Protein AF-A0A933LC79-F1 (afdb_monomer)

pLDDT: mean 79.48, std 18.87, range [27.27, 98.44]

Mean predicted aligned error: 19.06 Å

Solvent-accessible surface area (backbone atoms only — not comparable to full-atom values): 25642 Å² total; per-residue (Å²): 136,84,83,81,78,86,69,95,72,83,72,75,60,50,84,36,48,96,70,46,19,50,70,56,54,52,49,41,27,30,54,32,48,29,52,29,61,72,68,37,60,27,82,56,34,48,57,85,63,31,26,20,35,32,28,68,92,77,74,38,62,55,17,27,34,28,38,29,23,59,86,70,57,68,33,44,35,42,40,22,76,24,50,68,45,46,52,49,33,52,58,48,51,55,58,38,69,75,66,70,71,76,78,76,52,45,81,32,56,40,40,35,42,36,36,36,40,64,86,78,51,54,73,57,37,56,49,50,37,65,74,72,63,54,57,59,70,46,71,57,38,42,76,43,77,49,41,31,36,33,71,62,47,77,49,88,64,42,42,67,55,55,46,50,53,31,46,49,39,44,32,52,43,53,40,46,77,76,46,52,66,65,48,78,45,93,57,93,70,66,46,74,44,76,42,77,40,72,51,78,92,46,76,48,56,31,36,37,27,40,49,24,69,77,59,68,50,66,70,91,59,80,75,48,92,44,90,62,38,55,49,52,52,52,48,54,51,52,51,53,51,50,53,53,52,42,43,74,74,67,53,48,83,71,55,54,59,48,44,50,54,52,48,52,54,53,51,47,44,34,54,78,73,53,87,42,56,88,68,64,77,45,39,64,59,53,47,44,39,46,69,46,48,39,23,20,64,57,80,70,56,71,69,51,54,69,43,41,57,58,46,50,39,51,52,42,49,49,32,27,76,71,70,59,31,60,58,73,49,32,55,48,28,45,54,40,45,63,76,36,42,73,60,25,52,54,38,58,72,32,72,94,50,31,34,74,69,34,41,50,52,53,52,35,49,75,71,73,26,50,89,85,38,62,73,45,43,53,50,48,49,54,52,48,54,54,48,51,54,58,73,67,46,77,80,78,74,77,82,79,78,88,82,82,93,80,83,88,81,84,78,82,83,76,85,84,66,78,60,74,81,59,94,91,58,82,78,79,55,57,78,38,74,28,89,55,72,76,81,40,36,20,54,82,65,60,52,74,131

Secondary structure (DSSP, 8-state):
-------S------TTGGGTS-HHHHHHHHHHHHHHHHH-GGGT--TTS-EEEEEGGGTEEEEEEEEE-TTSSSEEEEEESSHHHHHHHHHHHHHHHHHTS--S--SS-EEEEEEE-TTTS-HHHHHHHHHHT---SSTT-EEEEEEE-TTSPEEPP-HHHHHHHHHHHHHHHHHHHH-THHHHS---S-EEEEEEEEETTEEEEEEEEES-GGGGGGTT--S--STTHHHHHHHHHHHHHHHHHHHHTT--TTHHHHHHHHHHHHHHHHHHTS-S-TT---HHHHHHIIIIIHHHH----HHHHHHHHHHHHHHHHHHHHTTSS-HHHHHHHHHHHHHHHHHHHHHHT-GGG--HHHHHHHHHHHTT--TT-HHHHHHHHHHHHHHHHHHSSPPPPPPPPPP-------PPPPP-PPP-PPTTPPPPPTTSBPTTSSSSBGGGTT---

Foldseek 3Di:
DDDDPPDPDCPPDAPCLVVLADPLLVQLLLVLLLLLVVLQCLCQADQVWWKFKDFVVLPQGRWIKGADCVLPPFGWIKTFSHPVLVLQQVVQVVVCVLVVDDDQFSSGKIKIKTFAAPVPHTPNHVVSCVVSVRDANDRRRHIDIWTAGRRRDTDRDGNSSSNVSSQVSNQVSVCCVVPSVCRNDPDPDKDKDKDWRDRPPDITIMMMITPRVVCVVPPPDDPDPPLLRVLVVVLVVLLVVLLVVVVVVPDDPPVSVLLSLLSVLLLCCCCSPNPSPNLDDALVSLLCCLQAVLLAPNADDLVSQLCNLVSVLSSLVVCCVVVSHPVVRSVSNNVSSVVCSVVSSVSSPDLVRYHPVNNLVVVCVVVVHDPSPVVSSVVVVVVVVVVVCVVPDPDDDDDDPDDDDDDDDDDDDDDFDQDDDDPPDDDDDQQDAPPSPPRDRVVVGRPDD

Structure (mmCIF, N/CA/C/O backbone):
data_AF-A0A933LC79-F1
#
_entry.id   AF-A0A933LC79-F1
#
loop_
_atom_site.group_PDB
_atom_site.id
_atom_site.type_symbol
_atom_site.label_atom_id
_atom_site.label_alt_id
_atom_site.label_comp_id
_atom_site.label_asym_id
_atom_site.label_entity_id
_atom_site.label_seq_id
_atom_site.pdbx_PDB_ins_code
_atom_site.Cartn_x
_atom_site.Cartn_y
_atom_site.Cartn_z
_atom_site.occupancy
_atom_site.B_iso_or_equiv
_atom_site.auth_seq_id
_atom_site.auth_comp_id
_atom_site.auth_asym_id
_atom_site.auth_atom_id
_atom_site.pdbx_PDB_model_num
ATOM 1 N N . MET A 1 1 ? 3.720 -11.885 -1.718 1.00 27.67 1 MET A N 1
ATOM 2 C CA . MET A 1 1 ? 4.702 -12.906 -2.159 1.00 27.67 1 MET A CA 1
ATOM 3 C C . MET A 1 1 ? 4.063 -13.818 -3.199 1.00 27.67 1 MET A C 1
ATOM 5 O O . MET A 1 1 ? 3.300 -14.701 -2.831 1.00 27.67 1 MET A O 1
ATOM 9 N N . ALA A 1 2 ? 4.324 -13.575 -4.485 1.00 27.27 2 ALA A N 1
ATOM 10 C CA . ALA A 1 2 ? 3.908 -14.467 -5.564 1.00 27.27 2 ALA A CA 1
ATOM 11 C C . ALA A 1 2 ? 4.879 -15.658 -5.637 1.00 27.27 2 ALA A C 1
ATOM 13 O O . ALA A 1 2 ? 6.076 -15.494 -5.897 1.00 27.27 2 ALA A O 1
ATOM 14 N N . GLU A 1 3 ? 4.371 -16.854 -5.347 1.00 29.61 3 GLU A N 1
ATOM 15 C CA . GLU A 1 3 ? 5.097 -18.105 -5.541 1.00 29.61 3 GLU A CA 1
ATOM 16 C C . GLU A 1 3 ? 5.442 -18.265 -7.026 1.00 29.61 3 GLU A C 1
ATOM 18 O O . GLU A 1 3 ? 4.573 -18.308 -7.895 1.00 29.61 3 GLU A O 1
ATOM 23 N N . HIS A 1 4 ? 6.742 -18.327 -7.311 1.00 36.06 4 HIS A N 1
ATOM 24 C CA . HIS A 1 4 ? 7.275 -18.546 -8.646 1.00 36.06 4 HIS A CA 1
ATOM 25 C C . HIS A 1 4 ? 6.959 -19.976 -9.095 1.00 36.06 4 HIS A C 1
ATOM 27 O O . HIS A 1 4 ? 7.606 -20.940 -8.676 1.00 36.06 4 HIS A O 1
ATOM 33 N N . VAL A 1 5 ? 5.978 -20.119 -9.984 1.00 32.47 5 VAL A N 1
ATOM 34 C CA . VAL A 1 5 ? 5.807 -21.336 -10.778 1.00 32.47 5 VAL A CA 1
ATOM 35 C C . VAL A 1 5 ? 6.894 -21.332 -11.852 1.00 32.47 5 VAL A C 1
ATOM 37 O O . VAL A 1 5 ? 6.746 -20.729 -12.910 1.00 32.47 5 VAL A O 1
ATOM 40 N N . HIS A 1 6 ? 8.012 -22.000 -11.570 1.00 33.78 6 HIS A N 1
ATOM 41 C CA . HIS A 1 6 ? 9.016 -22.332 -12.578 1.00 33.78 6 HIS A CA 1
ATOM 42 C C . HIS A 1 6 ? 8.426 -23.340 -13.576 1.00 33.78 6 HIS A C 1
ATOM 44 O O . HIS A 1 6 ? 8.459 -24.551 -13.351 1.00 33.78 6 HIS A O 1
ATOM 50 N N . GLY A 1 7 ? 7.861 -22.829 -14.670 1.00 27.41 7 GLY A N 1
ATOM 51 C CA . GLY A 1 7 ? 7.545 -23.599 -15.868 1.00 27.41 7 GLY A CA 1
ATOM 52 C C . GLY A 1 7 ? 8.764 -23.676 -16.787 1.00 27.41 7 GLY A C 1
ATOM 53 O O . GLY A 1 7 ? 9.329 -22.656 -17.165 1.00 27.41 7 GLY A O 1
ATOM 54 N N . GLU A 1 8 ? 9.184 -24.893 -17.125 1.00 31.97 8 GLU A N 1
ATOM 55 C CA . GLU A 1 8 ? 10.261 -25.185 -18.074 1.00 31.97 8 GLU A CA 1
ATOM 56 C C . GLU A 1 8 ? 9.969 -24.579 -19.460 1.00 31.97 8 GLU A C 1
ATOM 58 O O . GLU A 1 8 ? 9.070 -25.029 -20.170 1.00 31.97 8 GLU A O 1
ATOM 63 N N . GLY A 1 9 ? 10.762 -23.574 -19.847 1.00 32.12 9 GLY A N 1
ATOM 64 C CA . GLY A 1 9 ? 10.710 -22.920 -21.157 1.00 32.12 9 GLY A CA 1
ATOM 65 C C . GLY A 1 9 ? 11.152 -21.459 -21.092 1.00 32.12 9 GLY A C 1
ATOM 66 O O . GLY A 1 9 ? 10.396 -20.586 -21.489 1.00 32.12 9 GLY A O 1
ATOM 67 N N . ASP A 1 10 ? 12.342 -21.202 -20.542 1.00 39.41 10 ASP A N 1
ATOM 68 C CA . ASP A 1 10 ? 12.893 -19.861 -20.300 1.00 39.41 10 ASP A CA 1
ATOM 69 C C . ASP A 1 10 ? 13.259 -19.180 -21.641 1.00 39.41 10 ASP A C 1
ATOM 71 O O . ASP A 1 10 ? 14.416 -19.164 -22.074 1.00 39.41 10 ASP A O 1
ATOM 75 N N . GLU A 1 11 ? 12.256 -18.669 -22.365 1.00 50.28 11 GLU A N 1
ATOM 76 C CA . GLU A 1 11 ? 12.473 -17.559 -23.292 1.00 50.28 11 GLU A CA 1
ATOM 77 C C . GLU A 1 11 ? 13.023 -16.413 -22.446 1.00 50.28 11 GLU A C 1
ATOM 79 O O . GLU A 1 11 ? 12.293 -15.790 -21.685 1.00 50.28 11 GLU A O 1
ATOM 84 N N . ALA A 1 12 ? 14.339 -16.209 -22.504 1.00 66.75 12 ALA A N 1
ATOM 85 C CA . ALA A 1 12 ? 15.014 -15.287 -21.608 1.00 66.75 12 ALA A CA 1
ATOM 86 C C . ALA A 1 12 ? 14.394 -13.883 -21.705 1.00 66.75 12 ALA A C 1
ATOM 88 O O . ALA A 1 12 ? 14.505 -13.227 -22.743 1.00 66.75 12 ALA A O 1
ATOM 89 N N . GLU A 1 13 ? 13.746 -13.449 -20.622 1.00 85.38 13 GLU A N 1
ATOM 90 C CA . GLU A 1 13 ? 13.070 -12.154 -20.515 1.00 85.38 13 GLU A CA 1
ATOM 91 C C . GLU A 1 13 ? 13.980 -11.005 -20.989 1.00 85.38 13 GLU A C 1
ATOM 93 O O . GLU A 1 13 ? 15.203 -11.025 -20.800 1.00 85.38 13 GLU A O 1
ATOM 98 N N . SER A 1 14 ? 13.392 -10.000 -21.636 1.00 92.19 14 SER A N 1
ATOM 99 C CA . SER A 1 14 ? 14.104 -8.916 -22.320 1.00 92.19 14 SER A CA 1
ATOM 100 C C . SER A 1 14 ? 13.279 -7.636 -22.267 1.00 92.19 14 SER A C 1
ATOM 102 O O . SER A 1 14 ? 12.073 -7.682 -22.500 1.00 92.19 14 SER A O 1
ATOM 104 N N . TYR A 1 15 ? 13.922 -6.484 -22.052 1.00 94.00 15 TYR A N 1
ATOM 105 C CA . TYR A 1 15 ? 13.247 -5.182 -22.136 1.00 94.00 15 TYR A CA 1
ATOM 106 C C . TYR A 1 15 ? 12.769 -4.855 -23.552 1.00 94.00 15 TYR A C 1
ATOM 108 O O . TYR A 1 15 ? 11.861 -4.048 -23.733 1.00 94.00 15 TYR A O 1
ATOM 116 N N . LEU A 1 16 ? 13.400 -5.459 -24.559 1.00 94.69 16 LEU A N 1
ATOM 117 C CA . LEU A 1 16 ? 13.077 -5.247 -25.965 1.00 94.69 16 LEU A CA 1
ATOM 118 C C . LEU A 1 16 ? 11.980 -6.199 -26.456 1.00 94.69 16 LEU A C 1
ATOM 120 O O . LEU A 1 16 ? 11.494 -6.025 -27.573 1.00 94.69 16 LEU A O 1
ATOM 124 N N . GLU A 1 17 ? 11.584 -7.196 -25.652 1.00 90.75 17 GLU A N 1
ATOM 125 C CA . GLU A 1 17 ? 10.443 -8.081 -25.931 1.00 90.75 17 GLU A CA 1
ATOM 126 C C . GLU A 1 17 ? 10.505 -8.714 -27.330 1.00 90.75 17 GLU A C 1
ATOM 128 O O . GLU A 1 17 ? 9.573 -8.626 -28.132 1.00 90.75 17 GLU A O 1
ATOM 133 N N . ALA A 1 18 ? 11.662 -9.290 -27.670 1.00 88.50 18 ALA A N 1
ATOM 134 C CA . ALA A 1 18 ? 11.949 -9.832 -29.003 1.00 88.50 18 ALA A CA 1
ATOM 135 C C . ALA A 1 18 ? 11.715 -8.826 -30.161 1.00 88.50 18 ALA A C 1
ATOM 137 O O . ALA A 1 18 ? 11.385 -9.216 -31.281 1.00 88.50 18 ALA A O 1
ATOM 138 N N . GLY A 1 19 ? 11.898 -7.528 -29.897 1.00 90.19 19 GLY A N 1
ATOM 139 C CA . GLY A 1 19 ? 11.723 -6.428 -30.849 1.00 90.19 19 GLY A CA 1
ATOM 140 C C . GLY A 1 19 ? 10.339 -5.769 -30.830 1.00 90.19 19 GLY A C 1
ATOM 141 O O . GLY A 1 19 ? 10.097 -4.882 -31.647 1.00 90.19 19 GLY A O 1
ATOM 142 N N . ARG A 1 20 ? 9.428 -6.173 -29.929 1.00 93.81 20 ARG A N 1
ATOM 143 C CA . ARG A 1 20 ? 8.115 -5.519 -29.747 1.00 93.81 20 ARG A CA 1
ATOM 144 C C . ARG A 1 20 ? 8.211 -4.143 -29.090 1.00 93.81 20 ARG A C 1
ATOM 146 O O . ARG A 1 20 ? 7.288 -3.344 -29.253 1.00 93.81 20 ARG A O 1
ATOM 153 N N . VAL A 1 21 ? 9.295 -3.880 -28.361 1.00 96.19 21 VAL A N 1
ATOM 154 C CA . VAL A 1 21 ? 9.577 -2.596 -27.712 1.00 96.19 21 VAL A CA 1
ATOM 155 C C . VAL A 1 21 ? 10.869 -2.030 -28.292 1.00 96.19 21 VAL A C 1
ATOM 157 O O . VAL A 1 21 ? 11.875 -2.735 -28.411 1.00 96.19 21 VAL A O 1
ATOM 160 N N . SER A 1 22 ? 10.846 -0.757 -28.686 1.00 94.94 22 SER A N 1
ATOM 161 C CA . SER A 1 22 ? 12.000 -0.118 -29.316 1.00 94.94 22 SER A CA 1
ATOM 162 C C . SER A 1 22 ? 13.068 0.285 -28.292 1.00 94.94 22 SER A C 1
ATOM 164 O O . SER A 1 22 ? 12.775 0.607 -27.139 1.00 94.94 22 SER A O 1
ATOM 166 N N . VAL A 1 23 ? 14.333 0.328 -28.726 1.00 95.69 23 VAL A N 1
ATOM 167 C CA . VAL A 1 23 ? 15.449 0.799 -27.886 1.00 95.69 23 VAL A CA 1
ATOM 168 C C . VAL A 1 23 ? 15.232 2.253 -27.461 1.00 95.69 23 VAL A C 1
ATOM 170 O O . VAL A 1 23 ? 15.562 2.615 -26.332 1.00 95.69 23 VAL A O 1
ATOM 173 N N . GLU A 1 24 ? 14.667 3.096 -28.331 1.00 94.69 24 GLU A N 1
ATOM 174 C CA . GLU A 1 24 ? 14.351 4.487 -27.992 1.00 94.69 24 GLU A CA 1
ATOM 175 C C . GLU A 1 24 ? 13.317 4.572 -26.863 1.00 94.69 24 GLU A C 1
ATOM 177 O O . GLU A 1 24 ? 13.503 5.351 -25.926 1.00 94.69 24 GLU A O 1
ATOM 182 N N . THR A 1 25 ? 12.267 3.745 -26.921 1.00 95.69 25 THR A N 1
ATOM 183 C CA . THR A 1 25 ? 11.233 3.661 -25.882 1.00 95.69 25 THR A CA 1
ATOM 184 C C . THR A 1 25 ? 11.830 3.236 -24.542 1.00 95.69 25 THR A C 1
ATOM 186 O O . THR A 1 25 ? 11.603 3.908 -23.535 1.00 95.69 25 THR A O 1
ATOM 189 N N . VAL A 1 26 ? 12.650 2.179 -24.520 1.00 97.12 26 VAL A N 1
ATOM 190 C CA . VAL A 1 26 ? 13.288 1.714 -23.276 1.00 97.12 26 VAL A CA 1
ATOM 191 C C . VAL A 1 26 ? 14.288 2.743 -22.739 1.00 97.12 26 VAL A C 1
ATOM 193 O O . VAL A 1 26 ? 14.364 2.963 -21.535 1.00 97.12 26 VAL A O 1
ATOM 196 N N . THR A 1 27 ? 15.008 3.446 -23.614 1.00 96.44 27 THR A N 1
ATOM 197 C CA . THR A 1 27 ? 15.938 4.507 -23.193 1.00 96.44 27 THR A CA 1
ATOM 198 C C . THR A 1 27 ? 15.208 5.625 -22.447 1.00 96.44 27 THR A C 1
ATOM 200 O O . THR A 1 27 ? 15.628 6.005 -21.354 1.00 96.44 27 THR A O 1
ATOM 203 N N . ALA A 1 28 ? 14.094 6.116 -23.000 1.00 96.00 28 ALA A N 1
ATOM 204 C CA . ALA A 1 28 ? 13.273 7.134 -22.345 1.00 96.00 28 ALA A CA 1
ATOM 205 C C . ALA A 1 28 ? 12.656 6.616 -21.034 1.00 96.00 28 ALA A C 1
ATOM 207 O O . ALA A 1 28 ? 12.607 7.342 -20.040 1.00 96.00 28 ALA A O 1
ATOM 208 N N . PHE A 1 29 ? 12.229 5.351 -21.017 1.00 97.81 29 PHE A N 1
ATOM 209 C CA . PHE A 1 29 ? 11.701 4.697 -19.824 1.00 97.81 29 PHE A CA 1
ATOM 210 C C . PHE A 1 29 ? 12.707 4.699 -18.668 1.00 97.81 29 PHE A C 1
ATOM 212 O O . PHE A 1 29 ? 12.366 5.139 -17.572 1.00 97.81 29 PHE A O 1
ATOM 219 N N . PHE A 1 30 ? 13.949 4.269 -18.903 1.00 98.19 30 PHE A N 1
ATOM 220 C CA . PHE A 1 30 ? 14.974 4.212 -17.856 1.00 98.19 30 PHE A CA 1
ATOM 221 C C . PHE A 1 30 ? 15.344 5.593 -17.307 1.00 98.19 30 PHE A C 1
ATOM 223 O O . PHE A 1 30 ? 15.483 5.746 -16.093 1.00 98.19 30 PHE A O 1
ATOM 230 N N . GLU A 1 31 ? 15.447 6.609 -18.169 1.00 96.44 31 GLU A N 1
ATOM 231 C CA . GLU A 1 31 ? 15.703 7.991 -17.740 1.00 96.44 31 GLU A CA 1
ATOM 232 C C . GLU A 1 31 ? 14.611 8.487 -16.777 1.00 96.44 31 GLU A C 1
ATOM 234 O O . GLU A 1 31 ? 14.895 8.989 -15.684 1.00 96.44 31 GLU A O 1
ATOM 239 N N . VAL A 1 32 ? 13.343 8.293 -17.150 1.00 97.62 32 VAL A N 1
ATOM 240 C CA . VAL A 1 32 ? 12.206 8.703 -16.321 1.00 97.62 32 VAL A CA 1
ATOM 241 C C . VAL A 1 32 ? 12.114 7.872 -15.043 1.00 97.62 32 VAL A C 1
ATOM 243 O O . VAL A 1 32 ? 11.905 8.435 -13.966 1.00 97.62 32 VAL A O 1
ATOM 246 N N . ALA A 1 33 ? 12.290 6.554 -15.130 1.00 98.12 33 ALA A N 1
ATOM 247 C CA . ALA A 1 33 ? 12.212 5.655 -13.985 1.00 98.12 33 ALA A CA 1
ATOM 248 C C . ALA A 1 33 ? 13.287 5.982 -12.937 1.00 98.12 33 ALA A C 1
ATOM 250 O O . ALA A 1 33 ? 12.992 6.031 -11.741 1.00 98.12 33 ALA A O 1
ATOM 251 N N . ALA A 1 34 ? 14.509 6.310 -13.367 1.00 97.81 34 ALA A N 1
ATOM 252 C CA . ALA A 1 34 ? 15.558 6.785 -12.471 1.00 97.81 34 ALA A CA 1
ATOM 253 C C . ALA A 1 34 ? 15.170 8.109 -11.784 1.00 97.81 34 ALA A C 1
ATOM 255 O O . ALA A 1 34 ? 15.460 8.314 -10.602 1.00 97.81 34 ALA A O 1
ATOM 256 N N . GLY A 1 35 ? 14.491 9.012 -12.499 1.00 97.44 35 GLY A N 1
ATOM 257 C CA . GLY A 1 35 ? 13.909 10.233 -11.937 1.00 97.44 35 GLY A CA 1
ATOM 258 C C . GLY A 1 35 ? 12.843 9.963 -10.870 1.00 97.44 35 GLY A C 1
ATOM 259 O O . GLY A 1 35 ? 12.923 10.533 -9.778 1.00 97.44 35 GLY A O 1
ATOM 260 N N . LEU A 1 36 ? 11.896 9.067 -11.157 1.00 97.75 36 LEU A N 1
ATOM 261 C CA . LEU A 1 36 ? 10.838 8.653 -10.230 1.00 97.75 36 LEU A CA 1
ATOM 262 C C . LEU A 1 36 ? 11.425 8.034 -8.957 1.00 97.75 36 LEU A C 1
ATOM 264 O O . LEU A 1 36 ? 11.048 8.429 -7.855 1.00 97.75 36 LEU A O 1
ATOM 268 N N . TYR A 1 37 ? 12.403 7.134 -9.097 1.00 97.12 37 TYR A N 1
ATOM 269 C CA . TYR A 1 37 ? 13.053 6.475 -7.961 1.00 97.12 37 TYR A CA 1
ATOM 270 C C . TYR A 1 37 ? 13.751 7.455 -7.018 1.00 97.12 37 TYR A C 1
ATOM 272 O O . TYR A 1 37 ? 13.713 7.295 -5.801 1.00 97.12 37 TYR A O 1
ATOM 280 N N . ARG A 1 38 ? 14.371 8.507 -7.562 1.00 96.69 38 ARG A N 1
ATOM 281 C CA . ARG A 1 38 ? 15.013 9.553 -6.750 1.00 96.69 38 ARG A CA 1
ATOM 282 C C . ARG A 1 38 ? 14.006 10.394 -5.975 1.00 96.69 38 ARG A C 1
ATOM 284 O O . ARG A 1 38 ? 14.309 10.790 -4.854 1.00 96.69 38 ARG A O 1
ATOM 291 N N . VAL A 1 39 ? 12.848 10.681 -6.573 1.00 96.25 39 VAL A N 1
ATOM 292 C CA . VAL A 1 39 ? 11.743 11.365 -5.880 1.00 96.25 39 VAL A CA 1
ATOM 293 C C . VAL A 1 39 ? 11.133 10.463 -4.812 1.00 96.25 39 VAL A C 1
ATOM 295 O O . VAL A 1 39 ? 10.779 10.957 -3.749 1.00 96.25 39 VAL A O 1
ATOM 298 N N . ALA A 1 40 ? 11.072 9.153 -5.067 1.00 94.75 40 ALA A N 1
ATOM 299 C CA . ALA A 1 40 ? 10.576 8.137 -4.143 1.00 94.75 40 ALA A CA 1
ATOM 300 C C . ALA A 1 40 ? 9.177 8.471 -3.583 1.00 94.75 40 ALA A C 1
ATOM 302 O O . ALA A 1 40 ? 9.019 8.608 -2.368 1.00 94.75 40 ALA A O 1
ATOM 303 N N . PRO A 1 41 ? 8.147 8.602 -4.440 1.00 90.50 41 PRO A N 1
ATOM 304 C CA . PRO A 1 41 ? 6.813 9.032 -4.014 1.00 90.50 41 PRO A CA 1
ATOM 305 C C . PRO A 1 41 ? 6.165 8.106 -2.973 1.00 90.50 41 PRO A C 1
ATOM 307 O O . PRO A 1 41 ? 5.390 8.564 -2.142 1.00 90.50 41 PRO A O 1
ATOM 310 N N . TRP A 1 42 ? 6.548 6.830 -2.940 1.00 90.38 42 TRP A N 1
ATOM 311 C CA . TRP A 1 42 ? 6.164 5.853 -1.913 1.00 90.38 42 TRP A CA 1
ATOM 312 C C . TRP A 1 42 ? 6.650 6.193 -0.494 1.00 90.38 42 TRP A C 1
ATOM 314 O O . TRP A 1 42 ? 6.183 5.616 0.483 1.00 90.38 42 TRP A O 1
ATOM 324 N N . LYS A 1 43 ? 7.572 7.149 -0.329 1.00 87.25 43 LYS A N 1
ATOM 325 C CA . LYS A 1 43 ? 7.926 7.698 0.993 1.00 87.25 43 LYS A CA 1
ATOM 326 C C . LYS A 1 43 ? 6.914 8.719 1.512 1.00 87.25 43 LYS A C 1
ATOM 328 O O . LYS A 1 43 ? 7.018 9.111 2.674 1.00 87.25 43 LYS A O 1
ATOM 333 N N . LEU A 1 44 ? 5.971 9.138 0.677 1.00 84.81 44 LEU A N 1
ATOM 334 C CA . LEU A 1 44 ? 4.972 10.155 0.986 1.00 84.81 44 LEU A CA 1
ATOM 335 C C . LEU A 1 44 ? 3.569 9.556 0.913 1.00 84.81 44 LEU A C 1
ATOM 337 O O . LEU A 1 44 ? 2.824 9.627 1.884 1.00 84.81 44 LEU A O 1
ATOM 341 N N . ALA A 1 45 ? 3.250 8.929 -0.219 1.00 80.06 45 ALA A N 1
ATOM 342 C CA . ALA A 1 45 ? 1.928 8.406 -0.516 1.00 80.06 45 ALA A CA 1
ATOM 343 C C . ALA A 1 45 ? 1.661 7.056 0.160 1.00 80.06 45 ALA A C 1
ATOM 345 O O . ALA A 1 45 ? 2.519 6.168 0.180 1.00 80.06 45 ALA A O 1
ATOM 346 N N . TRP A 1 46 ? 0.436 6.897 0.651 1.00 76.44 46 TRP A N 1
ATOM 347 C CA . TRP A 1 46 ? -0.168 5.598 0.927 1.00 76.44 46 TRP A CA 1
ATOM 348 C C . TRP A 1 46 ? -0.784 5.021 -0.352 1.00 76.44 46 TRP A C 1
ATOM 350 O O . TRP A 1 46 ? -1.210 5.761 -1.236 1.00 76.44 46 TRP A O 1
ATOM 360 N N . ASP A 1 47 ? -0.876 3.699 -0.431 1.00 73.00 47 ASP A N 1
ATOM 361 C CA . ASP A 1 47 ? -1.505 2.972 -1.544 1.00 73.00 47 ASP A CA 1
ATOM 362 C C . ASP A 1 47 ? -3.014 3.241 -1.691 1.00 73.00 47 ASP A C 1
ATOM 364 O O . ASP A 1 47 ? -3.580 3.104 -2.776 1.00 73.00 47 ASP A O 1
ATOM 368 N N . SER A 1 48 ? -3.666 3.705 -0.626 1.00 73.69 48 SER A N 1
ATOM 369 C CA . SER A 1 48 ? -5.042 4.211 -0.654 1.00 73.69 48 SER A CA 1
ATOM 370 C C . SER A 1 48 ? -5.179 5.616 -1.260 1.00 73.69 48 SER A C 1
ATOM 372 O O . SER A 1 48 ? -6.274 6.006 -1.664 1.00 73.69 48 SER A O 1
ATOM 374 N N . GLN A 1 49 ? -4.092 6.391 -1.368 1.00 81.94 49 GLN A N 1
ATOM 375 C CA . GLN A 1 49 ? -4.101 7.732 -1.966 1.00 81.94 49 GLN A CA 1
ATOM 376 C C . GLN A 1 49 ? -3.903 7.642 -3.484 1.00 81.94 49 GLN A C 1
ATOM 378 O O . GLN A 1 49 ? -2.829 7.934 -4.016 1.00 81.94 49 GLN A O 1
ATOM 383 N N . VAL A 1 50 ? -4.955 7.228 -4.189 1.00 91.25 50 VAL A N 1
ATOM 384 C CA . VAL A 1 50 ? -4.916 7.035 -5.643 1.00 91.25 50 VAL A CA 1
ATOM 385 C C . VAL A 1 50 ? -5.061 8.325 -6.445 1.00 91.25 50 VAL A C 1
ATOM 387 O O . VAL A 1 50 ? -5.719 9.288 -6.037 1.00 91.25 50 VAL A O 1
ATOM 390 N N . LEU A 1 51 ? -4.460 8.317 -7.634 1.00 95.06 51 LEU A N 1
ATOM 391 C CA . LEU A 1 51 ? -4.422 9.429 -8.575 1.00 95.06 51 LEU A CA 1
ATOM 392 C C . LEU A 1 51 ? -5.157 9.063 -9.864 1.00 95.06 51 LEU A C 1
ATOM 394 O O . LEU A 1 51 ? -5.054 7.935 -10.340 1.00 95.06 51 LEU A O 1
ATOM 398 N N . ALA A 1 52 ? -5.849 10.024 -10.468 1.00 97.25 52 ALA A N 1
ATOM 399 C CA . ALA A 1 52 ? -6.357 9.896 -11.828 1.00 97.25 52 ALA A CA 1
ATOM 400 C C . ALA A 1 52 ? -5.280 10.289 -12.837 1.00 97.25 52 ALA A C 1
ATOM 402 O O . ALA A 1 52 ? -4.651 11.339 -12.698 1.00 97.25 52 ALA A O 1
ATOM 403 N N . LEU A 1 53 ? -5.101 9.464 -13.864 1.00 98.25 53 LEU A N 1
ATOM 404 C CA . LEU A 1 53 ? -4.192 9.700 -14.977 1.00 98.25 53 LEU A CA 1
ATOM 405 C C . LEU A 1 53 ? -4.982 9.868 -16.279 1.00 98.25 53 LEU A C 1
ATOM 407 O O . LEU A 1 53 ? -5.735 8.983 -16.689 1.00 98.25 53 LEU A O 1
ATOM 411 N N . ASP A 1 54 ? -4.748 10.981 -16.971 1.00 98.12 54 ASP A N 1
ATOM 412 C CA . ASP A 1 54 ? -5.215 11.212 -18.336 1.00 98.12 54 ASP A CA 1
ATOM 413 C C . ASP A 1 54 ? -4.017 11.280 -19.290 1.00 98.12 54 ASP A C 1
ATOM 415 O O . ASP A 1 54 ? -3.113 12.100 -19.109 1.00 98.12 54 ASP A O 1
ATOM 419 N N . VAL A 1 55 ? -4.037 10.466 -20.348 1.00 97.81 55 VAL A N 1
ATOM 420 C CA . VAL A 1 55 ? -3.070 10.507 -21.458 1.00 97.81 55 VAL A CA 1
ATOM 421 C C . VAL A 1 55 ? -3.840 10.453 -22.785 1.00 97.81 55 VAL A C 1
ATOM 423 O O . VAL A 1 55 ? -4.013 9.374 -23.365 1.00 97.81 55 VAL A O 1
ATOM 426 N N . PRO A 1 56 ? -4.319 11.606 -23.301 1.00 96.06 56 PRO A N 1
ATOM 427 C CA . PRO A 1 56 ? -5.211 11.648 -24.463 1.00 96.06 56 PRO A CA 1
ATOM 428 C C . PRO A 1 56 ? -4.640 10.984 -25.720 1.00 96.06 56 PRO A C 1
ATOM 430 O O . PRO A 1 56 ? -5.371 10.310 -26.441 1.00 96.06 56 PRO A O 1
ATOM 433 N N . ALA A 1 57 ? -3.329 11.109 -25.958 1.00 94.62 57 ALA A N 1
ATOM 434 C CA . ALA A 1 57 ? -2.658 10.492 -27.107 1.00 94.62 57 ALA A CA 1
ATOM 435 C C . ALA A 1 57 ? -2.764 8.956 -27.117 1.00 94.62 57 ALA A C 1
ATOM 437 O O . ALA A 1 57 ? -2.677 8.338 -28.176 1.00 94.62 57 ALA A O 1
ATOM 438 N N . TYR A 1 58 ? -2.968 8.342 -25.948 1.00 95.00 58 TYR A N 1
ATOM 439 C CA . TYR A 1 58 ? -3.106 6.896 -25.790 1.00 95.00 58 TYR A CA 1
ATOM 440 C C . TYR A 1 58 ? -4.546 6.458 -25.511 1.00 95.00 58 TYR A C 1
ATOM 442 O O . TYR A 1 58 ? -4.773 5.266 -25.299 1.00 95.00 58 TYR A O 1
ATOM 450 N N . GLY A 1 59 ? -5.509 7.387 -25.529 1.00 94.88 59 GLY A N 1
ATOM 451 C CA . GLY A 1 59 ? -6.909 7.110 -25.200 1.00 94.88 59 GLY A CA 1
ATOM 452 C C . GLY A 1 59 ? -7.133 6.757 -23.728 1.00 94.88 59 GLY A C 1
ATOM 453 O O . GLY A 1 59 ? -8.125 6.114 -23.408 1.00 94.88 59 GLY A O 1
ATOM 454 N N . VAL A 1 60 ? -6.206 7.139 -22.845 1.00 95.69 60 VAL A N 1
ATOM 455 C CA . VAL A 1 60 ? -6.314 6.911 -21.401 1.00 95.69 60 VAL A CA 1
ATOM 456 C C . VAL A 1 60 ? -6.997 8.119 -20.776 1.00 95.69 60 VAL A C 1
ATOM 458 O O . VAL A 1 60 ? -6.523 9.246 -20.932 1.00 95.69 60 VAL A O 1
ATOM 461 N N . GLN A 1 61 ? -8.102 7.884 -20.079 1.00 95.38 61 GLN A N 1
ATOM 462 C CA . GLN A 1 61 ? -8.877 8.917 -19.405 1.00 95.38 61 GLN A CA 1
ATOM 463 C C . GLN A 1 61 ? -9.269 8.410 -18.023 1.00 95.38 61 GLN A C 1
ATOM 465 O O . GLN A 1 61 ? -9.874 7.347 -17.923 1.00 95.38 61 GLN A O 1
ATOM 470 N N . GLN A 1 62 ? -8.944 9.181 -16.984 1.00 92.25 62 GLN A N 1
ATOM 471 C CA . GLN A 1 62 ? -9.249 8.861 -15.586 1.00 92.25 62 GLN A CA 1
ATOM 472 C C . GLN A 1 62 ? -8.853 7.422 -15.199 1.00 92.25 62 GLN A C 1
ATOM 474 O O . GLN A 1 62 ? -9.576 6.733 -14.479 1.00 92.25 62 GLN A O 1
ATOM 479 N N . ALA A 1 63 ? -7.706 6.957 -15.703 1.00 95.81 63 ALA A N 1
ATOM 480 C CA . ALA A 1 63 ? -7.128 5.700 -15.251 1.00 95.81 63 ALA A CA 1
ATOM 481 C C . ALA A 1 63 ? -6.690 5.847 -13.794 1.00 95.81 63 ALA A C 1
ATOM 483 O O . ALA A 1 63 ? -6.181 6.899 -13.402 1.00 95.81 63 ALA A O 1
ATOM 484 N N . CYS A 1 64 ? -6.871 4.797 -12.999 1.00 94.75 64 CYS A N 1
ATOM 485 C CA . CYS A 1 64 ? -6.550 4.844 -11.580 1.00 94.75 64 CYS A CA 1
ATOM 486 C C . CYS A 1 64 ? -5.110 4.384 -11.357 1.00 94.75 64 CYS A C 1
ATOM 488 O O . CYS A 1 64 ? -4.750 3.263 -11.712 1.00 94.75 64 CYS A O 1
ATOM 490 N N . LEU A 1 65 ? -4.286 5.256 -10.781 1.00 97.12 65 LEU A N 1
ATOM 491 C CA . LEU A 1 65 ? -2.895 4.986 -10.447 1.00 97.12 65 LEU A CA 1
ATOM 492 C C . LEU A 1 65 ? -2.736 4.913 -8.927 1.00 97.12 65 LEU A C 1
ATOM 494 O O . LEU A 1 65 ? -3.042 5.869 -8.215 1.00 97.12 65 LEU A O 1
ATOM 498 N N . SER A 1 66 ? -2.221 3.786 -8.445 1.00 92.50 66 SER A N 1
ATOM 499 C CA . SER A 1 66 ? -1.945 3.515 -7.033 1.00 92.50 66 SER A CA 1
ATOM 500 C C . SER A 1 66 ? -0.440 3.459 -6.809 1.00 92.50 66 SER A C 1
ATOM 502 O O . SER A 1 66 ? 0.230 2.591 -7.364 1.00 92.50 66 SER A O 1
ATOM 504 N N . ILE A 1 67 ? 0.105 4.366 -5.999 1.00 91.19 67 ILE A N 1
ATOM 505 C CA . ILE A 1 67 ? 1.528 4.346 -5.628 1.00 91.19 67 ILE A CA 1
ATOM 506 C C . ILE A 1 67 ? 1.739 3.241 -4.588 1.00 91.19 67 ILE A C 1
ATOM 508 O O . ILE A 1 67 ? 1.032 3.203 -3.588 1.00 91.19 67 ILE A O 1
ATOM 512 N N . ILE A 1 68 ? 2.706 2.352 -4.810 1.00 84.38 68 ILE A N 1
ATOM 513 C CA . ILE A 1 68 ? 3.000 1.211 -3.929 1.00 84.38 68 ILE A CA 1
ATOM 514 C C . ILE A 1 68 ? 4.422 1.304 -3.369 1.00 84.38 68 ILE A C 1
ATOM 516 O O . ILE A 1 68 ? 5.292 1.960 -3.948 1.00 84.38 68 ILE A O 1
ATOM 520 N N . GLY A 1 69 ? 4.654 0.671 -2.217 1.00 76.06 69 GLY A N 1
ATOM 521 C CA . GLY A 1 69 ? 5.976 0.631 -1.582 1.00 76.06 69 GLY A CA 1
ATOM 522 C C . GLY A 1 69 ? 6.132 1.402 -0.279 1.00 76.06 69 GLY A C 1
ATOM 523 O O . GLY A 1 69 ? 7.251 1.539 0.216 1.00 76.06 69 GLY A O 1
ATOM 524 N N . ARG A 1 70 ? 5.039 1.898 0.318 1.00 72.25 70 ARG A N 1
ATOM 525 C CA . ARG A 1 70 ? 5.086 2.622 1.603 1.00 72.25 70 ARG A CA 1
ATOM 526 C C . ARG A 1 70 ? 5.667 1.782 2.743 1.00 72.25 70 ARG A C 1
ATOM 528 O O . ARG A 1 70 ? 6.326 2.327 3.625 1.00 72.25 70 ARG A O 1
ATOM 535 N N . LEU A 1 71 ? 5.451 0.468 2.693 1.00 65.25 71 LEU A N 1
ATOM 536 C CA . LEU A 1 71 ? 5.974 -0.511 3.648 1.00 65.25 71 LEU A CA 1
ATOM 537 C C . LEU A 1 71 ? 7.359 -1.064 3.261 1.00 65.25 71 LEU A C 1
ATOM 539 O O . LEU A 1 71 ? 7.798 -2.036 3.859 1.00 65.25 71 LEU A O 1
ATOM 543 N N . GLY A 1 72 ? 8.038 -0.469 2.272 1.00 61.41 72 GLY A N 1
ATOM 544 C CA . GLY A 1 72 ? 9.352 -0.911 1.782 1.00 61.41 72 GLY A CA 1
ATOM 545 C C . GLY A 1 72 ? 9.293 -1.994 0.701 1.00 61.41 72 GLY A C 1
ATOM 546 O O . GLY A 1 72 ? 10.175 -2.068 -0.149 1.00 61.41 72 GLY A O 1
ATOM 547 N N . GLU A 1 73 ? 8.198 -2.752 0.636 1.00 63.50 73 GLU A N 1
ATOM 548 C CA . GLU A 1 73 ? 8.023 -3.833 -0.336 1.00 63.50 73 GLU A CA 1
ATOM 549 C C . GLU A 1 73 ? 7.471 -3.345 -1.685 1.00 63.50 73 GLU A C 1
ATOM 551 O O . GLU A 1 73 ? 6.514 -2.579 -1.713 1.00 63.50 73 GLU A O 1
ATOM 556 N N . SER A 1 74 ? 7.989 -3.872 -2.802 1.00 75.06 74 SER A N 1
ATOM 557 C CA . SER A 1 74 ? 7.454 -3.651 -4.164 1.00 75.06 74 SER A CA 1
ATOM 558 C C . SER A 1 74 ? 7.277 -2.160 -4.498 1.00 75.06 74 SER A C 1
ATOM 560 O O . SER A 1 74 ? 6.166 -1.641 -4.585 1.00 75.06 74 SER A O 1
ATOM 562 N N . LEU A 1 75 ? 8.395 -1.437 -4.614 1.00 88.88 75 LEU A N 1
ATOM 563 C CA . LEU A 1 75 ? 8.383 0.005 -4.867 1.00 88.88 75 LEU A CA 1
ATOM 564 C C . LEU A 1 75 ? 7.901 0.307 -6.287 1.00 88.88 75 LEU A C 1
ATOM 566 O O . LEU A 1 75 ? 8.441 -0.250 -7.240 1.00 88.88 75 LEU A O 1
ATOM 570 N N . GLY A 1 76 ? 6.982 1.263 -6.434 1.00 92.56 76 GLY A N 1
ATOM 571 C CA . GLY A 1 76 ? 6.563 1.745 -7.747 1.00 92.56 76 GLY A CA 1
ATOM 572 C C . GLY A 1 76 ? 5.103 2.176 -7.802 1.00 92.56 76 GLY A C 1
ATOM 573 O O . GLY A 1 76 ? 4.641 2.918 -6.932 1.00 92.56 76 GLY A O 1
ATOM 574 N N . PHE A 1 77 ? 4.383 1.769 -8.846 1.00 96.75 77 PHE A N 1
ATOM 575 C CA . PHE A 1 77 ? 2.944 2.015 -8.948 1.00 96.75 77 PHE A CA 1
ATOM 576 C C . PHE A 1 77 ? 2.212 0.939 -9.750 1.00 96.75 77 PHE A C 1
ATOM 578 O O . PHE A 1 77 ? 2.764 0.304 -10.648 1.00 96.75 77 PHE A O 1
ATOM 585 N N . LEU A 1 78 ? 0.921 0.816 -9.460 1.00 94.31 78 LEU A N 1
ATOM 586 C CA . LEU A 1 78 ? -0.052 0.038 -10.213 1.00 94.31 78 LEU A CA 1
ATOM 587 C C . LEU A 1 78 ? -0.937 0.981 -11.026 1.00 94.31 78 LEU A C 1
ATOM 589 O O . LEU A 1 78 ? -1.394 2.000 -10.505 1.00 94.31 78 LEU A O 1
ATOM 593 N N . LEU A 1 79 ? -1.194 0.641 -12.284 1.00 95.62 79 LEU A N 1
ATOM 594 C CA . LEU A 1 79 ? -2.079 1.374 -13.179 1.00 95.62 79 LEU A CA 1
ATOM 595 C C . LEU A 1 79 ? -3.244 0.480 -13.611 1.00 95.62 79 LEU A C 1
ATOM 597 O O . LEU A 1 79 ? -3.062 -0.556 -14.256 1.00 95.62 79 LEU A O 1
ATOM 601 N N . PHE A 1 80 ? -4.446 0.930 -13.277 1.00 92.50 80 PHE A N 1
ATOM 602 C CA . PHE A 1 80 ? -5.715 0.309 -13.624 1.00 92.50 80 PHE A CA 1
ATOM 603 C C . PHE A 1 80 ? -6.407 1.125 -14.711 1.00 92.50 80 PHE A C 1
ATOM 605 O O . PHE A 1 80 ? -6.337 2.355 -14.714 1.00 92.50 80 PHE A O 1
ATOM 612 N N . GLU A 1 81 ? -7.136 0.452 -15.601 1.00 90.62 81 GLU A N 1
ATOM 613 C CA . GLU A 1 81 ? -7.868 1.113 -16.692 1.00 90.62 81 GLU A CA 1
ATOM 614 C C . GLU A 1 81 ? -8.855 2.178 -16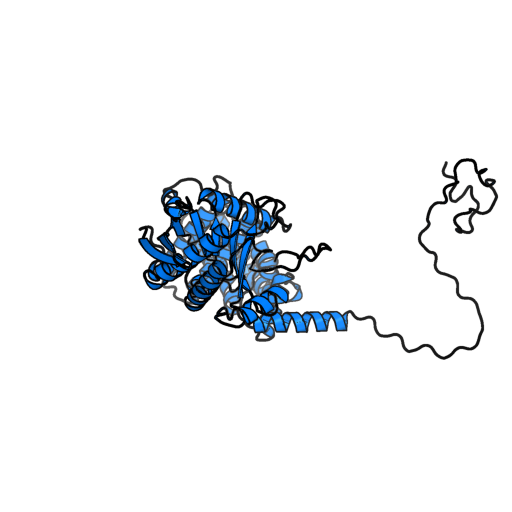.193 1.00 90.62 81 GLU A C 1
ATOM 616 O O . GLU A 1 81 ? -9.091 3.166 -16.883 1.00 90.62 81 GLU A O 1
ATOM 621 N N . SER A 1 82 ? -9.422 1.981 -15.000 1.00 88.94 82 SER A N 1
ATOM 622 C CA . SER A 1 82 ? -10.343 2.916 -14.360 1.00 88.94 82 SER A CA 1
ATOM 623 C C . SER A 1 82 ? -10.367 2.741 -12.840 1.00 88.94 82 SER A C 1
ATOM 625 O O . SER A 1 82 ? -9.834 1.772 -12.287 1.00 88.94 82 SER A O 1
ATOM 627 N N . PHE A 1 83 ? -11.035 3.665 -12.152 1.00 87.81 83 PHE A N 1
ATOM 628 C CA . PHE A 1 83 ? -11.271 3.579 -10.711 1.00 87.81 83 PHE A CA 1
ATOM 629 C C . PHE A 1 83 ? -12.103 2.354 -10.310 1.00 87.81 83 PHE A C 1
ATOM 631 O O . PHE A 1 83 ? -11.811 1.696 -9.314 1.00 87.81 83 PHE A O 1
ATOM 638 N N . GLU A 1 84 ? -13.099 1.973 -11.108 1.00 86.31 84 GLU A N 1
ATOM 639 C CA . GLU A 1 84 ? -13.928 0.790 -10.857 1.00 86.31 84 GLU A CA 1
ATOM 640 C C . GLU A 1 84 ? -13.101 -0.499 -10.897 1.00 86.31 84 GLU A C 1
ATOM 642 O O . GLU A 1 84 ? -13.338 -1.412 -10.105 1.00 86.31 84 GLU A O 1
ATOM 647 N N . LYS A 1 85 ? -12.108 -0.567 -11.792 1.00 85.06 85 LYS A N 1
ATOM 648 C CA . LYS A 1 85 ? -11.178 -1.698 -11.879 1.00 85.06 85 LYS A CA 1
ATOM 649 C C . LYS A 1 85 ? -10.257 -1.787 -10.669 1.00 85.06 85 LYS A C 1
ATOM 651 O O . LYS A 1 85 ? -10.077 -2.879 -10.135 1.00 85.06 85 LYS A O 1
ATOM 656 N N . TYR A 1 86 ? -9.752 -0.650 -10.196 1.00 86.06 86 TYR A N 1
ATOM 657 C CA . TYR A 1 86 ? -9.028 -0.575 -8.927 1.00 86.06 86 TYR A CA 1
ATOM 658 C C . TYR A 1 86 ? -9.883 -1.080 -7.755 1.00 86.06 86 TYR A C 1
ATOM 660 O O . TYR A 1 86 ? -9.427 -1.925 -6.986 1.00 86.06 86 TYR A O 1
ATOM 668 N N . ARG A 1 87 ? -11.152 -0.657 -7.656 1.00 81.62 87 ARG A N 1
ATOM 669 C CA . ARG A 1 87 ? -12.055 -1.131 -6.590 1.00 81.62 87 ARG A CA 1
ATOM 670 C C . ARG A 1 87 ? -12.314 -2.635 -6.658 1.00 81.62 87 ARG A C 1
ATOM 672 O O . ARG A 1 87 ? -12.294 -3.306 -5.629 1.00 81.62 87 ARG A O 1
ATOM 679 N N . ALA A 1 88 ? -12.524 -3.178 -7.857 1.00 79.31 88 ALA A N 1
ATOM 680 C CA . ALA A 1 88 ? -12.691 -4.619 -8.042 1.00 79.31 88 ALA A CA 1
ATOM 681 C C . ALA A 1 88 ? -11.448 -5.398 -7.580 1.00 79.31 88 ALA A C 1
ATOM 683 O O . ALA A 1 88 ? -11.576 -6.425 -6.912 1.00 79.31 88 ALA A O 1
ATOM 684 N N . PHE A 1 89 ? -10.256 -4.878 -7.884 1.00 79.94 89 PHE A N 1
ATOM 685 C CA . PHE A 1 89 ? -8.993 -5.450 -7.431 1.00 79.94 89 PHE A CA 1
ATOM 686 C C . PHE A 1 89 ? -8.849 -5.399 -5.902 1.00 79.94 89 PHE A C 1
ATOM 688 O O . PHE A 1 89 ? -8.513 -6.413 -5.297 1.00 79.94 89 PHE A O 1
ATOM 695 N N . GLN A 1 90 ? -9.169 -4.275 -5.253 1.00 77.00 90 GLN A N 1
ATOM 696 C CA . GLN A 1 90 ? -9.127 -4.171 -3.788 1.00 77.00 90 GLN A CA 1
ATOM 697 C C . GLN A 1 90 ? -10.085 -5.142 -3.091 1.00 77.00 90 GLN A C 1
ATOM 699 O O . GLN A 1 90 ? -9.698 -5.816 -2.135 1.00 77.00 90 GLN A O 1
ATOM 704 N N . ALA A 1 91 ? -11.329 -5.238 -3.572 1.00 72.44 91 ALA A N 1
ATOM 705 C CA . ALA A 1 91 ? -12.322 -6.152 -3.012 1.00 72.44 91 ALA A CA 1
ATOM 706 C C . ALA A 1 91 ? -11.859 -7.615 -3.111 1.00 72.44 91 ALA A C 1
ATOM 708 O O . ALA A 1 91 ? -12.015 -8.387 -2.163 1.00 72.44 91 ALA A O 1
ATOM 709 N N . MET A 1 92 ? -11.242 -7.980 -4.237 1.00 73.69 92 MET A N 1
ATOM 710 C CA . MET A 1 92 ? -10.643 -9.297 -4.441 1.00 73.69 92 MET A CA 1
ATOM 711 C C . MET A 1 92 ? -9.445 -9.530 -3.511 1.00 73.69 92 MET A C 1
ATOM 713 O O . MET A 1 92 ? -9.405 -10.561 -2.842 1.00 73.69 92 MET A O 1
ATOM 717 N N . ALA A 1 93 ? -8.515 -8.576 -3.407 1.00 67.06 93 ALA A N 1
ATOM 718 C CA . ALA A 1 93 ? -7.336 -8.691 -2.545 1.00 67.06 93 ALA A CA 1
ATOM 719 C C . ALA A 1 93 ? -7.722 -8.907 -1.070 1.00 67.06 93 ALA A C 1
ATOM 721 O O . ALA A 1 93 ? -7.168 -9.774 -0.401 1.00 67.06 93 ALA A O 1
ATOM 722 N N . LYS A 1 94 ? -8.756 -8.208 -0.590 1.00 63.34 94 LYS A N 1
ATOM 723 C CA . LYS A 1 94 ? -9.294 -8.378 0.767 1.00 63.34 94 LYS A CA 1
ATOM 724 C C . LYS A 1 94 ? -9.857 -9.785 1.012 1.00 63.34 94 LYS A C 1
ATOM 726 O O . LYS A 1 94 ? -9.496 -10.430 1.991 1.00 63.34 94 LYS A O 1
ATOM 731 N N . GLN A 1 95 ? -10.699 -10.290 0.105 1.00 60.94 95 GLN A N 1
ATOM 732 C CA . GLN A 1 95 ? -11.234 -11.664 0.185 1.00 60.94 95 GLN A CA 1
ATOM 733 C C . GLN A 1 95 ? -10.119 -12.717 0.138 1.00 60.94 95 GLN A C 1
ATOM 735 O O . GLN A 1 95 ? -10.226 -13.814 0.692 1.00 60.94 95 GLN A O 1
ATOM 740 N N . HIS A 1 96 ? -9.048 -12.392 -0.575 1.00 58.78 96 HIS A N 1
ATOM 741 C CA . HIS A 1 96 ? -7.923 -13.271 -0.784 1.00 58.78 96 HIS A CA 1
ATOM 742 C C . HIS A 1 96 ? -7.041 -13.406 0.460 1.00 58.78 96 HIS A C 1
ATOM 744 O O . HIS A 1 96 ? -6.787 -14.544 0.877 1.00 58.78 96 HIS A O 1
ATOM 750 N N . ASP A 1 97 ? -6.692 -12.288 1.098 1.00 53.91 97 ASP A N 1
ATOM 751 C CA . ASP A 1 97 ? -5.964 -12.243 2.372 1.00 53.91 97 ASP A CA 1
ATOM 752 C C . ASP A 1 97 ? -6.676 -13.056 3.467 1.00 53.91 97 ASP A C 1
ATOM 754 O O . ASP A 1 97 ? -6.037 -13.768 4.245 1.00 53.91 97 ASP A O 1
ATOM 758 N N . GLU A 1 98 ? -8.012 -13.033 3.481 1.00 44.94 98 GLU A N 1
ATOM 759 C CA . GLU A 1 98 ? -8.844 -13.828 4.395 1.00 44.94 98 GLU A CA 1
ATOM 760 C C . GLU A 1 98 ? -8.772 -15.344 4.106 1.00 44.94 98 GLU A C 1
ATOM 762 O O . GLU A 1 98 ? -8.847 -16.171 5.020 1.00 44.94 98 GLU A O 1
ATOM 767 N N . SER A 1 99 ? -8.607 -15.730 2.836 1.00 49.12 99 SER A N 1
ATOM 768 C CA . SER A 1 99 ? -8.608 -17.131 2.383 1.00 49.12 99 SER A CA 1
ATOM 769 C C . SER A 1 99 ? -7.228 -17.808 2.396 1.00 49.12 99 SER A C 1
ATOM 771 O O . SER A 1 99 ? -7.149 -19.042 2.441 1.00 49.12 99 SER A O 1
ATOM 773 N N . GLY A 1 100 ? -6.147 -17.023 2.315 1.00 43.03 100 GLY A N 1
ATOM 774 C CA . GLY A 1 100 ? -4.754 -17.482 2.286 1.00 43.03 100 GLY A CA 1
ATOM 775 C C . GLY A 1 100 ? -4.349 -18.334 1.071 1.00 43.03 100 GLY A C 1
ATOM 776 O O . GLY A 1 100 ? -3.395 -19.105 1.174 1.00 43.03 100 GLY A O 1
ATOM 777 N N . ARG A 1 101 ? -5.082 -18.280 -0.053 1.00 49.19 101 ARG A N 1
ATOM 778 C CA . ARG A 1 101 ? -4.736 -19.012 -1.300 1.00 49.19 101 ARG A CA 1
ATOM 779 C C . ARG A 1 101 ? -3.846 -18.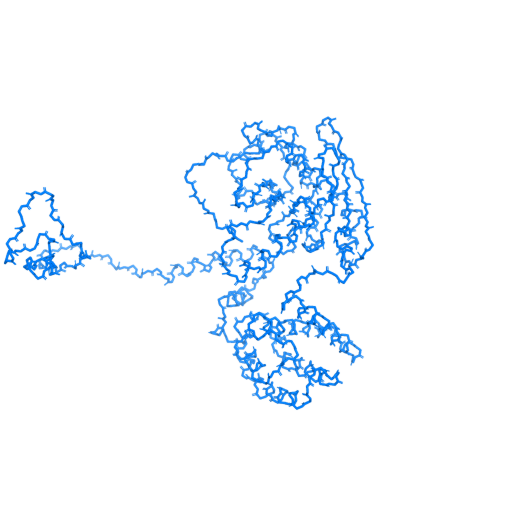153 -2.203 1.00 49.19 101 ARG A C 1
ATOM 781 O O . ARG A 1 101 ? -3.257 -17.218 -1.701 1.00 49.19 101 ARG A O 1
ATOM 788 N N . SER A 1 102 ? -3.755 -18.376 -3.515 1.00 52.00 102 SER A N 1
ATOM 789 C CA . SER A 1 102 ? -3.334 -17.347 -4.499 1.00 52.00 102 SER A CA 1
ATOM 790 C C . SER A 1 102 ? -4.556 -16.970 -5.343 1.00 52.00 102 SER A C 1
ATOM 792 O O . SER A 1 102 ? -5.405 -17.847 -5.532 1.00 52.00 102 SER A O 1
ATOM 794 N N . PRO A 1 103 ? -4.722 -15.711 -5.794 1.00 59.25 103 PRO A N 1
ATOM 795 C CA . PRO A 1 103 ? -5.885 -15.372 -6.593 1.00 59.25 103 PRO A CA 1
ATOM 796 C C . PRO A 1 103 ? -5.786 -16.139 -7.907 1.00 59.25 103 PRO A C 1
ATOM 798 O O . PRO A 1 103 ? -4.749 -16.104 -8.556 1.00 59.25 103 PRO A O 1
ATOM 801 N N . GLU A 1 104 ? -6.845 -16.847 -8.289 1.00 65.25 104 GLU A N 1
ATOM 802 C CA . GLU A 1 104 ? -6.941 -17.467 -9.619 1.00 65.25 104 GLU A CA 1
ATOM 803 C C . GLU A 1 104 ? -7.395 -16.441 -10.673 1.00 65.25 104 GLU A C 1
ATOM 805 O O . GLU A 1 104 ? -7.378 -16.726 -11.869 1.00 65.25 104 GLU A O 1
ATOM 810 N N . ASN A 1 105 ? -7.834 -15.253 -10.230 1.00 73.38 105 ASN A N 1
ATOM 811 C CA . ASN A 1 105 ? -8.296 -14.172 -11.087 1.00 73.38 105 ASN A CA 1
ATOM 812 C C . ASN A 1 105 ? -8.119 -12.797 -10.413 1.00 73.38 105 ASN A C 1
ATOM 814 O O . ASN A 1 105 ? -8.521 -12.629 -9.263 1.00 73.38 105 ASN A O 1
ATOM 818 N N . LEU A 1 106 ? -7.566 -11.814 -11.129 1.00 66.81 106 LEU A N 1
ATOM 819 C CA . LEU A 1 106 ? -7.357 -10.443 -10.635 1.00 66.81 106 LEU A CA 1
ATOM 820 C C . LEU A 1 106 ? -8.573 -9.520 -10.823 1.00 66.81 106 LEU A C 1
ATOM 822 O O . LEU A 1 106 ? -8.596 -8.406 -10.305 1.00 66.81 106 LEU A O 1
ATOM 826 N N . GLY A 1 107 ? -9.570 -9.938 -11.605 1.00 70.50 107 GLY A N 1
ATOM 827 C CA . GLY A 1 107 ? -10.765 -9.161 -11.958 1.00 70.50 107 GLY A CA 1
ATOM 828 C C . GLY A 1 107 ? -10.518 -8.029 -12.967 1.00 70.50 107 GLY A C 1
ATOM 829 O O . GLY A 1 107 ? -11.467 -7.440 -13.496 1.00 70.50 107 GLY A O 1
ATOM 830 N N . THR A 1 108 ? -9.254 -7.731 -13.269 1.00 79.56 108 THR A N 1
ATOM 831 C CA . THR A 1 108 ? -8.830 -6.654 -14.164 1.00 79.56 108 THR A CA 1
ATOM 832 C C . THR A 1 108 ? -7.462 -6.941 -14.766 1.00 79.56 108 THR A C 1
ATOM 834 O O . THR A 1 108 ? -6.654 -7.642 -14.161 1.00 79.56 108 THR A O 1
ATOM 837 N N . SER A 1 109 ? -7.203 -6.365 -15.939 1.00 83.00 109 SER A N 1
ATOM 838 C CA . SER A 1 109 ? -5.842 -6.194 -16.435 1.00 83.00 109 SER A CA 1
ATOM 839 C C . SER A 1 109 ? -5.150 -5.115 -15.596 1.00 83.00 109 SER A C 1
ATOM 841 O O . SER A 1 109 ? -5.787 -4.142 -15.171 1.00 83.00 109 SER A O 1
ATOM 843 N N . LEU A 1 110 ? -3.866 -5.312 -15.322 1.00 85.94 110 LEU A N 1
ATOM 844 C CA . LEU A 1 110 ? -3.060 -4.493 -14.429 1.00 85.94 110 LEU A CA 1
ATOM 845 C C . LEU A 1 110 ? -1.693 -4.253 -15.064 1.00 85.94 110 LEU A C 1
ATOM 847 O O . LEU A 1 110 ? -0.970 -5.205 -15.359 1.00 85.94 110 LEU A O 1
ATOM 851 N N . LEU A 1 111 ? -1.338 -2.982 -15.245 1.00 94.12 111 LEU A N 1
ATOM 852 C CA . LEU A 1 111 ? -0.009 -2.579 -15.692 1.00 94.12 111 LEU A CA 1
ATOM 853 C C . LEU A 1 111 ? 0.767 -2.048 -14.484 1.00 94.12 111 LEU A C 1
ATOM 855 O O . LEU A 1 111 ? 0.313 -1.105 -13.839 1.00 94.12 111 LEU A O 1
ATOM 859 N N . SER A 1 112 ? 1.913 -2.639 -14.162 1.00 93.62 112 SER A N 1
ATOM 860 C CA . SER A 1 112 ? 2.747 -2.211 -13.035 1.00 93.62 112 SER A CA 1
ATOM 861 C C . SER A 1 112 ? 4.079 -1.635 -13.494 1.00 93.62 112 SER A C 1
ATOM 863 O O . SER A 1 112 ? 4.621 -2.009 -14.538 1.00 93.62 112 SER A O 1
ATOM 865 N N . LEU A 1 113 ? 4.597 -0.709 -12.691 1.00 96.94 113 LEU A N 1
ATOM 866 C CA . LEU A 1 113 ? 6.011 -0.378 -12.632 1.00 96.94 113 LEU A CA 1
ATOM 867 C C . LEU A 1 113 ? 6.524 -0.793 -11.260 1.00 96.94 113 LEU A C 1
ATOM 869 O O . LEU A 1 113 ? 6.056 -0.248 -10.264 1.00 96.94 113 LEU A O 1
ATOM 873 N N . ASP A 1 114 ? 7.517 -1.670 -11.239 1.00 93.25 114 ASP A N 1
ATOM 874 C CA . ASP A 1 114 ? 8.184 -2.159 -10.036 1.00 93.25 114 ASP A CA 1
ATOM 875 C C . ASP A 1 114 ? 9.681 -1.820 -10.087 1.00 93.25 114 ASP A C 1
ATOM 877 O O . ASP A 1 114 ? 10.274 -1.746 -11.167 1.00 93.25 114 ASP A O 1
ATOM 881 N N . PHE A 1 115 ? 10.314 -1.612 -8.934 1.00 93.06 115 PHE A N 1
ATOM 882 C CA . PHE A 1 115 ? 11.765 -1.467 -8.823 1.00 93.06 115 PHE A CA 1
ATOM 883 C C . PHE A 1 115 ? 12.372 -2.652 -8.075 1.00 93.06 115 PHE A C 1
ATOM 885 O O . PHE A 1 115 ? 12.169 -2.820 -6.873 1.00 93.06 115 PHE A O 1
ATOM 892 N N . ASP A 1 116 ? 13.170 -3.430 -8.801 1.00 90.31 116 ASP A N 1
ATOM 893 C CA . ASP A 1 116 ? 13.812 -4.639 -8.305 1.00 90.31 116 ASP A CA 1
ATOM 894 C C . ASP A 1 116 ? 15.286 -4.421 -7.956 1.00 90.31 116 ASP A C 1
ATOM 896 O O . ASP A 1 116 ? 15.961 -3.469 -8.377 1.00 90.31 116 ASP A O 1
ATOM 900 N N . ARG A 1 117 ? 15.839 -5.393 -7.228 1.00 89.19 117 ARG A N 1
ATOM 901 C CA . ARG A 1 117 ? 17.283 -5.488 -7.026 1.00 89.19 117 ARG A CA 1
ATOM 902 C C . ARG A 1 117 ? 17.951 -6.029 -8.274 1.00 89.19 117 ARG A C 1
ATOM 904 O O . ARG A 1 117 ? 17.490 -6.981 -8.899 1.00 89.19 117 ARG A O 1
ATOM 911 N N . GLY A 1 118 ? 19.143 -5.514 -8.556 1.00 86.31 118 GLY A N 1
ATOM 912 C CA . GLY A 1 118 ? 19.931 -5.959 -9.704 1.00 86.31 118 GLY A CA 1
ATOM 913 C C . GLY A 1 118 ? 20.211 -7.463 -9.714 1.00 86.31 118 GLY A C 1
ATOM 914 O O . GLY A 1 118 ? 20.387 -8.032 -10.783 1.00 86.31 118 GLY A O 1
ATOM 915 N N . ALA A 1 119 ? 20.248 -8.120 -8.550 1.00 87.81 119 ALA A N 1
ATOM 916 C CA . ALA A 1 119 ? 20.431 -9.569 -8.443 1.00 87.81 119 ALA A CA 1
ATOM 917 C C . ALA A 1 119 ? 19.190 -10.375 -8.868 1.00 87.81 119 ALA A C 1
ATOM 919 O O . ALA A 1 119 ? 19.356 -11.481 -9.382 1.00 87.81 119 ALA A O 1
ATOM 920 N N . ASP A 1 120 ? 17.997 -9.804 -8.703 1.00 85.00 120 ASP A N 1
ATOM 921 C CA . ASP A 1 120 ? 16.714 -10.480 -8.918 1.00 85.00 120 ASP A CA 1
ATOM 922 C C . ASP A 1 120 ? 16.239 -10.372 -10.375 1.00 85.00 120 ASP A C 1
ATOM 924 O O . ASP A 1 120 ? 15.413 -11.163 -10.817 1.00 85.00 120 ASP A O 1
ATOM 928 N N . ILE A 1 121 ? 16.815 -9.454 -11.160 1.00 88.69 121 ILE A N 1
ATOM 929 C CA . ILE A 1 121 ? 16.493 -9.339 -12.585 1.00 88.69 121 ILE A CA 1
ATOM 930 C C . ILE A 1 121 ? 17.231 -10.382 -13.455 1.00 88.69 121 ILE A C 1
ATOM 932 O O . ILE A 1 121 ? 18.383 -10.746 -13.169 1.00 88.69 121 ILE A O 1
ATOM 936 N N . PRO A 1 122 ? 16.626 -10.834 -14.567 1.00 89.50 122 PRO A N 1
ATOM 937 C CA . PRO A 1 122 ? 17.237 -11.780 -15.498 1.00 89.50 122 PRO A CA 1
ATOM 938 C C . PRO A 1 122 ? 18.615 -11.337 -16.041 1.00 89.50 122 PRO A C 1
ATOM 940 O O . PRO A 1 122 ? 18.844 -10.153 -16.322 1.00 89.50 122 PRO A O 1
ATOM 943 N N . PRO A 1 123 ? 19.575 -12.268 -16.249 1.00 91.31 123 PRO A N 1
ATOM 944 C CA . PRO A 1 123 ? 20.900 -11.933 -16.778 1.00 91.31 123 PRO A CA 1
ATOM 945 C C . PRO A 1 123 ? 20.890 -11.260 -18.158 1.00 91.31 123 PRO A C 1
ATOM 947 O O . PRO A 1 123 ? 21.812 -10.504 -18.463 1.00 91.31 123 PRO A O 1
ATOM 950 N N . THR A 1 124 ? 19.901 -11.557 -19.000 1.00 92.56 124 THR A N 1
ATOM 951 C CA . THR A 1 124 ? 19.691 -10.940 -20.320 1.00 92.56 124 THR A CA 1
ATOM 952 C C . THR A 1 124 ? 19.381 -9.457 -20.195 1.00 92.56 124 THR A C 1
ATOM 954 O O . THR A 1 124 ? 20.105 -8.640 -20.757 1.00 92.56 124 THR A O 1
ATOM 957 N N . MET A 1 125 ? 18.417 -9.103 -19.351 1.00 94.38 125 MET A N 1
ATOM 958 C CA . MET A 1 125 ? 18.042 -7.718 -19.056 1.00 94.38 125 MET A CA 1
ATOM 959 C C . MET A 1 125 ? 19.212 -6.914 -18.471 1.00 94.38 125 MET A C 1
ATOM 961 O O . MET A 1 125 ? 19.475 -5.793 -18.903 1.00 94.38 125 MET A O 1
ATOM 965 N N . ARG A 1 126 ? 20.017 -7.505 -17.570 1.00 93.19 126 ARG A N 1
ATOM 966 C CA . ARG A 1 126 ? 21.261 -6.865 -17.084 1.00 93.19 126 ARG A CA 1
ATOM 967 C C . ARG A 1 126 ? 22.249 -6.543 -18.204 1.00 93.19 126 ARG A C 1
ATOM 969 O O . ARG A 1 126 ? 22.910 -5.506 -18.162 1.00 93.19 126 ARG A O 1
ATOM 976 N N . LYS A 1 127 ? 22.393 -7.443 -19.180 1.00 94.25 127 LYS A N 1
ATOM 977 C CA . LYS A 1 127 ? 23.286 -7.231 -20.328 1.00 94.25 127 LYS A CA 1
ATOM 978 C C . LYS A 1 127 ? 22.762 -6.130 -21.242 1.00 94.25 127 LYS A C 1
ATOM 980 O O . LYS A 1 127 ? 23.576 -5.355 -21.726 1.00 94.25 127 LYS A O 1
ATOM 985 N N . GLU A 1 128 ? 21.451 -6.042 -21.449 1.00 96.56 128 GLU A N 1
ATOM 986 C CA . GLU A 1 128 ? 20.824 -4.967 -22.232 1.00 96.56 128 GLU A CA 1
ATOM 987 C C . GLU A 1 128 ? 21.073 -3.599 -21.594 1.00 96.56 128 GLU A C 1
ATOM 989 O O . GLU A 1 128 ? 21.576 -2.702 -22.269 1.00 96.56 128 GLU A O 1
ATOM 994 N N . ILE A 1 129 ? 20.851 -3.476 -20.280 1.00 96.50 129 ILE A N 1
ATOM 995 C CA . ILE A 1 129 ? 21.156 -2.252 -19.522 1.00 96.50 129 ILE A CA 1
ATOM 996 C C . ILE A 1 129 ? 22.613 -1.833 -19.742 1.00 96.50 129 ILE A C 1
ATOM 998 O O . ILE A 1 129 ? 22.888 -0.686 -20.094 1.00 96.50 129 ILE A O 1
ATOM 1002 N N . ALA A 1 130 ? 23.554 -2.768 -19.581 1.00 95.38 130 ALA A N 1
ATOM 1003 C CA . ALA A 1 130 ? 24.976 -2.491 -19.762 1.00 95.38 130 ALA A CA 1
ATOM 1004 C C . ALA A 1 130 ? 25.342 -2.144 -21.217 1.00 95.38 130 ALA A C 1
ATOM 1006 O O . ALA A 1 130 ? 26.193 -1.286 -21.443 1.00 95.38 130 ALA A O 1
ATOM 1007 N N . ALA A 1 131 ? 24.717 -2.797 -22.201 1.00 96.94 131 ALA A N 1
ATOM 1008 C CA . ALA A 1 131 ? 24.990 -2.588 -23.621 1.00 96.94 131 ALA A CA 1
ATOM 1009 C C . ALA A 1 131 ? 24.483 -1.231 -24.125 1.00 96.94 131 ALA A C 1
ATOM 1011 O O . ALA A 1 131 ? 25.154 -0.593 -24.936 1.00 96.94 131 ALA A O 1
ATOM 1012 N N . HIS A 1 132 ? 23.322 -0.789 -23.640 1.00 96.56 132 HIS A N 1
ATOM 1013 C CA . HIS A 1 132 ? 22.705 0.478 -24.034 1.00 96.56 132 HIS A CA 1
ATOM 1014 C C . HIS A 1 132 ? 23.066 1.649 -23.110 1.00 96.56 132 HIS A C 1
ATOM 1016 O O . HIS A 1 132 ? 22.803 2.799 -23.455 1.00 96.56 132 HIS A O 1
ATOM 1022 N N . GLY A 1 133 ? 23.700 1.380 -21.964 1.00 96.69 133 GLY A N 1
ATOM 1023 C CA . GLY A 1 133 ? 24.101 2.408 -21.004 1.00 96.69 133 GLY A CA 1
ATOM 1024 C C . GLY A 1 133 ? 22.916 3.073 -20.305 1.00 96.69 133 GLY A C 1
ATOM 1025 O O . GLY A 1 133 ? 23.001 4.250 -19.957 1.00 96.69 133 GLY A O 1
ATOM 1026 N N . TRP A 1 134 ? 21.809 2.347 -20.130 1.00 97.69 134 TRP A N 1
ATOM 1027 C CA . TRP A 1 134 ? 20.619 2.871 -19.467 1.00 97.69 134 TRP A CA 1
ATOM 1028 C C . TRP A 1 134 ? 20.886 3.162 -17.988 1.00 97.69 134 TRP A C 1
ATOM 1030 O O . TRP A 1 134 ? 21.504 2.365 -17.278 1.00 97.69 134 TRP A O 1
ATOM 1040 N N . GLU A 1 135 ? 20.428 4.323 -17.523 1.00 96.88 135 GLU A N 1
ATOM 1041 C CA . GLU A 1 135 ? 20.664 4.777 -16.156 1.00 96.88 135 GLU A CA 1
ATOM 1042 C C . GLU A 1 135 ? 19.831 3.979 -15.147 1.00 96.88 135 GLU A C 1
ATOM 1044 O O . GLU A 1 135 ? 18.615 3.886 -15.266 1.00 96.88 135 GLU A O 1
ATOM 1049 N N . VAL A 1 136 ? 20.479 3.481 -14.091 1.00 96.56 136 VAL A N 1
ATOM 1050 C CA . VAL A 1 136 ? 19.814 2.865 -12.938 1.00 96.56 136 VAL A CA 1
ATOM 1051 C C . VAL A 1 136 ? 20.174 3.674 -11.694 1.00 96.56 136 VAL A C 1
ATOM 1053 O O . VAL A 1 136 ? 21.352 3.855 -11.385 1.00 96.56 136 VAL A O 1
ATOM 1056 N N . ALA A 1 137 ? 19.169 4.173 -10.968 1.00 94.62 137 ALA A N 1
ATOM 1057 C CA . ALA A 1 137 ? 19.371 5.126 -9.868 1.00 94.62 137 ALA A CA 1
ATOM 1058 C C . ALA A 1 137 ? 20.062 4.533 -8.621 1.00 94.62 137 ALA A C 1
ATOM 1060 O O . ALA A 1 137 ? 20.473 5.278 -7.731 1.00 94.62 137 ALA A O 1
ATOM 1061 N N . GLY A 1 138 ? 20.200 3.209 -8.543 1.00 92.44 138 GLY A N 1
ATOM 1062 C CA . GLY A 1 138 ? 20.809 2.499 -7.425 1.00 92.44 138 GLY A CA 1
ATOM 1063 C C . GLY A 1 138 ? 20.706 0.975 -7.566 1.00 92.44 138 GLY A C 1
ATOM 1064 O O . GLY A 1 138 ? 20.097 0.475 -8.507 1.00 92.44 138 GLY A O 1
ATOM 1065 N N . PRO A 1 139 ? 21.285 0.203 -6.630 1.00 88.75 139 PRO A N 1
ATOM 1066 C CA . PRO A 1 139 ? 21.297 -1.263 -6.695 1.00 88.75 139 PRO A CA 1
ATOM 1067 C C . PRO A 1 139 ? 19.911 -1.925 -6.561 1.00 88.75 139 PRO A C 1
ATOM 1069 O O . PRO A 1 139 ? 19.769 -3.091 -6.926 1.00 88.75 139 PRO A O 1
ATOM 1072 N N . GLU A 1 140 ? 18.920 -1.189 -6.052 1.00 88.19 140 GLU A N 1
ATOM 1073 C CA . GLU A 1 140 ? 17.530 -1.618 -5.805 1.00 88.19 140 GLU A CA 1
ATOM 1074 C C . GLU A 1 140 ? 16.540 -0.856 -6.711 1.00 88.19 140 GLU A C 1
ATOM 1076 O O . GLU A 1 140 ? 15.350 -0.806 -6.442 1.00 88.19 140 GLU A O 1
ATOM 1081 N N . ALA A 1 141 ? 17.049 -0.211 -7.768 1.00 95.06 141 ALA A N 1
ATOM 1082 C CA . ALA A 1 141 ? 16.290 0.700 -8.621 1.00 95.06 141 ALA A CA 1
ATOM 1083 C C . ALA A 1 141 ? 16.161 0.195 -10.064 1.00 95.06 141 ALA A C 1
ATOM 1085 O O . ALA A 1 141 ? 16.123 1.013 -10.984 1.00 95.06 141 ALA A O 1
ATOM 1086 N N . TYR A 1 142 ? 16.159 -1.122 -10.287 1.00 96.56 142 TYR A N 1
ATOM 1087 C CA . TYR A 1 142 ? 16.029 -1.692 -11.628 1.00 96.56 142 TYR A CA 1
ATOM 1088 C C . TYR A 1 142 ? 14.553 -1.718 -12.021 1.00 96.56 142 TYR A C 1
ATOM 1090 O O . TYR A 1 142 ? 13.805 -2.509 -11.449 1.00 96.56 142 TYR A O 1
ATOM 1098 N N . PRO A 1 143 ? 14.109 -0.867 -12.960 1.00 97.06 143 PRO A N 1
ATOM 1099 C CA . PRO A 1 143 ? 12.695 -0.749 -13.249 1.00 97.06 143 PRO A CA 1
ATOM 1100 C C . PRO A 1 143 ? 12.214 -1.952 -14.063 1.00 97.06 143 PRO A C 1
ATOM 1102 O O . PRO A 1 143 ? 12.883 -2.387 -15.009 1.00 97.06 143 PRO A O 1
ATOM 1105 N N . ARG A 1 144 ? 11.041 -2.473 -13.722 1.00 94.62 144 ARG A N 1
ATOM 1106 C CA . ARG A 1 144 ? 10.340 -3.533 -14.441 1.00 94.62 144 ARG A CA 1
ATOM 1107 C C . ARG A 1 144 ? 8.924 -3.103 -14.747 1.00 94.62 144 ARG A C 1
ATOM 1109 O O . ARG A 1 144 ? 8.243 -2.549 -13.896 1.00 94.62 144 ARG A O 1
ATOM 1116 N N . VAL A 1 145 ? 8.495 -3.395 -15.968 1.00 94.88 145 VAL A N 1
ATOM 1117 C CA . VAL A 1 145 ? 7.096 -3.272 -16.363 1.00 94.88 145 VAL A CA 1
ATOM 1118 C C . VAL A 1 145 ? 6.516 -4.671 -16.445 1.00 94.88 145 VAL A C 1
ATOM 1120 O O . VAL A 1 145 ? 7.151 -5.559 -17.015 1.00 94.88 145 VAL A O 1
ATOM 1123 N N . LEU A 1 146 ? 5.335 -4.873 -15.873 1.00 91.44 146 LEU A N 1
ATOM 1124 C CA . LEU A 1 146 ? 4.572 -6.100 -16.051 1.00 91.44 146 LEU A CA 1
ATOM 1125 C C . LEU A 1 146 ? 3.147 -5.742 -16.460 1.00 91.44 146 LEU A C 1
ATOM 1127 O O . LEU A 1 146 ? 2.511 -4.884 -15.853 1.00 91.44 146 LEU A O 1
ATOM 1131 N N . LEU A 1 147 ? 2.643 -6.421 -17.488 1.00 88.00 147 LEU A N 1
ATOM 1132 C CA . LEU A 1 147 ? 1.232 -6.405 -17.848 1.00 88.00 147 LEU A CA 1
ATOM 1133 C C . LEU A 1 147 ? 0.636 -7.745 -17.437 1.00 88.00 147 LEU A C 1
ATOM 1135 O O . LEU A 1 147 ? 0.958 -8.774 -18.030 1.00 88.00 147 LEU A O 1
ATOM 1139 N N . THR A 1 148 ? -0.215 -7.729 -16.419 1.00 84.75 148 THR A N 1
ATOM 1140 C CA . THR A 1 148 ? -0.899 -8.925 -15.923 1.00 84.75 148 THR A CA 1
ATOM 1141 C C . THR A 1 148 ? -2.359 -8.879 -16.334 1.00 84.75 148 THR A C 1
ATOM 1143 O O . THR A 1 148 ? -3.028 -7.867 -16.143 1.00 84.75 148 THR A O 1
ATOM 1146 N N . GLU A 1 149 ? -2.860 -9.963 -16.907 1.00 84.56 149 GLU A N 1
ATOM 1147 C CA . GLU A 1 149 ? -4.264 -10.080 -17.300 1.00 84.56 149 GLU A CA 1
ATOM 1148 C C . GLU A 1 149 ? -5.139 -10.588 -16.141 1.00 84.56 149 GLU A C 1
ATOM 1150 O O . GLU A 1 149 ? -4.617 -11.074 -15.132 1.00 84.56 149 GLU A O 1
ATOM 1155 N N . PRO A 1 150 ? -6.481 -10.530 -16.264 1.00 79.31 150 PRO A N 1
ATOM 1156 C CA . PRO A 1 150 ? -7.382 -11.041 -15.241 1.00 79.31 150 PRO A CA 1
ATOM 1157 C C . PRO A 1 150 ? -7.124 -12.501 -14.867 1.00 79.31 150 PRO A C 1
ATOM 1159 O O . PRO A 1 150 ? -7.435 -12.881 -13.752 1.00 79.31 150 PRO A O 1
ATOM 1162 N N . ASP A 1 151 ? -6.557 -13.317 -15.755 1.00 76.75 151 ASP A N 1
ATOM 1163 C CA . ASP A 1 151 ? -6.194 -14.719 -15.503 1.00 76.75 151 ASP A CA 1
ATOM 1164 C C . ASP A 1 151 ? -4.844 -14.896 -14.781 1.00 76.75 151 ASP A C 1
ATOM 1166 O O . ASP A 1 151 ? -4.354 -16.019 -14.669 1.00 76.75 151 ASP A O 1
ATOM 1170 N N . VAL A 1 152 ? -4.258 -13.808 -14.260 1.00 73.00 152 VAL A N 1
ATOM 1171 C CA . VAL A 1 152 ? -2.978 -13.778 -13.524 1.00 73.00 152 VAL A CA 1
ATOM 1172 C C . VAL A 1 152 ? -1.770 -14.080 -14.423 1.00 73.00 152 VAL A C 1
ATOM 1174 O O . VAL A 1 152 ? -0.637 -14.175 -13.951 1.00 73.00 152 VAL A O 1
ATOM 1177 N N . LEU A 1 153 ? -1.970 -14.204 -15.737 1.00 76.06 153 LEU A N 1
ATOM 1178 C CA . LEU A 1 153 ? -0.878 -14.443 -16.668 1.00 76.06 153 LEU A CA 1
ATOM 1179 C C . LEU A 1 153 ? -0.236 -13.123 -17.091 1.00 76.06 153 LEU A C 1
ATOM 1181 O O . LEU A 1 153 ? -0.909 -12.184 -17.523 1.00 76.06 153 LEU A O 1
ATOM 1185 N N . ALA A 1 154 ? 1.094 -13.086 -17.016 1.00 80.44 154 ALA A N 1
ATOM 1186 C CA . ALA A 1 154 ? 1.878 -12.017 -17.610 1.00 80.44 154 ALA A CA 1
ATOM 1187 C C . ALA A 1 154 ? 1.768 -12.082 -19.140 1.00 80.44 154 ALA A C 1
ATOM 1189 O O . ALA A 1 154 ? 1.900 -13.151 -19.750 1.00 80.44 154 ALA A O 1
ATOM 1190 N N . ARG A 1 155 ? 1.529 -10.933 -19.770 1.00 84.50 1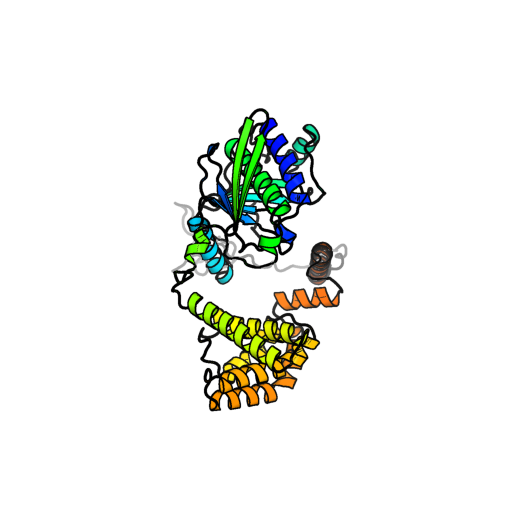55 ARG A N 1
ATOM 1191 C CA . ARG A 1 155 ? 1.515 -10.787 -21.225 1.00 84.50 155 ARG A CA 1
ATOM 1192 C C . ARG A 1 155 ? 2.793 -10.116 -21.711 1.00 84.50 155 ARG A C 1
ATOM 1194 O O . ARG A 1 155 ? 3.302 -9.226 -21.033 1.00 84.50 155 ARG A O 1
ATOM 1201 N N . PRO A 1 156 ? 3.273 -10.494 -22.909 1.00 88.88 156 PRO A N 1
ATOM 1202 C CA . PRO A 1 156 ? 4.360 -9.775 -23.549 1.00 88.88 156 PRO A CA 1
ATOM 1203 C C . PRO A 1 156 ? 4.011 -8.304 -23.743 1.00 88.88 156 PRO A C 1
ATOM 1205 O O . PRO A 1 156 ? 2.926 -7.989 -24.244 1.00 88.88 156 PRO A O 1
ATOM 1208 N N . LEU A 1 157 ? 4.941 -7.421 -23.396 1.00 92.38 157 LEU A N 1
ATOM 1209 C CA . LEU A 1 157 ? 4.720 -5.986 -23.524 1.00 92.38 157 LEU A CA 1
ATOM 1210 C C . LEU A 1 157 ? 4.826 -5.528 -24.979 1.00 92.38 157 LEU A C 1
ATOM 1212 O O . LEU A 1 157 ? 5.572 -6.078 -25.800 1.00 92.38 157 LEU A O 1
ATOM 1216 N N . THR A 1 158 ? 4.095 -4.464 -25.286 1.00 95.00 158 THR A N 1
ATOM 1217 C CA . THR A 1 158 ? 4.214 -3.710 -26.532 1.00 95.00 158 THR A CA 1
ATOM 1218 C C . THR A 1 158 ? 4.896 -2.366 -26.295 1.00 95.00 158 THR A C 1
ATOM 1220 O O . THR A 1 158 ? 4.944 -1.853 -25.175 1.00 95.00 158 THR A O 1
ATOM 1223 N N . ASP A 1 159 ? 5.378 -1.742 -27.372 1.00 94.81 159 ASP A N 1
ATOM 1224 C CA . ASP A 1 159 ? 5.938 -0.387 -27.323 1.00 94.81 159 ASP A CA 1
ATOM 1225 C C . ASP A 1 159 ? 4.972 0.625 -26.673 1.00 94.81 159 ASP A C 1
ATOM 1227 O O . ASP A 1 159 ? 5.389 1.481 -25.895 1.00 94.81 159 ASP A O 1
ATOM 1231 N N . ARG A 1 160 ? 3.660 0.480 -26.917 1.00 94.88 160 ARG A N 1
ATOM 1232 C CA . ARG A 1 160 ? 2.623 1.332 -26.315 1.00 94.88 160 ARG A CA 1
ATOM 1233 C C . ARG A 1 160 ? 2.579 1.201 -24.792 1.00 94.88 160 ARG A C 1
ATOM 1235 O O . ARG A 1 160 ? 2.404 2.218 -24.124 1.00 94.88 160 ARG A O 1
ATOM 1242 N N . ASP A 1 161 ? 2.746 -0.002 -24.251 1.00 96.19 161 ASP A N 1
ATOM 1243 C CA . ASP A 1 161 ? 2.640 -0.254 -22.808 1.00 96.19 161 ASP A CA 1
ATOM 1244 C C . ASP A 1 161 ? 3.800 0.407 -22.060 1.00 96.19 161 ASP A C 1
ATOM 1246 O O . ASP A 1 161 ? 3.590 1.175 -21.120 1.00 96.19 161 ASP A O 1
ATOM 1250 N N . VAL A 1 162 ? 5.030 0.214 -22.550 1.00 97.38 162 VAL A N 1
ATOM 1251 C CA . VAL A 1 162 ? 6.230 0.831 -21.960 1.00 97.38 162 VAL A CA 1
ATOM 1252 C C . VAL A 1 162 ? 6.186 2.354 -22.095 1.00 97.38 162 VAL A C 1
ATOM 1254 O O . VAL A 1 162 ? 6.536 3.077 -21.157 1.00 97.38 162 VAL A O 1
ATOM 1257 N N . ARG A 1 163 ? 5.686 2.877 -23.220 1.00 97.31 163 ARG A N 1
ATOM 1258 C CA . ARG A 1 163 ? 5.460 4.319 -23.391 1.00 97.31 163 ARG A CA 1
ATOM 1259 C C . ARG A 1 163 ? 4.431 4.873 -22.415 1.00 97.31 163 ARG A C 1
ATOM 1261 O O . ARG A 1 163 ? 4.659 5.948 -21.864 1.00 97.31 163 ARG A O 1
ATOM 1268 N N . LEU A 1 164 ? 3.319 4.176 -22.189 1.00 97.50 164 LEU A N 1
ATOM 1269 C CA . LEU A 1 164 ? 2.301 4.599 -21.228 1.00 97.50 164 LEU A CA 1
ATOM 1270 C C . LEU A 1 164 ? 2.877 4.658 -19.809 1.00 97.50 164 LEU A C 1
ATOM 1272 O O . LEU A 1 164 ? 2.719 5.682 -19.144 1.00 97.50 164 LEU A O 1
ATOM 1276 N N . VAL A 1 165 ? 3.611 3.627 -19.379 1.00 98.00 165 VAL A N 1
ATOM 1277 C CA . VAL A 1 165 ? 4.288 3.620 -18.069 1.00 98.00 165 VAL A CA 1
ATOM 1278 C C . VAL A 1 165 ? 5.313 4.745 -17.963 1.00 98.00 165 VAL A C 1
ATOM 1280 O O . VAL A 1 165 ? 5.372 5.422 -16.940 1.00 98.00 165 VAL A O 1
ATOM 1283 N N . THR A 1 166 ? 6.081 5.000 -19.023 1.00 98.12 166 THR A N 1
ATOM 1284 C CA . THR A 1 166 ? 7.049 6.109 -19.069 1.00 98.12 166 THR A CA 1
ATOM 1285 C C . THR A 1 166 ? 6.359 7.455 -18.853 1.00 98.12 166 THR A C 1
ATOM 1287 O O . THR A 1 166 ? 6.796 8.262 -18.034 1.00 98.12 166 THR A O 1
ATOM 1290 N N . VAL A 1 167 ? 5.246 7.701 -19.548 1.00 98.12 167 VAL A N 1
ATOM 1291 C CA . VAL A 1 167 ? 4.466 8.934 -19.387 1.00 98.12 167 VAL A CA 1
ATOM 1292 C C . VAL A 1 167 ? 3.871 9.037 -17.979 1.00 98.12 167 VAL A C 1
ATOM 1294 O O . VAL A 1 167 ? 3.974 10.094 -17.355 1.00 98.12 167 VAL A O 1
ATOM 1297 N N . ALA A 1 168 ? 3.301 7.949 -17.456 1.00 98.12 168 ALA A N 1
ATOM 1298 C CA . ALA A 1 168 ? 2.740 7.897 -16.107 1.00 98.12 168 ALA A CA 1
ATOM 1299 C C . ALA A 1 168 ? 3.803 8.199 -15.038 1.00 98.12 168 ALA A C 1
ATOM 1301 O O . ALA A 1 168 ? 3.598 9.064 -14.188 1.00 98.12 168 ALA A O 1
ATOM 1302 N N . ALA A 1 169 ? 4.975 7.566 -15.129 1.00 98.38 169 ALA A N 1
ATOM 1303 C CA . ALA A 1 169 ? 6.093 7.780 -14.216 1.00 98.38 169 ALA A CA 1
ATOM 1304 C C . ALA A 1 169 ? 6.576 9.240 -14.229 1.00 98.38 169 ALA A C 1
ATOM 1306 O O . ALA A 1 169 ? 6.793 9.830 -13.167 1.00 98.38 169 ALA A O 1
ATOM 1307 N N . ALA A 1 170 ? 6.692 9.857 -15.408 1.00 98.12 170 ALA A N 1
ATOM 1308 C CA . ALA A 1 170 ? 7.075 11.263 -15.530 1.00 98.12 170 ALA A CA 1
ATOM 1309 C C . ALA A 1 170 ? 6.017 12.197 -14.921 1.00 98.12 170 ALA A C 1
ATOM 1311 O O . ALA A 1 170 ? 6.364 13.145 -14.213 1.00 98.12 170 ALA A O 1
ATOM 1312 N N . ALA A 1 171 ? 4.735 11.909 -15.154 1.00 98.06 171 ALA A N 1
ATOM 1313 C CA . ALA A 1 171 ? 3.629 12.700 -14.630 1.00 98.06 171 ALA A CA 1
ATOM 1314 C C . ALA A 1 171 ? 3.512 12.611 -13.105 1.00 98.06 171 ALA A C 1
ATOM 1316 O O . ALA A 1 171 ? 3.409 13.648 -12.450 1.00 98.06 171 ALA A O 1
ATOM 1317 N N . VAL A 1 172 ? 3.636 11.414 -12.525 1.00 97.44 172 VAL A N 1
ATOM 1318 C CA . VAL A 1 172 ? 3.685 11.221 -11.065 1.00 97.44 172 VAL A CA 1
ATOM 1319 C C . VAL A 1 172 ? 4.896 11.937 -10.466 1.00 97.44 172 VAL A C 1
ATOM 1321 O O . VAL A 1 172 ? 4.761 12.651 -9.474 1.00 97.44 172 VAL A O 1
ATOM 1324 N N . THR A 1 173 ? 6.068 11.822 -11.098 1.00 97.69 173 THR A N 1
ATOM 1325 C CA . THR A 1 173 ? 7.293 12.514 -10.658 1.00 97.69 173 THR A CA 1
ATOM 1326 C C . THR A 1 173 ? 7.095 14.031 -10.606 1.00 97.69 173 THR A C 1
ATOM 1328 O O . THR A 1 173 ? 7.494 14.673 -9.633 1.00 97.69 173 THR A O 1
ATOM 1331 N N . ALA A 1 174 ? 6.494 14.619 -11.645 1.00 97.25 174 ALA A N 1
ATOM 1332 C CA . ALA A 1 174 ? 6.226 16.054 -11.709 1.00 97.25 174 ALA A CA 1
ATOM 1333 C C . ALA A 1 174 ? 5.169 16.486 -10.682 1.00 97.25 174 ALA A C 1
ATOM 1335 O O . ALA A 1 174 ? 5.376 17.470 -9.972 1.00 97.25 174 ALA A O 1
ATOM 1336 N N . PHE A 1 175 ? 4.080 15.720 -10.560 1.00 96.81 175 PHE A N 1
ATOM 1337 C CA . PHE A 1 175 ? 3.003 15.990 -9.612 1.00 96.81 175 PHE A CA 1
ATOM 1338 C C . PHE A 1 175 ? 3.520 16.024 -8.172 1.00 96.81 175 PHE A C 1
ATOM 1340 O O . PHE A 1 175 ? 3.318 17.012 -7.472 1.00 96.81 175 PHE A O 1
ATOM 1347 N N . VAL A 1 176 ? 4.247 14.988 -7.747 1.00 94.25 176 VAL A N 1
ATOM 1348 C CA . VAL A 1 176 ? 4.741 14.853 -6.367 1.00 94.25 176 VAL A CA 1
ATOM 1349 C C . VAL A 1 176 ? 5.717 15.973 -6.013 1.00 94.25 176 VAL A C 1
ATOM 1351 O O . VAL A 1 176 ? 5.613 16.551 -4.939 1.00 94.25 176 VAL A O 1
ATOM 1354 N N . LYS A 1 177 ? 6.607 16.365 -6.935 1.00 94.88 177 LYS A N 1
ATOM 1355 C CA . LYS A 1 177 ? 7.517 17.507 -6.721 1.00 94.88 177 LYS A CA 1
ATOM 1356 C C . LYS A 1 177 ? 6.790 18.835 -6.499 1.00 94.88 177 LYS A C 1
ATOM 1358 O O . LYS A 1 177 ? 7.344 19.723 -5.859 1.00 94.88 177 LYS A O 1
ATOM 1363 N N . GLN A 1 178 ? 5.604 19.000 -7.080 1.00 94.88 178 GLN A N 1
ATOM 1364 C CA . GLN A 1 178 ? 4.850 20.253 -7.039 1.00 94.88 178 GLN A CA 1
ATOM 1365 C C . GLN A 1 178 ? 3.765 20.268 -5.950 1.00 94.88 178 GLN A C 1
ATOM 1367 O O . GLN A 1 178 ? 3.364 21.347 -5.507 1.00 94.88 178 GLN A O 1
ATOM 1372 N N . HIS A 1 179 ? 3.276 19.092 -5.553 1.00 92.56 179 HIS A N 1
ATOM 1373 C CA . HIS A 1 179 ? 2.088 18.899 -4.720 1.00 92.56 179 HIS A CA 1
ATOM 1374 C C . HIS A 1 179 ? 2.302 17.822 -3.639 1.00 92.56 179 HIS A C 1
ATOM 1376 O O . HIS A 1 179 ? 1.407 17.025 -3.369 1.00 92.56 179 HIS A O 1
ATOM 1382 N N . GLU A 1 180 ? 3.489 17.782 -3.025 1.00 88.38 180 GLU A N 1
ATOM 1383 C CA . GLU A 1 180 ? 3.818 16.879 -1.907 1.00 88.38 180 GLU A CA 1
ATOM 1384 C C . GLU A 1 180 ? 2.804 16.976 -0.753 1.00 88.38 180 GLU A C 1
ATOM 1386 O O . GLU A 1 180 ? 2.426 15.963 -0.167 1.00 88.38 180 GLU A O 1
ATOM 1391 N N . ASP A 1 181 ? 2.275 18.176 -0.505 1.00 84.62 181 ASP A N 1
ATOM 1392 C CA . ASP A 1 181 ? 1.301 18.460 0.550 1.00 84.62 181 ASP A CA 1
ATOM 1393 C C . ASP A 1 181 ? -0.022 17.686 0.408 1.00 84.62 181 ASP A C 1
ATOM 1395 O O . ASP A 1 181 ? -0.722 17.482 1.398 1.00 84.62 181 ASP A O 1
ATOM 1399 N N . VAL A 1 182 ? -0.351 17.202 -0.797 1.00 84.50 182 VAL A N 1
ATOM 1400 C CA . VAL A 1 182 ? -1.521 16.336 -1.039 1.00 84.50 182 VAL A CA 1
ATOM 1401 C C . VAL A 1 182 ? -1.377 14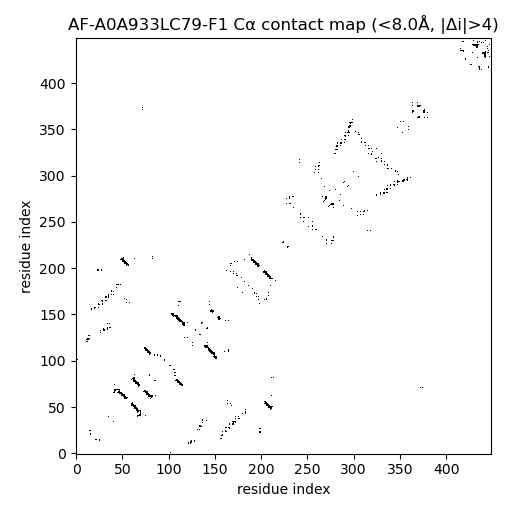.976 -0.343 1.00 84.50 182 VAL A C 1
ATOM 1403 O O . VAL A 1 182 ? -2.382 14.340 -0.025 1.00 84.50 182 VAL A O 1
ATOM 1406 N N . PHE A 1 183 ? -0.146 14.531 -0.081 1.00 82.19 183 PHE A N 1
ATOM 1407 C CA . PHE A 1 183 ? 0.125 13.241 0.553 1.00 82.19 183 PHE A CA 1
ATOM 1408 C C . PHE A 1 183 ? 0.315 13.341 2.071 1.00 82.19 183 PHE A C 1
ATOM 1410 O O . PHE A 1 183 ? 0.050 12.368 2.774 1.00 82.19 183 PHE A O 1
ATOM 1417 N N . GLU A 1 184 ? 0.709 14.506 2.594 1.00 77.75 184 GLU A N 1
ATOM 1418 C CA . GLU A 1 184 ? 0.941 14.718 4.032 1.00 77.75 184 GLU A CA 1
ATOM 1419 C C . GLU A 1 184 ? -0.355 14.798 4.852 1.00 77.75 184 GLU A C 1
ATOM 1421 O O . GLU A 1 184 ? -0.412 14.317 5.986 1.00 77.75 184 GLU A O 1
ATOM 1426 N N . ALA A 1 185 ? -1.401 15.407 4.291 1.00 65.62 185 ALA A N 1
ATOM 1427 C CA . ALA A 1 185 ? -2.695 15.570 4.939 1.00 65.62 185 ALA A CA 1
ATOM 1428 C C . ALA A 1 185 ? -3.825 15.308 3.942 1.00 65.62 185 ALA A C 1
ATOM 1430 O O . ALA A 1 185 ? -3.816 15.819 2.824 1.00 65.62 185 ALA A O 1
ATOM 1431 N N . TRP A 1 186 ? -4.832 14.535 4.359 1.00 63.78 186 TRP A N 1
ATOM 1432 C CA . TRP A 1 186 ? -5.992 14.279 3.510 1.00 63.78 186 TRP A CA 1
ATOM 1433 C C . TRP A 1 186 ? -6.725 15.589 3.190 1.00 63.78 186 TRP A C 1
ATOM 1435 O O . TRP A 1 186 ? -7.099 16.345 4.091 1.00 63.78 186 TRP A O 1
ATOM 1445 N N . SER A 1 187 ? -6.936 15.837 1.898 1.00 66.81 187 SER A N 1
ATOM 1446 C CA . SER A 1 187 ? -7.676 16.978 1.368 1.00 66.81 187 SER A CA 1
ATOM 1447 C C . SER A 1 187 ? -8.639 16.481 0.291 1.00 66.81 187 SER A C 1
ATOM 1449 O O . SER A 1 187 ? -8.179 15.869 -0.673 1.00 66.81 187 SER A O 1
ATOM 1451 N N . PRO A 1 188 ? -9.944 16.784 0.390 1.00 66.00 188 PRO A N 1
ATOM 1452 C CA . PRO A 1 188 ? -10.919 16.379 -0.618 1.00 66.00 188 PRO A CA 1
ATOM 1453 C C . PRO A 1 188 ? -10.856 17.241 -1.884 1.00 66.00 188 PRO A C 1
ATOM 1455 O O . PRO A 1 188 ? -11.522 16.931 -2.856 1.00 66.00 188 PRO A O 1
ATOM 1458 N N . VAL A 1 189 ? -10.095 18.343 -1.886 1.00 79.50 189 VAL A N 1
ATOM 1459 C CA . VAL A 1 189 ? -10.013 19.257 -3.034 1.00 79.50 189 VAL A CA 1
ATOM 1460 C C . VAL A 1 189 ? -9.034 18.696 -4.072 1.00 79.50 189 VAL A C 1
ATOM 1462 O O . VAL A 1 189 ? -7.831 18.674 -3.779 1.00 79.50 189 VAL A O 1
ATOM 1465 N N . PRO A 1 190 ? -9.489 18.306 -5.282 1.00 86.75 190 PRO A N 1
ATOM 1466 C CA . PRO A 1 190 ? -8.608 17.760 -6.303 1.00 86.75 190 PRO A CA 1
ATOM 1467 C C . PRO A 1 190 ? -7.606 18.796 -6.791 1.00 86.75 190 PRO A C 1
ATOM 1469 O O . PRO A 1 190 ? -7.953 19.928 -7.145 1.00 86.75 190 PRO A O 1
ATOM 1472 N N . ARG A 1 191 ? -6.344 18.388 -6.878 1.00 93.06 191 ARG A N 1
ATOM 1473 C CA . ARG A 1 191 ? -5.286 19.146 -7.542 1.00 93.06 191 ARG A CA 1
ATOM 1474 C C . ARG A 1 191 ? -4.888 18.434 -8.807 1.00 93.06 191 ARG A C 1
ATOM 1476 O O . ARG A 1 191 ? -4.673 17.230 -8.790 1.00 93.06 191 ARG A O 1
ATOM 1483 N N . SER A 1 192 ? -4.782 19.192 -9.891 1.00 95.50 192 SER A N 1
ATOM 1484 C CA . SER A 1 192 ? -4.372 18.674 -11.191 1.00 95.50 192 SER A CA 1
ATOM 1485 C C . SER A 1 192 ? -3.053 19.300 -11.619 1.00 95.50 192 SER A C 1
ATOM 1487 O O . SER A 1 192 ? -2.879 20.512 -11.501 1.00 95.50 192 SER A O 1
ATOM 1489 N N . HIS A 1 193 ? -2.156 18.483 -12.159 1.00 96.88 193 HIS A N 1
ATOM 1490 C CA . HIS A 1 193 ? -0.905 18.926 -12.762 1.00 96.88 193 HIS A CA 1
ATOM 1491 C C . HIS A 1 193 ? -0.764 18.307 -14.148 1.00 96.88 193 HIS A C 1
ATOM 1493 O O . HIS A 1 193 ? -0.923 17.097 -14.308 1.00 96.88 193 HIS A O 1
ATOM 1499 N N . GLU A 1 194 ? -0.471 19.133 -15.149 1.00 97.69 194 GLU A N 1
ATOM 1500 C CA . GLU A 1 194 ? -0.244 18.692 -16.523 1.00 97.69 194 GLU A CA 1
ATOM 1501 C C . GLU A 1 194 ? 1.241 18.810 -16.865 1.00 97.69 194 GLU A C 1
ATOM 1503 O O . GLU A 1 194 ? 1.879 19.823 -16.577 1.00 97.69 194 GLU A O 1
ATOM 1508 N N . VAL A 1 195 ? 1.791 17.771 -17.488 1.00 96.75 195 VAL A N 1
ATOM 1509 C CA . VAL A 1 195 ? 3.182 17.722 -17.932 1.00 96.75 195 VAL A CA 1
ATOM 1510 C C . VAL A 1 195 ? 3.254 17.248 -19.377 1.00 96.75 195 VAL A C 1
ATOM 1512 O O . VAL A 1 195 ? 2.486 16.393 -19.816 1.00 96.75 195 VAL A O 1
ATOM 1515 N N . ALA A 1 196 ? 4.216 17.785 -20.119 1.00 96.44 196 ALA A N 1
ATOM 1516 C CA . ALA A 1 196 ? 4.561 17.289 -21.439 1.00 96.44 196 ALA A CA 1
ATOM 1517 C C . ALA A 1 196 ? 5.826 16.425 -21.348 1.00 96.44 196 ALA A C 1
ATOM 1519 O O . ALA A 1 196 ? 6.893 16.908 -20.970 1.00 96.44 196 ALA A O 1
ATOM 1520 N N . VAL A 1 197 ? 5.699 15.149 -21.698 1.00 93.44 197 VAL A N 1
ATOM 1521 C CA . VAL A 1 197 ? 6.748 14.129 -21.608 1.00 93.44 197 VAL A CA 1
ATOM 1522 C C . VAL A 1 197 ? 7.323 13.884 -22.996 1.00 93.44 197 VAL A C 1
ATOM 1524 O O . VAL A 1 197 ? 6.583 13.647 -23.949 1.00 93.44 197 VAL A O 1
ATOM 1527 N N . LYS A 1 198 ? 8.648 13.945 -23.129 1.00 91.44 198 LYS A N 1
ATOM 1528 C CA . LYS A 1 198 ? 9.333 13.665 -24.393 1.00 91.44 198 LYS A CA 1
ATOM 1529 C C . LYS A 1 198 ? 9.730 12.191 -24.454 1.00 91.44 198 LYS A C 1
ATOM 1531 O O . LYS A 1 198 ? 10.425 11.719 -23.562 1.00 91.44 198 LYS A O 1
ATOM 1536 N N . ILE A 1 199 ? 9.332 11.491 -25.514 1.00 88.69 199 ILE A N 1
ATOM 1537 C CA . ILE A 1 199 ? 9.735 10.104 -25.788 1.00 88.69 199 ILE A CA 1
ATOM 1538 C C . ILE A 1 199 ? 10.324 10.062 -27.196 1.00 88.69 199 ILE A C 1
ATOM 1540 O O . ILE A 1 199 ? 9.615 10.196 -28.193 1.00 88.69 199 ILE A O 1
ATOM 1544 N N . GLY A 1 200 ? 11.650 9.939 -27.284 1.00 83.12 200 GLY A N 1
ATOM 1545 C CA . GLY A 1 200 ? 12.366 10.075 -28.551 1.00 83.12 200 GLY A CA 1
ATOM 1546 C C . GLY A 1 200 ? 12.149 11.459 -29.176 1.00 83.12 200 GLY A C 1
ATOM 1547 O O . GLY A 1 200 ? 12.564 12.480 -28.622 1.00 83.12 200 GLY A O 1
ATOM 1548 N N . THR A 1 201 ? 11.511 11.501 -30.346 1.00 82.94 201 THR A N 1
ATOM 1549 C CA . THR A 1 201 ? 11.160 12.740 -31.066 1.00 82.94 201 THR A CA 1
ATOM 1550 C C . THR A 1 201 ? 9.741 13.230 -30.789 1.00 82.94 201 THR A C 1
ATOM 1552 O O . THR A 1 201 ? 9.400 14.342 -31.191 1.00 82.94 201 THR A O 1
ATOM 1555 N N . GLU A 1 202 ? 8.920 12.428 -30.116 1.00 89.19 202 GLU A N 1
ATOM 1556 C CA . GLU A 1 202 ? 7.521 12.732 -29.836 1.00 89.19 202 GLU A CA 1
ATOM 1557 C C . GLU A 1 202 ? 7.367 13.408 -28.474 1.00 89.19 202 GLU A C 1
ATOM 1559 O O . GLU A 1 202 ? 8.178 13.225 -27.560 1.00 89.19 202 GLU A O 1
ATOM 1564 N N . GLN A 1 203 ? 6.303 14.194 -28.337 1.00 94.19 203 GLN A N 1
ATOM 1565 C CA . GLN A 1 203 ? 5.923 14.835 -27.087 1.00 94.19 203 GLN A CA 1
ATOM 1566 C C . GLN A 1 203 ? 4.483 14.449 -26.758 1.00 94.19 203 GLN A C 1
ATOM 1568 O O . GLN A 1 203 ? 3.581 14.649 -27.571 1.00 94.19 203 GLN A O 1
ATOM 1573 N N . VAL A 1 204 ? 4.284 13.883 -25.572 1.00 96.38 204 VAL A N 1
ATOM 1574 C CA . VAL A 1 204 ? 3.001 13.365 -25.098 1.00 96.38 204 VAL A CA 1
ATOM 1575 C C . VAL A 1 204 ? 2.612 14.103 -23.830 1.00 96.38 204 VAL A C 1
ATOM 1577 O O . VAL A 1 204 ? 3.382 14.162 -22.876 1.00 96.38 204 VAL A O 1
ATOM 1580 N N . THR A 1 205 ? 1.414 14.674 -23.817 1.00 97.75 205 THR A N 1
ATOM 1581 C CA . THR A 1 205 ? 0.873 15.347 -22.636 1.00 97.75 205 THR A CA 1
ATOM 1582 C C . THR A 1 205 ? 0.183 14.342 -21.725 1.00 97.75 205 THR A C 1
ATOM 1584 O O . THR A 1 205 ? -0.596 13.509 -22.196 1.00 97.75 205 THR A O 1
ATOM 1587 N N . ALA A 1 206 ? 0.433 14.462 -20.425 1.00 98.06 206 ALA A N 1
ATOM 1588 C CA . ALA A 1 206 ? -0.290 13.745 -19.392 1.00 98.06 206 ALA A CA 1
ATOM 1589 C C . ALA A 1 206 ? -0.726 14.682 -18.278 1.00 98.06 206 ALA A C 1
ATOM 1591 O O . ALA A 1 206 ? -0.004 15.611 -17.911 1.00 98.06 206 ALA A O 1
ATOM 1592 N N . ARG A 1 207 ? -1.898 14.402 -17.720 1.00 98.25 207 ARG A N 1
ATOM 1593 C CA . ARG A 1 207 ? -2.424 15.093 -16.550 1.00 98.25 207 ARG A CA 1
ATOM 1594 C C . ARG A 1 207 ? -2.630 14.092 -15.430 1.00 98.25 207 ARG A C 1
ATOM 1596 O O . ARG A 1 207 ? -3.172 13.013 -15.652 1.00 98.25 207 ARG A O 1
ATOM 1603 N N . VAL A 1 208 ? -2.199 14.482 -14.239 1.00 97.94 208 VAL A N 1
ATOM 1604 C CA . VAL A 1 208 ? -2.429 13.748 -12.998 1.00 97.94 208 VAL A CA 1
ATOM 1605 C C . VAL A 1 208 ? -3.320 14.587 -12.102 1.00 97.94 208 VAL A C 1
ATOM 1607 O O . VAL A 1 208 ? -3.052 15.777 -11.924 1.00 97.94 208 VAL A O 1
ATOM 1610 N N . THR A 1 209 ? -4.349 13.968 -11.534 1.00 96.00 209 THR A N 1
ATOM 1611 C CA . THR A 1 209 ? -5.255 14.592 -10.568 1.00 96.00 209 THR A CA 1
ATOM 1612 C C . THR A 1 209 ? -5.283 13.773 -9.280 1.00 96.00 209 THR A C 1
ATOM 1614 O O . THR A 1 209 ? -5.526 12.571 -9.333 1.00 96.00 209 THR A O 1
ATOM 1617 N N . ALA A 1 210 ? -5.039 14.407 -8.131 1.00 91.38 210 ALA A N 1
ATOM 1618 C CA . ALA A 1 210 ? -5.139 13.765 -6.819 1.00 91.38 210 ALA A CA 1
ATOM 1619 C C . ALA A 1 210 ? -5.921 14.644 -5.818 1.00 91.38 210 ALA A C 1
ATOM 1621 O O . ALA A 1 210 ? -5.673 15.855 -5.779 1.00 91.38 210 ALA A O 1
ATOM 1622 N N . PRO A 1 211 ? -6.819 14.066 -4.995 1.00 89.81 211 PRO A N 1
ATOM 1623 C CA . PRO A 1 211 ? -7.303 12.677 -5.069 1.00 89.81 211 PRO A CA 1
ATOM 1624 C C . PRO A 1 211 ? -7.981 12.347 -6.415 1.00 89.81 211 PRO A C 1
ATOM 1626 O O . PRO A 1 211 ? -8.422 13.247 -7.132 1.00 89.81 211 PRO A O 1
ATOM 1629 N N . HIS A 1 212 ? -8.015 11.062 -6.789 1.00 91.50 212 HIS A N 1
ATOM 1630 C CA . HIS A 1 212 ? -8.755 10.587 -7.964 1.00 91.50 212 HIS A CA 1
ATOM 1631 C C . HIS A 1 212 ? -10.233 11.038 -7.873 1.00 91.50 212 HIS A C 1
ATOM 1633 O O . HIS A 1 212 ? -10.858 10.753 -6.858 1.00 91.50 212 HIS A O 1
ATOM 1639 N N . PRO A 1 213 ? -10.848 11.665 -8.899 1.00 87.50 213 PRO A N 1
ATOM 1640 C CA . PRO A 1 213 ? -12.236 12.155 -8.825 1.00 87.50 213 PRO A CA 1
ATOM 1641 C C . PRO A 1 213 ? -13.288 11.074 -8.542 1.00 87.50 213 PRO A C 1
ATOM 1643 O O . PRO A 1 213 ? -14.323 11.342 -7.955 1.00 87.50 213 PRO A O 1
ATOM 1646 N N . GLY A 1 214 ? -13.007 9.821 -8.904 1.00 82.31 214 GLY A N 1
ATOM 1647 C CA . GLY A 1 214 ? -13.780 8.648 -8.462 1.00 82.31 214 GLY A CA 1
ATOM 1648 C C . GLY A 1 214 ? -13.921 8.493 -6.935 1.00 82.31 214 GLY A C 1
ATOM 1649 O O . GLY A 1 214 ? -14.867 7.847 -6.495 1.00 82.31 214 GLY A O 1
ATOM 1650 N N . LEU A 1 215 ? -13.046 9.125 -6.140 1.00 72.94 215 LEU A N 1
ATOM 1651 C CA . LEU A 1 215 ? -13.165 9.234 -4.681 1.00 72.94 215 LEU A CA 1
ATOM 1652 C C . LEU A 1 215 ? -14.195 10.300 -4.256 1.00 72.94 215 LEU A C 1
ATOM 1654 O O . LEU A 1 215 ? -14.715 10.225 -3.154 1.00 72.94 215 LEU A O 1
ATOM 1658 N N . GLU A 1 216 ? -14.560 11.274 -5.103 1.00 54.84 216 GLU A N 1
ATOM 1659 C CA . GLU A 1 216 ? -15.604 12.274 -4.782 1.00 54.84 216 GLU A CA 1
ATOM 1660 C C . GLU A 1 216 ? -17.013 11.652 -4.705 1.00 54.84 216 GLU A C 1
ATOM 1662 O O . GLU A 1 216 ? -17.929 12.254 -4.150 1.00 54.84 216 GLU A O 1
ATOM 1667 N N . GLY A 1 217 ? -17.184 10.413 -5.184 1.00 46.19 217 GLY A N 1
ATOM 1668 C CA . GLY A 1 217 ? -18.366 9.586 -4.914 1.00 46.19 217 GLY A CA 1
ATOM 1669 C C . GLY A 1 217 ? -18.461 9.074 -3.468 1.00 46.19 217 GLY A C 1
ATOM 1670 O O . GLY A 1 217 ? -19.428 8.398 -3.133 1.00 46.19 217 GLY A O 1
ATOM 1671 N N . GLU A 1 218 ? -17.490 9.399 -2.609 1.00 44.56 218 GLU A N 1
ATOM 1672 C CA . GLU A 1 218 ? -17.511 9.133 -1.164 1.00 44.56 218 GLU A CA 1
ATOM 1673 C C . GLU A 1 218 ? -18.344 10.159 -0.365 1.00 44.56 218 GLU A C 1
ATOM 1675 O O . GLU A 1 218 ? -18.274 10.196 0.865 1.00 44.56 218 GLU A O 1
ATOM 1680 N N . GLU A 1 219 ? -19.197 10.957 -1.019 1.00 37.91 219 GLU A N 1
ATOM 1681 C CA . GLU A 1 219 ? -20.446 11.383 -0.377 1.00 37.91 219 GLU A CA 1
ATOM 1682 C C . GLU A 1 219 ? -21.361 10.149 -0.230 1.00 37.91 219 GLU A C 1
ATOM 1684 O O . GLU A 1 219 ? -22.133 9.810 -1.120 1.00 37.91 219 GLU A O 1
ATOM 1689 N N . ASP A 1 220 ? -21.263 9.457 0.909 1.00 39.81 220 ASP A N 1
ATOM 1690 C CA . ASP A 1 220 ? -22.299 8.539 1.417 1.00 39.81 220 ASP A CA 1
ATOM 1691 C C . ASP A 1 220 ? -22.745 7.354 0.507 1.00 39.81 220 ASP A C 1
ATOM 1693 O O . ASP A 1 220 ? -23.856 6.850 0.681 1.00 39.81 220 ASP A O 1
ATOM 1697 N N . GLY A 1 221 ? -21.909 6.819 -0.401 1.00 36.59 221 GLY A N 1
ATOM 1698 C CA . GLY A 1 221 ? -22.326 5.715 -1.295 1.00 36.59 221 GLY A CA 1
ATOM 1699 C C . GLY A 1 221 ? -21.284 4.629 -1.612 1.00 36.59 221 GLY A C 1
ATOM 1700 O O . GLY A 1 221 ? -20.423 4.809 -2.464 1.00 36.59 221 GLY A O 1
ATOM 1701 N N . ASP A 1 222 ? -21.457 3.453 -0.998 1.00 41.12 222 ASP A N 1
ATOM 1702 C CA . ASP A 1 222 ? -20.989 2.127 -1.454 1.00 41.12 222 ASP A CA 1
ATOM 1703 C C . ASP A 1 222 ? -19.475 1.819 -1.469 1.00 41.12 222 ASP A C 1
ATOM 1705 O O . ASP A 1 222 ? -18.916 1.327 -2.451 1.00 41.12 222 ASP A O 1
ATOM 1709 N N . GLU A 1 223 ? -18.827 1.976 -0.313 1.00 42.09 223 GLU A N 1
ATOM 1710 C CA . GLU A 1 223 ? -17.810 1.006 0.122 1.00 42.09 223 GLU A CA 1
ATOM 1711 C C . GLU A 1 223 ? -18.517 -0.057 0.965 1.00 42.09 223 GLU A C 1
ATOM 1713 O O . GLU A 1 223 ? -18.873 0.209 2.115 1.00 42.09 223 GLU A O 1
ATOM 1718 N N . ASP A 1 224 ? -18.753 -1.220 0.355 1.00 40.34 224 ASP A N 1
ATOM 1719 C CA . ASP A 1 224 ? -19.349 -2.416 0.949 1.00 40.34 224 ASP A CA 1
ATOM 1720 C C . ASP A 1 224 ? -20.608 -2.148 1.803 1.00 40.34 224 ASP A C 1
ATOM 1722 O O . ASP A 1 224 ? -20.559 -2.027 3.027 1.00 40.34 224 ASP A O 1
ATOM 1726 N N . GLU A 1 225 ? -21.791 -2.251 1.188 1.00 42.12 225 GLU A N 1
ATOM 1727 C CA . GLU A 1 225 ? -23.026 -2.598 1.914 1.00 42.12 225 GLU A CA 1
ATOM 1728 C C . GLU A 1 225 ? -22.988 -4.024 2.519 1.00 42.12 225 GLU A C 1
ATOM 1730 O O . GLU A 1 225 ? -24.026 -4.576 2.899 1.00 42.12 225 GLU A O 1
ATOM 1735 N N . SER A 1 226 ? -21.811 -4.648 2.616 1.00 48.22 226 SER A N 1
ATOM 1736 C CA . SER A 1 226 ? -21.615 -5.845 3.418 1.00 48.22 226 SER A CA 1
ATOM 1737 C C . SER A 1 226 ? -21.607 -5.478 4.905 1.00 48.22 226 SER A C 1
ATOM 1739 O O . SER A 1 226 ? -21.185 -4.394 5.310 1.00 48.22 226 SER A O 1
ATOM 1741 N N . GLU A 1 227 ? -22.038 -6.422 5.731 1.00 47.22 227 GLU A N 1
ATOM 1742 C CA . GLU A 1 227 ? -21.956 -6.407 7.203 1.00 47.22 227 GLU A CA 1
ATOM 1743 C C . GLU A 1 227 ? -20.499 -6.451 7.728 1.00 47.22 227 GLU A C 1
ATOM 1745 O O . GLU A 1 227 ? -20.244 -6.755 8.885 1.00 47.22 227 GLU A O 1
ATOM 1750 N N . GLY A 1 228 ? -19.495 -6.211 6.877 1.00 49.28 228 GLY A N 1
ATOM 1751 C CA . GLY A 1 228 ? -18.109 -5.986 7.296 1.00 49.28 228 GLY A CA 1
ATOM 1752 C C . GLY A 1 228 ? -17.640 -4.545 7.071 1.00 49.28 228 GLY A C 1
ATOM 1753 O O . GLY A 1 228 ? -16.757 -4.058 7.784 1.00 49.28 228 GLY A O 1
ATOM 1754 N N . GLY A 1 229 ? -18.201 -3.851 6.073 1.00 57.28 229 GLY A N 1
ATOM 1755 C CA . GLY A 1 229 ? -17.847 -2.472 5.716 1.00 57.28 229 GLY A CA 1
ATOM 1756 C C . GLY A 1 229 ? -18.471 -1.440 6.655 1.00 57.28 229 GLY A C 1
ATOM 1757 O O . GLY A 1 229 ? -17.790 -0.519 7.123 1.00 57.28 229 GLY A O 1
ATOM 1758 N N . ARG A 1 230 ? -19.752 -1.626 7.000 1.00 64.50 230 ARG A N 1
ATOM 1759 C CA . ARG A 1 230 ? -20.483 -0.739 7.926 1.00 64.50 230 ARG A CA 1
ATOM 1760 C C . ARG A 1 230 ? -19.849 -0.747 9.319 1.00 64.50 230 ARG A C 1
ATOM 1762 O O . ARG A 1 230 ? -19.639 0.301 9.926 1.00 64.50 230 ARG A O 1
ATOM 1769 N N . GLU A 1 231 ? -19.455 -1.914 9.788 1.00 71.00 231 GLU A N 1
ATOM 1770 C CA . GLU A 1 231 ? -18.918 -2.191 11.110 1.00 71.00 231 GLU A CA 1
ATOM 1771 C C . GLU A 1 231 ? -17.519 -1.591 11.245 1.00 71.00 231 GLU A C 1
ATOM 1773 O O . GLU A 1 231 ? -17.210 -0.964 12.260 1.00 71.00 231 GLU A O 1
ATOM 1778 N N . ARG A 1 232 ? -16.690 -1.668 10.193 1.00 77.00 232 ARG A N 1
ATOM 1779 C CA . ARG A 1 232 ? -15.373 -1.013 10.165 1.00 77.00 232 ARG A CA 1
ATOM 1780 C C . ARG A 1 232 ? -15.493 0.512 10.233 1.00 77.00 232 ARG A C 1
ATOM 1782 O O . ARG A 1 232 ? -14.729 1.151 10.959 1.00 77.00 232 ARG A O 1
ATOM 1789 N N . LYS A 1 233 ? -16.480 1.103 9.545 1.00 74.69 233 LYS A N 1
ATOM 1790 C CA . LYS A 1 233 ? -16.777 2.546 9.648 1.00 74.69 233 LYS A CA 1
ATOM 1791 C C . LYS A 1 233 ? -17.198 2.922 11.067 1.00 74.69 233 LYS A C 1
ATOM 1793 O O . LYS A 1 233 ? -16.672 3.892 11.617 1.00 74.69 233 LYS A O 1
ATOM 1798 N N . VAL A 1 234 ? -18.074 2.128 11.687 1.00 82.88 234 VAL A N 1
ATOM 1799 C CA . VAL A 1 234 ? -18.480 2.323 13.087 1.00 82.88 234 VAL A CA 1
ATOM 1800 C C . VAL A 1 234 ? -17.266 2.251 14.017 1.00 82.88 234 VAL A C 1
ATOM 1802 O O . VAL A 1 234 ? -17.079 3.151 14.834 1.00 82.88 234 VAL A O 1
ATOM 1805 N N . VAL A 1 235 ? -16.386 1.259 13.861 1.00 84.56 235 VAL A N 1
ATOM 1806 C CA . VAL A 1 235 ? -15.151 1.132 14.657 1.00 84.56 235 VAL A CA 1
ATOM 1807 C C . VAL A 1 235 ? -14.262 2.362 14.527 1.00 84.56 235 VAL A C 1
ATOM 1809 O O . VAL A 1 235 ? -13.865 2.934 15.543 1.00 84.56 235 VAL A O 1
ATOM 1812 N N . ASN A 1 236 ? -14.002 2.821 13.303 1.00 81.31 236 ASN A N 1
ATOM 1813 C CA . ASN A 1 236 ? -13.159 3.993 13.065 1.00 81.31 236 ASN A CA 1
ATOM 1814 C C . ASN A 1 236 ? -13.739 5.253 13.722 1.00 81.31 236 ASN A C 1
ATOM 1816 O O . ASN A 1 236 ? -13.008 6.033 14.340 1.00 81.31 236 ASN A O 1
ATOM 1820 N N . GLN A 1 237 ? -15.059 5.441 13.646 1.00 86.12 237 GLN A N 1
ATOM 1821 C CA . GLN A 1 237 ? -15.743 6.546 14.318 1.00 86.12 237 GLN A CA 1
ATOM 1822 C C . GLN A 1 237 ? -15.657 6.429 15.847 1.00 86.12 237 GLN A C 1
ATOM 1824 O O . GLN A 1 237 ? -15.368 7.421 16.521 1.00 86.12 237 GLN A O 1
ATOM 1829 N N . LEU A 1 238 ? -15.852 5.229 16.403 1.00 89.94 238 LEU A N 1
ATOM 1830 C CA . LEU A 1 238 ? -15.747 4.973 17.841 1.00 89.94 238 LEU A CA 1
ATOM 1831 C C . LEU A 1 238 ? -14.344 5.254 18.370 1.00 89.94 238 LEU A C 1
ATOM 1833 O O . LEU A 1 238 ? -14.200 5.923 19.392 1.00 89.94 238 LEU A O 1
ATOM 1837 N N . MET A 1 239 ? -13.320 4.777 17.668 1.00 90.81 239 MET A N 1
ATOM 1838 C CA . MET A 1 239 ? -11.924 4.980 18.041 1.00 90.81 239 MET A CA 1
ATOM 1839 C C . MET A 1 239 ? -11.542 6.456 18.007 1.00 90.81 239 MET A C 1
ATOM 1841 O O . MET A 1 239 ? -11.011 6.969 18.991 1.00 90.81 239 MET A O 1
ATOM 1845 N N . ARG A 1 240 ? -11.877 7.172 16.924 1.00 86.75 240 ARG A N 1
ATOM 1846 C CA . ARG A 1 240 ? -11.634 8.621 16.830 1.00 86.75 240 ARG A CA 1
ATOM 1847 C C . ARG A 1 240 ? -12.327 9.381 17.960 1.00 86.75 240 ARG A C 1
ATOM 1849 O O . ARG A 1 240 ? -11.712 10.249 18.575 1.00 86.75 240 ARG A O 1
ATOM 1856 N N . ALA A 1 241 ? -13.578 9.039 18.266 1.00 90.94 241 ALA A N 1
ATOM 1857 C CA . ALA A 1 241 ? -14.333 9.691 19.332 1.00 90.94 241 ALA A CA 1
ATOM 1858 C C . ALA A 1 241 ? -13.754 9.402 20.730 1.00 90.94 241 ALA A C 1
ATOM 1860 O O . ALA A 1 241 ? -13.689 10.312 21.558 1.00 90.94 241 ALA A O 1
ATOM 1861 N N . PHE A 1 242 ? -13.306 8.171 20.988 1.00 95.75 242 PHE A N 1
ATOM 1862 C CA . PHE A 1 242 ? -12.641 7.801 22.239 1.00 95.75 242 PHE A CA 1
ATOM 1863 C C . PHE A 1 242 ? -11.317 8.554 22.418 1.00 95.75 242 PHE A C 1
ATOM 1865 O O . PHE A 1 242 ? -11.120 9.208 23.442 1.00 95.75 242 PHE A O 1
ATOM 1872 N N . LEU A 1 243 ? -10.441 8.534 21.409 1.00 90.25 243 LEU A N 1
ATOM 1873 C CA . LEU A 1 243 ? -9.144 9.215 21.471 1.00 90.25 243 LEU A CA 1
ATOM 1874 C C . LEU A 1 243 ? -9.302 10.732 21.627 1.00 90.25 243 LEU A C 1
ATOM 1876 O O . LEU A 1 243 ? -8.594 11.345 22.425 1.00 90.25 243 LEU A O 1
ATOM 1880 N N . ALA A 1 244 ? -10.273 11.337 20.936 1.00 86.50 244 ALA A N 1
ATOM 1881 C CA . ALA A 1 244 ? -10.594 12.751 21.105 1.00 86.50 244 ALA A CA 1
ATOM 1882 C C . ALA A 1 244 ? -11.078 13.067 22.532 1.00 86.50 244 ALA A C 1
ATOM 1884 O O . ALA A 1 244 ? -10.667 14.075 23.110 1.00 86.50 244 ALA A O 1
ATOM 1885 N N . ALA A 1 245 ? -11.917 12.208 23.120 1.00 91.75 245 ALA A N 1
ATOM 1886 C CA . ALA A 1 245 ? -12.388 12.376 24.493 1.00 91.75 245 ALA A CA 1
ATOM 1887 C C . ALA A 1 245 ? -11.247 12.248 25.517 1.00 91.75 245 ALA A C 1
ATOM 1889 O O . ALA A 1 245 ? -11.166 13.046 26.450 1.00 91.75 245 ALA A O 1
ATOM 1890 N N . GLU A 1 246 ? -10.332 11.295 25.335 1.00 95.06 246 GLU A N 1
ATOM 1891 C CA . GLU A 1 246 ? -9.173 11.119 26.218 1.00 95.06 246 GLU A CA 1
ATOM 1892 C C . GLU A 1 246 ? -8.164 12.268 26.099 1.00 95.06 246 GLU A C 1
ATOM 1894 O O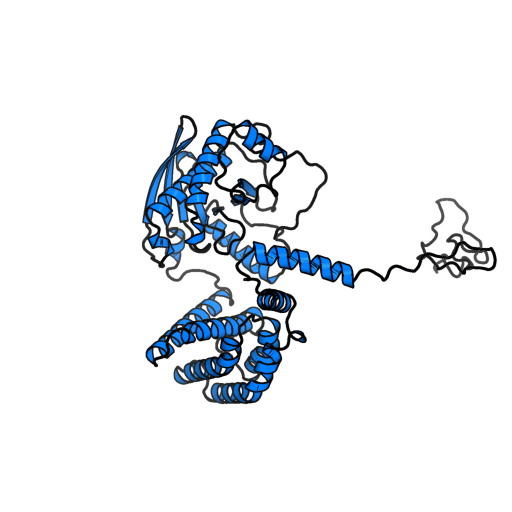 . GLU A 1 246 ? -7.642 12.736 27.115 1.00 95.06 246 GLU A O 1
ATOM 1899 N N . ALA A 1 247 ? -7.942 12.791 24.890 1.00 90.69 247 ALA A N 1
ATOM 1900 C CA . ALA A 1 247 ? -7.127 13.986 24.681 1.00 90.69 247 ALA A CA 1
ATOM 1901 C C . ALA A 1 247 ? -7.725 15.207 25.403 1.00 90.69 247 ALA A C 1
ATOM 1903 O O . ALA A 1 247 ? -7.015 15.939 26.095 1.00 90.69 247 ALA A O 1
ATOM 1904 N N . GLN A 1 248 ? -9.048 15.397 25.322 1.00 91.31 248 GLN A N 1
ATOM 1905 C CA . GLN A 1 248 ? -9.755 16.446 26.072 1.00 91.31 248 GLN A CA 1
ATOM 1906 C C . GLN A 1 248 ? -9.691 16.231 27.590 1.00 91.31 248 GLN A C 1
ATOM 1908 O O . GLN A 1 248 ? -9.620 17.200 28.346 1.00 91.31 248 GLN A O 1
ATOM 1913 N N . ALA A 1 249 ? -9.660 14.976 28.044 1.00 93.19 249 ALA A N 1
ATOM 1914 C CA . ALA A 1 249 ? -9.457 14.613 29.445 1.00 93.19 249 ALA A CA 1
ATOM 1915 C C . ALA A 1 249 ? -7.995 14.770 29.918 1.00 93.19 249 ALA A C 1
ATOM 1917 O O . ALA A 1 249 ? -7.693 14.492 31.081 1.00 93.19 249 ALA A O 1
ATOM 1918 N N . GLY A 1 250 ? -7.093 15.238 29.048 1.00 92.00 250 GLY A N 1
ATOM 1919 C CA . GLY A 1 250 ? -5.717 15.602 29.382 1.00 92.00 250 GLY A CA 1
ATOM 1920 C C . GLY A 1 250 ? -4.667 14.535 29.076 1.00 92.00 250 GLY A C 1
ATOM 1921 O O . GLY A 1 250 ? -3.504 14.740 29.433 1.00 92.00 250 GLY A O 1
ATOM 1922 N N . GLN A 1 251 ? -5.036 13.429 28.420 1.00 92.94 251 GLN A N 1
ATOM 1923 C CA . GLN A 1 251 ? -4.055 12.465 27.920 1.00 92.94 251 GLN A CA 1
ATOM 1924 C C . GLN A 1 251 ? -3.231 13.064 26.780 1.00 92.94 251 GLN A C 1
ATOM 1926 O O . GLN A 1 251 ? -3.703 13.905 26.015 1.00 92.94 251 GLN A O 1
ATOM 1931 N N . LYS A 1 252 ? -1.972 12.639 26.682 1.00 89.75 252 LYS A N 1
ATOM 1932 C CA . LYS A 1 252 ? -0.997 13.143 25.709 1.00 89.75 252 LYS A CA 1
ATOM 1933 C C . LYS A 1 252 ? -0.239 11.985 25.078 1.00 89.75 252 LYS A C 1
ATOM 1935 O O . LYS A 1 252 ? -0.311 10.857 25.558 1.00 89.75 252 LYS A O 1
ATOM 1940 N N . GLU A 1 253 ? 0.533 12.275 24.040 1.00 87.81 253 GLU A N 1
ATOM 1941 C CA . GLU A 1 253 ? 1.534 11.328 23.552 1.00 87.81 253 GLU A CA 1
ATOM 1942 C C . GLU A 1 253 ? 2.560 10.973 24.647 1.00 87.81 253 GLU A C 1
ATOM 1944 O O . GLU A 1 253 ? 2.886 11.840 25.469 1.00 87.81 253 GLU A O 1
ATOM 1949 N N . PRO A 1 254 ? 3.064 9.721 24.694 1.00 89.88 254 PRO A N 1
ATOM 1950 C CA . PRO A 1 254 ? 2.801 8.607 23.763 1.00 89.88 254 PRO A CA 1
ATOM 1951 C C . PRO A 1 254 ? 1.532 7.786 24.079 1.00 89.88 254 PRO A C 1
ATOM 1953 O O . PRO A 1 254 ? 1.226 6.811 23.395 1.00 89.88 254 PRO A O 1
ATOM 1956 N N . TRP A 1 255 ? 0.781 8.144 25.128 1.00 94.69 255 TRP A N 1
ATOM 1957 C CA . TRP A 1 255 ? -0.360 7.352 25.598 1.00 94.69 255 TRP A CA 1
ATOM 1958 C C . TRP A 1 255 ? -1.482 7.241 24.560 1.00 94.69 255 TRP A C 1
ATOM 1960 O O . TRP A 1 255 ? -2.069 6.172 24.414 1.00 94.69 255 TRP A O 1
ATOM 1970 N N . LEU A 1 256 ? -1.772 8.322 23.827 1.00 80.50 256 LEU A N 1
ATOM 1971 C CA . LEU A 1 256 ? -2.813 8.332 22.791 1.00 80.50 256 LEU A CA 1
ATOM 1972 C C . LEU A 1 256 ? -2.483 7.367 21.644 1.00 80.50 256 LEU A C 1
ATOM 1974 O O . LEU A 1 256 ? -3.369 6.627 21.214 1.00 80.50 256 LEU A O 1
ATOM 1978 N N . SER A 1 257 ? -1.219 7.305 21.218 1.00 77.44 257 SER A N 1
ATOM 1979 C CA . SER A 1 257 ? -0.744 6.314 20.249 1.00 77.44 257 SER A CA 1
ATOM 1980 C C . SER A 1 257 ? -0.940 4.875 20.748 1.00 77.44 257 SER A C 1
ATOM 1982 O O . SER A 1 257 ? -1.571 4.061 20.067 1.00 77.44 257 SER A O 1
ATOM 1984 N N . MET A 1 258 ? -0.521 4.572 21.985 1.00 87.31 258 MET A N 1
ATOM 1985 C CA . MET A 1 258 ? -0.746 3.247 22.587 1.00 87.31 258 MET A CA 1
ATOM 1986 C C . MET A 1 258 ? -2.237 2.902 22.683 1.00 87.31 258 MET A C 1
ATOM 1988 O O . MET A 1 258 ? -2.640 1.772 22.406 1.00 87.31 258 MET A O 1
ATOM 1992 N N . ALA A 1 259 ? -3.074 3.873 23.056 1.00 85.12 259 ALA A N 1
ATOM 1993 C CA . ALA A 1 259 ? -4.515 3.690 23.154 1.00 85.12 259 ALA A CA 1
ATOM 1994 C C . ALA A 1 259 ? -5.157 3.401 21.793 1.00 85.12 259 ALA A C 1
ATOM 1996 O O . ALA A 1 259 ? -6.017 2.520 21.706 1.00 85.12 259 ALA A O 1
ATOM 1997 N N . GLY A 1 260 ? -4.715 4.093 20.739 1.00 81.81 260 GLY A N 1
ATOM 1998 C CA . GLY A 1 260 ? -5.140 3.845 19.364 1.00 81.81 260 GLY A CA 1
ATOM 1999 C C . GLY A 1 260 ? -4.822 2.418 18.928 1.00 81.81 260 GLY A C 1
ATOM 2000 O O . GLY A 1 260 ? -5.735 1.685 18.552 1.00 81.81 260 GLY A O 1
ATOM 2001 N N . PHE A 1 261 ? -3.569 1.995 19.099 1.00 82.31 261 PHE A N 1
ATOM 2002 C CA . PHE A 1 261 ? -3.104 0.645 18.767 1.00 82.31 261 PHE A CA 1
ATOM 2003 C C . PHE A 1 261 ? -3.867 -0.466 19.518 1.00 82.31 261 PHE A C 1
ATOM 2005 O O . PHE A 1 261 ? -4.288 -1.473 18.939 1.00 82.31 261 PHE A O 1
ATOM 2012 N N . VAL A 1 262 ? -4.090 -0.295 20.825 1.00 92.56 262 VAL A N 1
ATOM 2013 C CA . VAL A 1 262 ? -4.831 -1.274 21.643 1.00 92.56 262 VAL A CA 1
ATOM 2014 C C . VAL A 1 262 ? -6.305 -1.355 21.230 1.00 92.56 262 VAL A C 1
ATOM 2016 O O . VAL A 1 262 ? -6.878 -2.446 21.225 1.00 92.56 262 VAL A O 1
ATOM 2019 N N . CYS A 1 263 ? -6.935 -0.230 20.880 1.00 93.12 263 CYS A N 1
ATOM 2020 C CA . CYS A 1 263 ? -8.318 -0.235 20.400 1.00 93.12 263 CYS A CA 1
ATOM 2021 C C . CYS A 1 263 ? -8.427 -0.858 19.006 1.00 93.12 263 CYS A C 1
ATOM 2023 O O . CYS A 1 263 ? -9.331 -1.659 18.780 1.00 93.12 263 CYS A O 1
ATOM 2025 N N . GLU A 1 264 ? -7.496 -0.545 18.105 1.00 84.25 264 GLU A N 1
ATOM 2026 C CA . GLU A 1 264 ? -7.440 -1.127 16.762 1.00 84.25 264 GLU A CA 1
ATOM 2027 C C . GLU A 1 264 ? -7.363 -2.651 16.832 1.00 84.25 264 GLU A C 1
ATOM 2029 O O . GLU A 1 264 ? -8.185 -3.351 16.244 1.00 84.25 264 GLU A O 1
ATOM 2034 N N . SER A 1 265 ? -6.431 -3.171 17.633 1.00 87.56 265 SER A N 1
ATOM 2035 C CA . SER A 1 265 ? -6.251 -4.613 17.810 1.00 87.56 265 SER A CA 1
ATOM 2036 C C . SER A 1 265 ? -7.456 -5.294 18.473 1.00 87.56 265 SER A C 1
ATOM 2038 O O . SER A 1 265 ? -7.811 -6.408 18.078 1.00 87.56 265 SER A O 1
ATOM 2040 N N . LEU A 1 266 ? -8.132 -4.635 19.424 1.00 94.75 266 LEU A N 1
ATOM 2041 C CA . LEU A 1 266 ? -9.367 -5.139 20.039 1.00 94.75 266 LEU A CA 1
ATOM 2042 C C . LEU A 1 266 ? -10.507 -5.258 19.021 1.00 94.75 266 LEU A C 1
ATOM 2044 O O . LEU A 1 266 ? -11.204 -6.276 18.989 1.00 94.75 266 LEU A O 1
ATOM 2048 N N . TYR A 1 267 ? -10.735 -4.215 18.226 1.00 90.25 267 TYR A N 1
ATOM 2049 C CA . TYR A 1 267 ? -11.820 -4.216 17.249 1.00 90.25 267 TYR A CA 1
ATOM 2050 C C . TYR A 1 267 ? -11.499 -5.090 16.035 1.00 90.25 267 TYR A C 1
ATOM 2052 O O . TYR A 1 267 ? -12.396 -5.769 15.550 1.00 90.25 267 TYR A O 1
ATOM 2060 N N . GLY A 1 268 ? -10.236 -5.165 15.608 1.00 81.38 268 GLY A N 1
ATOM 2061 C CA . GLY A 1 268 ? -9.780 -6.134 14.608 1.00 81.38 268 GLY A CA 1
ATOM 2062 C C . GLY A 1 268 ? -10.052 -7.571 15.051 1.00 81.38 268 GLY A C 1
ATOM 2063 O O . GLY A 1 268 ? -10.665 -8.335 14.318 1.00 81.38 268 GLY A O 1
ATOM 2064 N N . TYR A 1 269 ? -9.741 -7.918 16.307 1.00 86.81 269 TYR A N 1
ATOM 2065 C CA . TYR A 1 269 ? -10.149 -9.208 16.880 1.00 86.81 269 TYR A CA 1
ATOM 2066 C C . TYR A 1 269 ? -11.660 -9.447 16.758 1.00 86.81 269 TYR A C 1
ATOM 2068 O O . TYR A 1 269 ? -12.085 -10.519 16.334 1.00 86.81 269 TYR A O 1
ATOM 2076 N N . LYS A 1 270 ? -12.476 -8.455 17.126 1.00 84.56 270 LYS A N 1
ATOM 2077 C CA . LYS A 1 270 ? -13.935 -8.589 17.137 1.00 84.56 270 LYS A CA 1
ATOM 2078 C C . LYS A 1 270 ? -14.520 -8.782 15.735 1.00 84.56 270 LYS A C 1
ATOM 2080 O O . LYS A 1 270 ? -15.439 -9.585 15.591 1.00 84.56 270 LYS A O 1
ATOM 2085 N N . LEU A 1 271 ? -13.980 -8.071 14.747 1.00 79.06 271 LEU A N 1
ATOM 2086 C CA . LEU A 1 271 ? -14.426 -8.111 13.355 1.00 79.06 271 LEU A CA 1
ATOM 2087 C C . LEU A 1 271 ? -13.931 -9.350 12.612 1.00 79.06 271 LEU A C 1
ATOM 2089 O O . LEU A 1 271 ? -14.713 -10.001 11.933 1.00 79.06 271 LEU A O 1
ATOM 2093 N N . ASP A 1 272 ? -12.656 -9.694 12.775 1.00 70.56 272 ASP A N 1
ATOM 2094 C CA . ASP A 1 272 ? -12.006 -10.688 11.918 1.00 70.56 272 ASP A CA 1
ATOM 2095 C C . ASP A 1 272 ? -12.059 -12.104 12.528 1.00 70.56 272 ASP A C 1
ATOM 2097 O O . ASP A 1 272 ? -11.917 -13.102 11.824 1.00 70.56 272 ASP A O 1
ATOM 2101 N N . TYR A 1 273 ? -12.252 -12.209 13.851 1.00 67.50 273 TYR A N 1
ATOM 2102 C CA . TYR A 1 273 ? -12.213 -13.481 14.593 1.00 67.50 273 TYR A CA 1
ATOM 2103 C C . TYR A 1 273 ? -13.373 -13.671 15.578 1.00 67.50 273 TYR A C 1
ATOM 2105 O O . TYR A 1 273 ? -13.538 -14.765 16.123 1.00 67.50 273 TYR A O 1
ATOM 2113 N N . GLY A 1 274 ? -14.135 -12.612 15.848 1.00 72.12 274 GLY A N 1
ATOM 2114 C CA . GLY A 1 274 ? -15.279 -12.624 16.748 1.00 72.12 274 GLY A CA 1
ATOM 2115 C C . GLY A 1 274 ? -16.596 -12.895 16.023 1.00 72.12 274 GLY A C 1
ATOM 2116 O O . GLY A 1 274 ? -16.660 -13.621 15.039 1.00 72.12 274 GLY A O 1
ATOM 2117 N N . ASP A 1 275 ? -17.667 -12.310 16.547 1.00 73.94 275 ASP A N 1
ATOM 2118 C CA . ASP A 1 275 ? -19.019 -12.371 15.977 1.00 73.94 275 ASP A CA 1
ATOM 2119 C C . ASP A 1 275 ? -19.338 -11.169 15.063 1.00 73.94 275 ASP A C 1
ATOM 2121 O O . ASP A 1 275 ? -20.469 -11.054 14.608 1.00 73.94 275 ASP A O 1
ATOM 2125 N N . GLY A 1 276 ? -18.383 -10.257 14.833 1.00 71.56 276 GLY A N 1
ATOM 2126 C CA . GLY A 1 276 ? -18.586 -9.034 14.048 1.00 71.56 276 GLY A CA 1
ATOM 2127 C C . GLY A 1 276 ? -19.328 -7.897 14.771 1.00 71.56 276 GLY A C 1
ATOM 2128 O O . GLY A 1 276 ? -19.253 -6.752 14.334 1.00 71.56 276 GLY A O 1
ATOM 2129 N N . GLU A 1 277 ? -19.976 -8.147 15.915 1.00 78.25 277 GLU A N 1
ATOM 2130 C CA . GLU A 1 277 ? -20.830 -7.162 16.600 1.00 78.25 277 GLU A CA 1
ATOM 2131 C C . GLU A 1 277 ? -20.015 -6.142 17.417 1.00 78.25 277 GLU A C 1
ATOM 2133 O O . GLU A 1 277 ? -19.666 -6.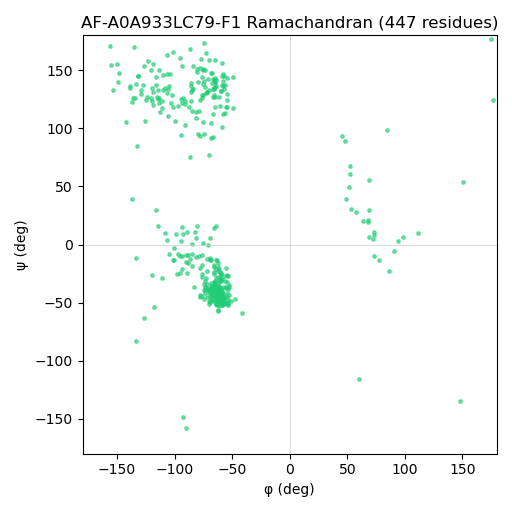352 18.586 1.00 78.25 277 GLU A O 1
ATOM 2138 N N . VAL A 1 278 ? -19.724 -4.986 16.824 1.00 75.88 278 VAL A N 1
ATOM 2139 C CA . VAL A 1 278 ? -18.861 -3.939 17.411 1.00 75.88 278 VAL A CA 1
ATOM 2140 C C . VAL A 1 278 ? -19.432 -3.272 18.673 1.00 75.88 278 VAL A C 1
ATOM 2142 O O . VAL A 1 278 ? -18.677 -2.715 19.473 1.00 75.88 278 VAL A O 1
ATOM 2145 N N . ASP A 1 279 ? -20.740 -3.368 18.901 1.00 75.50 279 ASP A N 1
ATOM 2146 C CA . ASP A 1 279 ? -21.469 -2.889 20.085 1.00 75.50 279 ASP A CA 1
ATOM 2147 C C . ASP A 1 279 ? -21.801 -4.016 21.095 1.00 75.50 279 ASP A C 1
ATOM 2149 O O . ASP A 1 279 ? -22.291 -3.778 22.208 1.00 75.50 279 ASP A O 1
ATOM 2153 N N . GLY A 1 280 ? -21.459 -5.261 20.754 1.00 82.69 280 GLY A N 1
ATOM 2154 C CA . GLY A 1 280 ? -21.842 -6.478 21.465 1.00 82.69 280 GLY A CA 1
ATOM 2155 C C . GLY A 1 280 ? -20.845 -6.995 22.508 1.00 82.69 280 GLY A C 1
ATOM 2156 O O . GLY A 1 280 ? -20.961 -8.146 22.933 1.00 82.69 280 GLY A O 1
ATOM 2157 N N . PHE A 1 281 ? -19.852 -6.213 22.954 1.00 91.31 281 PHE A N 1
ATOM 2158 C CA . PHE A 1 281 ? -18.784 -6.742 23.821 1.00 91.31 281 PHE A CA 1
ATOM 2159 C C . PHE A 1 281 ? -19.294 -7.412 25.108 1.00 91.31 281 PHE A C 1
ATOM 2161 O O . PHE A 1 281 ? -20.164 -6.910 25.830 1.00 91.31 281 PHE A O 1
ATOM 2168 N N . THR A 1 282 ? -18.686 -8.557 25.427 1.00 92.00 282 THR A N 1
ATOM 2169 C CA . THR A 1 282 ? -18.925 -9.313 26.659 1.00 92.00 282 THR A CA 1
ATOM 2170 C C . THR A 1 282 ? -17.624 -9.516 27.426 1.00 92.00 282 THR A C 1
ATOM 2172 O O . THR A 1 282 ? -16.532 -9.498 26.862 1.00 92.00 282 THR A O 1
ATOM 2175 N N . ALA A 1 283 ? -17.734 -9.775 28.731 1.00 94.56 283 ALA A N 1
ATOM 2176 C CA . ALA A 1 283 ? -16.570 -10.088 29.558 1.00 94.56 283 ALA A CA 1
ATOM 2177 C C . ALA A 1 283 ? -15.818 -11.340 29.071 1.00 94.56 283 ALA A C 1
ATOM 2179 O O . ALA A 1 283 ? -14.609 -11.426 29.252 1.00 94.56 283 ALA A O 1
ATOM 2180 N N . VAL A 1 284 ? -16.520 -12.298 28.457 1.00 89.56 284 VAL A N 1
ATOM 2181 C CA . VAL A 1 284 ? -15.907 -13.509 27.891 1.00 89.56 284 VAL A CA 1
ATOM 2182 C C . VAL A 1 284 ? -15.082 -13.157 26.657 1.00 89.56 284 VAL A C 1
ATOM 2184 O O . VAL A 1 284 ? -13.913 -13.517 26.611 1.00 89.56 284 VAL A O 1
ATOM 2187 N N . ALA A 1 285 ? -15.643 -12.375 25.729 1.00 89.69 285 ALA A N 1
ATOM 2188 C CA . ALA A 1 285 ? -14.930 -11.947 24.526 1.00 89.69 285 ALA A CA 1
ATOM 2189 C C . ALA A 1 285 ? -13.661 -11.143 24.858 1.00 89.69 285 ALA A C 1
ATOM 2191 O O . ALA A 1 285 ? -12.626 -11.332 24.228 1.00 89.69 285 ALA A O 1
ATOM 2192 N N . VAL A 1 286 ? -13.710 -10.284 25.883 1.00 95.94 286 VAL A N 1
ATOM 2193 C CA . VAL A 1 286 ? -12.530 -9.525 26.335 1.00 95.94 286 VAL A CA 1
ATOM 2194 C C . VAL A 1 286 ? -11.513 -10.419 27.059 1.00 95.94 286 VAL A C 1
ATOM 2196 O O . VAL A 1 286 ? -10.310 -10.207 26.932 1.00 95.94 286 VAL A O 1
ATOM 2199 N N . GLU A 1 287 ? -11.957 -11.438 27.805 1.00 95.06 287 GLU A N 1
ATOM 2200 C CA . GLU A 1 287 ? -11.044 -12.432 28.390 1.00 95.06 287 GLU A CA 1
ATOM 2201 C C . GLU A 1 287 ? -10.321 -13.238 27.304 1.00 95.06 287 GLU A C 1
ATOM 2203 O O . GLU A 1 287 ? -9.118 -13.455 27.421 1.00 95.06 287 GLU A O 1
ATOM 2208 N N . GLU A 1 288 ? -11.033 -13.659 26.262 1.00 88.81 288 GLU A N 1
ATOM 2209 C CA . GLU A 1 288 ? -10.469 -14.370 25.112 1.00 88.81 288 GLU A CA 1
ATOM 2210 C C . GLU A 1 288 ? -9.467 -13.500 24.348 1.00 88.81 288 GLU A C 1
ATOM 2212 O O . GLU A 1 288 ? -8.337 -13.932 24.109 1.00 88.81 288 GLU A O 1
ATOM 2217 N N . TYR A 1 289 ? -9.822 -12.237 24.098 1.00 94.88 289 TYR A N 1
ATOM 2218 C CA . TYR A 1 289 ? -8.904 -11.254 23.536 1.00 94.88 289 TYR A CA 1
ATOM 2219 C C . TYR A 1 289 ? -7.602 -11.158 24.347 1.00 94.88 289 TYR A C 1
ATOM 2221 O O . TYR A 1 289 ? -6.509 -11.310 23.805 1.00 94.88 289 TYR A O 1
ATOM 2229 N N . LEU A 1 290 ? -7.708 -10.963 25.664 1.00 96.00 290 LEU A N 1
ATOM 2230 C CA . LEU A 1 290 ? -6.547 -10.794 26.539 1.00 96.00 290 LEU A CA 1
ATOM 2231 C C . LEU A 1 290 ? -5.731 -12.077 26.714 1.00 96.00 290 LEU A C 1
ATOM 2233 O O . LEU A 1 290 ? -4.513 -12.026 26.823 1.00 96.00 290 LEU A O 1
ATOM 2237 N N . LEU A 1 291 ? -6.362 -13.241 26.830 1.00 91.50 291 LEU A N 1
ATOM 2238 C CA . LEU A 1 291 ? -5.661 -14.458 27.250 1.00 91.50 291 LEU A CA 1
ATOM 2239 C C . LEU A 1 291 ? -5.288 -15.391 26.105 1.00 91.50 291 LEU A C 1
ATOM 2241 O O . LEU A 1 291 ? -4.481 -16.298 26.351 1.00 91.50 291 LEU A O 1
ATOM 2245 N N . ASP A 1 292 ? -5.849 -15.184 24.916 1.00 81.12 292 ASP A N 1
ATOM 2246 C CA . ASP A 1 292 ? -5.580 -15.994 23.731 1.00 81.12 292 ASP A CA 1
ATOM 2247 C C . ASP A 1 292 ? -5.148 -15.144 22.531 1.00 81.12 292 ASP A C 1
ATOM 2249 O O . ASP A 1 292 ? -3.994 -15.250 22.108 1.00 81.12 292 ASP A O 1
ATOM 2253 N N . TYR A 1 293 ? -6.009 -14.249 22.034 1.00 85.94 293 TYR A N 1
ATOM 2254 C CA . TYR A 1 293 ? -5.726 -13.500 20.804 1.00 85.94 293 TYR A CA 1
ATOM 2255 C C . TYR A 1 293 ? -4.488 -12.605 20.930 1.00 85.94 293 TYR A C 1
ATOM 2257 O O . TYR A 1 293 ? -3.535 -12.763 20.167 1.00 85.94 293 TYR A O 1
ATOM 2265 N N . PHE A 1 294 ? -4.452 -11.705 21.916 1.00 90.38 294 PHE A N 1
ATOM 2266 C CA . PHE A 1 294 ? -3.359 -10.746 22.081 1.00 90.38 294 PHE A CA 1
ATOM 2267 C C . PHE A 1 294 ? -2.010 -11.451 22.299 1.00 90.38 294 PHE A C 1
ATOM 2269 O O . PHE A 1 294 ? -1.066 -11.173 21.551 1.00 90.38 294 PHE A O 1
ATOM 2276 N N . PRO A 1 295 ? -1.874 -12.415 23.239 1.00 83.56 295 PRO A N 1
ATOM 2277 C CA . PRO A 1 295 ? -0.632 -13.159 23.409 1.00 83.56 295 PRO A CA 1
ATOM 2278 C C . PRO A 1 295 ? -0.161 -13.845 22.132 1.00 83.56 295 PRO A C 1
ATOM 2280 O O . PRO A 1 295 ? 1.039 -13.857 21.876 1.00 83.56 295 PRO A O 1
ATOM 2283 N N . ARG A 1 296 ? -1.084 -14.367 21.318 1.00 70.50 296 ARG A N 1
ATOM 2284 C CA . ARG A 1 296 ? -0.764 -15.130 20.113 1.00 70.50 296 ARG A CA 1
ATOM 2285 C C . ARG A 1 296 ? -0.466 -14.260 18.890 1.00 70.50 296 ARG A C 1
ATOM 2287 O O . ARG A 1 296 ? 0.372 -14.656 18.081 1.00 70.50 296 ARG A O 1
ATOM 2294 N N . LYS A 1 297 ? -1.160 -13.134 18.714 1.00 75.38 297 LYS A N 1
ATOM 2295 C CA . LYS A 1 297 ? -1.228 -12.397 17.437 1.00 75.38 297 LYS A CA 1
ATOM 2296 C C . LYS A 1 297 ? -0.697 -10.969 17.495 1.00 75.38 297 LYS A C 1
ATOM 2298 O O . LYS A 1 297 ? -0.256 -10.475 16.467 1.00 75.38 297 LYS A O 1
ATOM 2303 N N . VAL A 1 298 ? -0.715 -10.320 18.657 1.00 77.81 298 VAL A N 1
ATOM 2304 C CA . VAL A 1 298 ? -0.367 -8.898 18.771 1.00 77.81 298 VAL A CA 1
ATOM 2305 C C . VAL A 1 298 ? 1.091 -8.747 19.199 1.00 77.81 298 VAL A C 1
ATOM 2307 O O . VAL A 1 298 ? 1.483 -9.222 20.271 1.00 77.81 298 VAL A O 1
ATOM 2310 N N . THR A 1 299 ? 1.890 -8.094 18.355 1.00 76.94 299 THR A N 1
ATOM 2311 C CA . THR A 1 299 ? 3.267 -7.686 18.663 1.00 76.94 299 THR A CA 1
ATOM 2312 C C . THR A 1 299 ? 3.234 -6.320 19.334 1.00 76.94 299 THR A C 1
ATOM 2314 O O . THR A 1 299 ? 2.780 -5.353 18.736 1.00 76.94 299 THR A O 1
ATOM 2317 N N . ALA A 1 300 ? 3.708 -6.252 20.572 1.00 77.25 300 ALA A N 1
ATOM 2318 C CA . ALA A 1 300 ? 3.717 -5.049 21.390 1.00 77.25 300 ALA A CA 1
ATOM 2319 C C . ALA A 1 300 ? 4.943 -5.084 22.310 1.00 77.25 300 ALA A C 1
ATOM 2321 O O . ALA A 1 300 ? 5.367 -6.172 22.711 1.00 77.25 300 ALA A O 1
ATOM 2322 N N . ASP A 1 301 ? 5.505 -3.920 22.628 1.00 79.69 301 ASP A N 1
ATOM 2323 C CA . ASP A 1 301 ? 6.543 -3.806 23.653 1.00 79.69 301 ASP A CA 1
ATOM 2324 C C . ASP A 1 301 ? 5.950 -3.924 25.070 1.00 79.69 301 ASP A C 1
ATOM 2326 O O . ASP A 1 301 ? 4.731 -4.002 25.260 1.00 79.69 301 ASP A O 1
ATOM 2330 N N . ASP A 1 302 ? 6.819 -3.974 26.084 1.00 83.62 302 ASP A N 1
ATOM 2331 C CA . ASP A 1 302 ? 6.361 -4.122 27.468 1.00 83.62 302 ASP A CA 1
ATOM 2332 C C . ASP A 1 302 ? 5.543 -2.906 27.929 1.00 83.62 302 ASP A C 1
ATOM 2334 O O . ASP A 1 302 ? 4.589 -3.086 28.677 1.00 83.62 302 ASP A O 1
ATOM 2338 N N . GLU A 1 303 ? 5.822 -1.691 27.440 1.00 87.88 303 GLU A N 1
ATOM 2339 C CA . GLU A 1 303 ? 5.056 -0.492 27.809 1.00 87.88 303 GLU A CA 1
ATOM 2340 C C . GLU A 1 303 ? 3.590 -0.615 27.364 1.00 87.88 303 GLU A C 1
ATOM 2342 O O . GLU A 1 303 ? 2.675 -0.476 28.186 1.00 87.88 303 GLU A O 1
ATOM 2347 N N . VAL A 1 304 ? 3.355 -0.996 26.105 1.00 90.00 304 VAL A N 1
ATOM 2348 C CA . VAL A 1 304 ? 2.016 -1.260 25.562 1.00 90.00 304 VAL A CA 1
ATOM 2349 C C . VAL A 1 304 ? 1.349 -2.432 26.287 1.00 90.00 304 VAL A C 1
ATOM 2351 O O . VAL A 1 304 ? 0.163 -2.350 26.631 1.00 90.00 304 VAL A O 1
ATOM 2354 N N . ILE A 1 305 ? 2.080 -3.519 26.566 1.00 92.44 305 ILE A N 1
ATOM 2355 C CA . ILE A 1 305 ? 1.547 -4.676 27.306 1.00 92.44 305 ILE A CA 1
ATOM 2356 C C . ILE A 1 305 ? 1.106 -4.256 28.713 1.00 92.44 305 ILE A C 1
ATOM 2358 O O . ILE A 1 305 ? -0.007 -4.586 29.121 1.00 92.44 305 ILE A O 1
ATOM 2362 N N . GLN A 1 306 ? 1.920 -3.509 29.460 1.00 95.19 306 GLN A N 1
ATOM 2363 C CA . GLN A 1 306 ? 1.543 -3.059 30.803 1.00 95.19 306 GLN A CA 1
ATOM 2364 C C . GLN A 1 306 ? 0.361 -2.077 30.765 1.00 95.19 306 GLN A C 1
ATOM 2366 O O . GLN A 1 306 ? -0.508 -2.143 31.638 1.00 95.19 306 GLN A O 1
ATOM 2371 N N . ALA A 1 307 ? 0.288 -1.203 29.753 1.00 95.38 307 ALA A N 1
ATOM 2372 C CA . ALA A 1 307 ? -0.762 -0.191 29.619 1.00 95.38 307 ALA A CA 1
ATOM 2373 C C . ALA A 1 307 ? -2.113 -0.749 29.129 1.00 95.38 307 ALA A C 1
ATOM 2375 O O . ALA A 1 307 ? -3.166 -0.176 29.427 1.00 95.38 307 ALA A O 1
ATOM 2376 N N . THR A 1 308 ? -2.110 -1.871 28.401 1.00 97.81 308 THR A N 1
ATOM 2377 C CA . THR A 1 308 ? -3.303 -2.441 27.745 1.00 97.81 308 THR A CA 1
ATOM 2378 C C . THR A 1 308 ? -4.512 -2.606 28.686 1.00 97.81 308 THR A C 1
ATOM 2380 O O . THR A 1 308 ? -5.598 -2.151 28.323 1.00 97.81 308 THR A O 1
ATOM 2383 N N . PRO A 1 309 ? -4.405 -3.189 29.899 1.00 98.25 309 PRO A N 1
ATOM 2384 C CA . PRO A 1 309 ? -5.565 -3.370 30.777 1.00 98.25 309 PRO A CA 1
ATOM 2385 C C . PRO A 1 309 ? -6.194 -2.043 31.225 1.00 98.25 309 PRO A C 1
ATOM 2387 O O . PRO A 1 309 ? -7.419 -1.941 31.329 1.00 98.25 309 PRO A O 1
ATOM 2390 N N . ASP A 1 310 ? -5.376 -1.014 31.455 1.00 97.94 310 ASP A N 1
ATOM 2391 C CA . ASP A 1 310 ? -5.853 0.310 31.866 1.00 97.94 310 ASP A CA 1
ATOM 2392 C C . ASP A 1 310 ? -6.503 1.058 30.701 1.00 97.94 310 ASP A C 1
ATOM 2394 O O . ASP A 1 310 ? -7.583 1.630 30.868 1.00 97.94 310 ASP A O 1
ATOM 2398 N N . ILE A 1 311 ? -5.910 0.981 29.507 1.00 98.38 311 ILE A N 1
ATOM 2399 C CA . ILE A 1 311 ? -6.493 1.521 28.271 1.00 98.38 311 ILE A CA 1
ATOM 2400 C C . ILE A 1 311 ? -7.864 0.892 28.009 1.00 98.38 311 ILE A C 1
ATOM 2402 O O . ILE A 1 311 ? -8.846 1.614 27.839 1.00 98.38 311 ILE A O 1
ATOM 2406 N N . LEU A 1 312 ? -7.962 -0.441 28.040 1.00 98.38 312 LEU A N 1
ATOM 2407 C CA . LEU A 1 312 ? -9.230 -1.140 27.820 1.00 98.38 312 LEU A CA 1
ATOM 2408 C C . LEU A 1 312 ? -10.274 -0.760 28.871 1.00 98.38 312 LEU A C 1
ATOM 24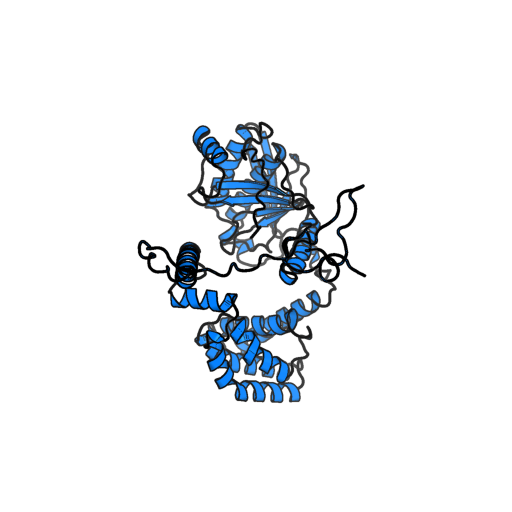10 O O . L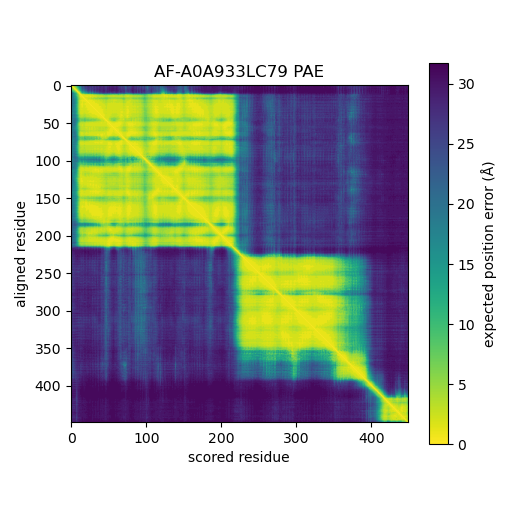EU A 1 312 ? -11.434 -0.530 28.536 1.00 98.38 312 LEU A O 1
ATOM 2414 N N . THR A 1 313 ? -9.874 -0.653 30.139 1.00 98.44 313 THR A N 1
ATOM 2415 C CA . THR A 1 313 ? -10.781 -0.231 31.215 1.00 98.44 313 THR A CA 1
ATOM 2416 C C . THR A 1 313 ? -11.340 1.168 30.950 1.00 98.44 313 THR A C 1
ATOM 2418 O O . THR A 1 313 ? -12.543 1.386 31.105 1.00 98.44 313 THR A O 1
ATOM 2421 N N . ARG A 1 314 ? -10.507 2.119 30.508 1.00 98.31 314 ARG A N 1
ATOM 2422 C CA . ARG A 1 314 ? -10.961 3.471 30.136 1.00 98.31 314 ARG A CA 1
ATOM 2423 C C . ARG A 1 314 ? -11.884 3.446 28.924 1.00 98.31 314 ARG A C 1
ATOM 2425 O O . ARG A 1 314 ? -12.959 4.036 28.988 1.00 98.31 314 ARG A O 1
ATOM 2432 N N . HIS A 1 315 ? -11.525 2.696 27.885 1.00 98.06 315 HIS A N 1
ATOM 2433 C CA . HIS A 1 315 ? -12.338 2.537 26.678 1.00 98.06 315 HIS A CA 1
ATOM 2434 C C . HIS A 1 315 ? -13.742 2.001 26.985 1.00 98.06 315 HIS A C 1
ATOM 2436 O O . HIS A 1 315 ? -14.745 2.606 26.607 1.00 98.06 315 HIS A O 1
ATOM 2442 N N . PHE A 1 316 ? -13.851 0.917 27.759 1.00 98.06 316 PHE A N 1
ATOM 2443 C CA . PHE A 1 316 ? -15.157 0.356 28.120 1.00 98.06 316 PHE A CA 1
ATOM 2444 C C . PHE A 1 316 ? -15.966 1.267 29.050 1.00 98.06 316 PHE A C 1
ATOM 2446 O O . PHE A 1 316 ? -17.186 1.359 28.896 1.00 98.06 316 PHE A O 1
ATOM 2453 N N . ASN A 1 317 ? -15.320 1.984 29.973 1.00 97.94 317 ASN A N 1
ATOM 2454 C CA . ASN A 1 317 ? -16.003 3.000 30.778 1.00 97.94 317 ASN A CA 1
ATOM 2455 C C . ASN A 1 317 ? -16.529 4.155 29.913 1.00 97.94 317 ASN A C 1
ATOM 2457 O O . ASN A 1 317 ? -17.649 4.614 30.135 1.00 97.94 317 ASN A O 1
ATOM 2461 N N . TRP A 1 318 ? -15.773 4.588 28.902 1.00 97.62 318 TRP A N 1
ATOM 2462 C CA . TRP A 1 318 ? -16.212 5.596 27.936 1.00 97.62 318 TRP A CA 1
ATOM 2463 C C . TRP A 1 318 ? -17.394 5.109 27.083 1.00 97.62 318 TRP A C 1
ATOM 2465 O O . TRP A 1 318 ? -18.364 5.851 26.887 1.00 97.62 318 TRP A O 1
ATOM 2475 N N . LEU A 1 319 ? -17.386 3.846 26.640 1.00 96.06 319 LEU A N 1
ATOM 2476 C CA . LEU A 1 319 ? -18.538 3.239 25.960 1.00 96.06 319 LEU A CA 1
ATOM 2477 C C . LEU A 1 319 ? -19.788 3.246 26.854 1.00 96.06 319 LEU A C 1
ATOM 2479 O O . LEU A 1 319 ? -20.878 3.562 26.377 1.00 96.06 319 LEU A O 1
ATOM 2483 N N . GLY A 1 320 ? -19.635 2.964 28.152 1.00 95.62 320 GLY A N 1
ATOM 2484 C CA . GLY A 1 320 ? -20.716 3.071 29.137 1.00 95.62 320 GLY A CA 1
ATOM 2485 C C . GLY A 1 320 ? -21.238 4.495 29.307 1.00 95.62 320 GLY A C 1
ATOM 2486 O O . GLY A 1 320 ? -22.434 4.747 29.163 1.00 95.62 320 GLY A O 1
ATOM 2487 N N . ALA A 1 321 ? -20.333 5.443 29.549 1.00 95.38 321 ALA A N 1
ATOM 2488 C CA . ALA A 1 321 ? -20.662 6.851 29.765 1.00 95.38 321 ALA A CA 1
ATOM 2489 C C . ALA A 1 321 ? -21.349 7.501 28.553 1.00 95.38 321 ALA A C 1
ATOM 2491 O O . ALA A 1 321 ? -22.188 8.383 28.719 1.00 95.38 321 ALA A O 1
ATOM 2492 N N . THR A 1 322 ? -21.025 7.051 27.338 1.00 94.56 322 THR A N 1
ATOM 2493 C CA . THR A 1 322 ? -21.638 7.546 26.097 1.00 94.56 322 THR A CA 1
ATOM 2494 C C . THR A 1 322 ? -22.849 6.729 25.633 1.00 94.56 322 THR A C 1
ATOM 2496 O O . THR A 1 322 ? -23.336 6.947 24.523 1.00 94.56 322 THR A O 1
ATOM 2499 N N . GLY A 1 323 ? -23.340 5.796 26.459 1.00 91.56 323 GLY A N 1
ATOM 2500 C CA . GLY A 1 323 ? -24.546 5.006 26.192 1.00 91.56 323 GLY A CA 1
ATOM 2501 C C . GLY A 1 323 ? -24.394 3.928 25.115 1.00 91.56 323 GLY A C 1
ATOM 2502 O O . GLY A 1 323 ? -25.392 3.355 24.691 1.00 91.56 323 GLY A O 1
ATOM 2503 N N . LYS A 1 324 ? -23.165 3.640 24.677 1.00 91.12 324 LYS A N 1
ATOM 2504 C CA . LYS A 1 324 ? -22.856 2.670 23.613 1.00 91.12 324 LYS A CA 1
ATOM 2505 C C . LYS A 1 324 ? -22.754 1.236 24.114 1.00 91.12 324 LYS A C 1
ATOM 2507 O O . LYS A 1 324 ? -22.841 0.304 23.329 1.00 91.12 324 LYS A O 1
ATOM 2512 N N . LEU A 1 325 ? -22.570 1.052 25.420 1.00 92.94 325 LEU A N 1
ATOM 2513 C CA . LEU A 1 325 ? -22.579 -0.258 26.056 1.00 92.94 325 LEU A CA 1
ATOM 2514 C C . LEU A 1 325 ? -23.323 -0.184 27.388 1.00 92.94 325 LEU A C 1
ATOM 2516 O O . LEU A 1 325 ? -23.131 0.738 28.176 1.00 92.94 325 LEU A O 1
ATOM 2520 N N . ALA A 1 326 ? -24.174 -1.170 27.668 1.00 93.38 326 ALA A N 1
ATOM 2521 C CA . ALA A 1 326 ? -24.935 -1.197 28.913 1.00 93.38 326 ALA A CA 1
ATOM 2522 C C . ALA A 1 326 ? -24.003 -1.217 30.140 1.00 93.38 326 ALA A C 1
ATOM 2524 O O . ALA A 1 326 ? -23.111 -2.064 30.226 1.00 93.38 326 ALA A O 1
ATOM 2525 N N . GLN A 1 327 ? -24.266 -0.363 31.134 1.00 93.38 327 GLN A N 1
ATOM 2526 C CA . GLN A 1 327 ? -23.400 -0.191 32.311 1.00 93.38 327 GLN A CA 1
ATOM 2527 C C . GLN A 1 327 ? -23.086 -1.509 33.043 1.00 93.38 327 GLN A C 1
ATOM 2529 O O . GLN A 1 327 ? -21.949 -1.763 33.424 1.00 93.38 327 GLN A O 1
ATOM 2534 N N . LYS A 1 328 ? -24.063 -2.416 33.151 1.00 93.44 328 LYS A N 1
ATOM 2535 C CA . LYS A 1 328 ? -23.863 -3.750 33.743 1.00 93.44 328 LYS A CA 1
ATOM 2536 C C . LYS A 1 328 ? -22.844 -4.606 32.969 1.00 93.44 328 LYS A C 1
ATOM 2538 O O . LYS A 1 328 ? -22.105 -5.384 33.574 1.00 93.44 328 LYS A O 1
ATOM 2543 N N . LYS A 1 329 ? -22.808 -4.493 31.634 1.00 94.56 329 LYS A N 1
ATOM 2544 C CA . LYS A 1 329 ? -21.797 -5.167 30.800 1.00 94.56 329 LYS A CA 1
ATOM 2545 C C . LYS A 1 329 ? -20.422 -4.542 31.036 1.00 94.56 329 LYS A C 1
ATOM 2547 O O . LYS A 1 329 ? -19.475 -5.290 31.260 1.00 94.56 329 LYS A O 1
ATOM 2552 N N . VAL A 1 330 ? -20.340 -3.209 31.064 1.00 96.75 330 VAL A N 1
ATOM 2553 C CA . VAL A 1 330 ? -19.107 -2.456 31.360 1.00 96.75 330 VAL A CA 1
ATOM 2554 C C . VAL A 1 330 ? -18.514 -2.892 32.699 1.00 96.75 330 VAL A C 1
ATOM 2556 O O . VAL A 1 330 ? -17.366 -3.319 32.745 1.00 96.75 330 VAL A O 1
ATOM 2559 N N . GLU A 1 331 ? -19.309 -2.906 33.771 1.00 96.62 331 GLU A N 1
ATOM 2560 C CA . GLU A 1 331 ? -18.874 -3.366 35.098 1.00 96.62 331 GLU A CA 1
ATOM 2561 C C . GLU A 1 331 ? -18.318 -4.796 35.066 1.00 96.62 331 GLU A C 1
ATOM 2563 O O . GLU A 1 331 ? -17.260 -5.079 35.635 1.00 96.62 331 GLU A O 1
ATOM 2568 N N . SER A 1 332 ? -19.006 -5.709 34.371 1.00 97.50 332 SER A N 1
ATOM 2569 C CA . SER A 1 332 ? -18.544 -7.092 34.237 1.00 97.50 332 SER A CA 1
ATOM 2570 C C . SER A 1 332 ? -17.250 -7.206 33.432 1.00 97.50 332 SER A C 1
ATOM 2572 O O . SER A 1 332 ? -16.434 -8.080 33.736 1.00 97.50 332 SER A O 1
ATOM 2574 N N . ILE A 1 333 ? -17.073 -6.384 32.397 1.00 98.12 333 ILE A N 1
ATOM 2575 C CA . ILE A 1 333 ? -15.873 -6.361 31.556 1.00 98.12 333 ILE A CA 1
ATOM 2576 C C . ILE A 1 333 ? -14.699 -5.792 32.349 1.00 98.12 333 ILE A C 1
ATOM 2578 O O . ILE A 1 333 ? -13.678 -6.462 32.466 1.00 98.12 333 ILE A O 1
ATOM 2582 N N . CYS A 1 334 ? -14.855 -4.626 32.976 1.00 98.12 334 CYS A N 1
ATOM 2583 C CA . CYS A 1 334 ? -13.806 -3.991 33.775 1.00 98.12 334 CYS A CA 1
ATOM 2584 C C . CYS A 1 334 ? -13.359 -4.896 34.934 1.00 98.12 334 CYS A C 1
ATOM 2586 O O . CYS A 1 334 ? -12.163 -5.105 35.138 1.00 98.12 334 CYS A O 1
ATOM 2588 N N . LYS A 1 335 ? -14.304 -5.549 35.632 1.00 97.56 335 LYS A N 1
ATOM 2589 C CA . LYS A 1 335 ? -13.978 -6.558 36.656 1.00 97.56 335 LYS A CA 1
ATOM 2590 C C . LYS A 1 335 ? -13.179 -7.727 36.078 1.00 97.56 335 LYS A C 1
ATOM 2592 O O . LYS A 1 335 ? -12.311 -8.280 36.755 1.00 97.56 335 LYS A O 1
ATOM 2597 N N . ARG A 1 336 ? -13.490 -8.140 34.846 1.00 97.81 336 ARG A N 1
ATOM 2598 C CA . ARG A 1 336 ? -12.800 -9.245 34.183 1.00 97.81 336 ARG A CA 1
ATOM 2599 C C . ARG A 1 336 ? -11.387 -8.867 33.758 1.00 97.81 336 ARG A C 1
ATOM 2601 O O . ARG A 1 336 ? -10.485 -9.663 34.007 1.00 97.81 336 ARG A O 1
ATOM 2608 N N . ILE A 1 337 ? -11.205 -7.689 33.165 1.00 98.31 337 ILE A N 1
ATOM 2609 C CA . ILE A 1 337 ? -9.895 -7.145 32.789 1.00 98.31 337 ILE A CA 1
ATOM 2610 C C . ILE A 1 337 ? -8.984 -7.141 34.016 1.00 98.31 337 ILE A C 1
ATOM 2612 O O . ILE A 1 337 ? -7.912 -7.746 33.988 1.00 98.31 337 ILE A O 1
ATOM 2616 N N . GLU A 1 338 ? -9.460 -6.578 35.128 1.00 97.69 338 GLU A N 1
ATOM 2617 C CA . GLU A 1 338 ? -8.667 -6.492 36.353 1.00 97.69 338 GLU A CA 1
ATOM 2618 C C . GLU A 1 338 ? -8.326 -7.877 36.922 1.00 97.69 338 GLU A C 1
ATOM 2620 O O . GLU A 1 338 ? -7.168 -8.173 37.207 1.00 97.69 338 GLU A O 1
ATOM 2625 N N . ALA A 1 339 ? -9.296 -8.797 36.974 1.00 97.25 339 ALA A N 1
ATOM 2626 C CA . ALA A 1 339 ? -9.051 -10.165 37.437 1.00 97.25 339 ALA A CA 1
ATOM 2627 C C . ALA A 1 339 ? -8.044 -10.943 36.566 1.00 97.25 339 ALA A C 1
ATOM 2629 O O . ALA A 1 339 ? -7.463 -11.932 37.024 1.00 97.25 339 ALA A O 1
ATOM 2630 N N . LYS A 1 340 ? -7.863 -10.553 35.298 1.00 97.25 340 LYS A N 1
ATOM 2631 C CA . LYS A 1 340 ? -6.977 -11.234 34.346 1.00 97.25 340 LYS A CA 1
ATOM 2632 C C . LYS A 1 340 ? -5.669 -10.500 34.080 1.00 97.25 340 LYS A C 1
ATOM 2634 O O . LYS A 1 340 ? -4.789 -11.134 33.500 1.00 97.25 340 LYS A O 1
ATOM 2639 N N . ARG A 1 341 ? -5.483 -9.269 34.572 1.00 97.69 341 ARG A N 1
ATOM 2640 C CA . ARG A 1 341 ? -4.288 -8.427 34.373 1.00 97.69 341 ARG A CA 1
ATOM 2641 C C . ARG A 1 341 ? -2.975 -9.205 34.478 1.00 97.69 341 ARG A C 1
ATOM 2643 O O . ARG A 1 341 ? -2.233 -9.296 33.507 1.00 97.69 341 ARG A O 1
ATOM 2650 N N . SER A 1 342 ? -2.709 -9.848 35.617 1.00 94.94 342 SER A N 1
ATOM 2651 C CA . SER A 1 342 ? -1.442 -10.572 35.823 1.00 94.94 342 SER A CA 1
ATOM 2652 C C . SER A 1 342 ? -1.289 -11.789 34.906 1.00 94.94 342 SER A C 1
ATOM 2654 O O . SER A 1 342 ? -0.181 -12.146 34.514 1.00 94.94 342 SER A O 1
ATOM 2656 N N . SER A 1 343 ? -2.397 -12.454 34.561 1.00 95.44 343 SER A N 1
ATOM 2657 C CA . SER A 1 343 ? -2.363 -13.582 33.624 1.00 95.44 343 SER A CA 1
ATOM 2658 C C . SER A 1 343 ? -2.134 -13.123 32.190 1.00 95.44 343 SER A C 1
ATOM 2660 O O . SER A 1 343 ? -1.434 -13.820 31.462 1.00 95.44 343 SER A O 1
ATOM 2662 N N . PHE A 1 344 ? -2.694 -11.976 31.809 1.00 96.75 344 PHE A N 1
ATOM 2663 C CA . PHE A 1 344 ? -2.461 -11.338 30.523 1.00 96.75 344 PHE A CA 1
ATOM 2664 C C . PHE A 1 344 ? -0.992 -10.954 30.370 1.00 96.75 344 PHE A C 1
ATOM 2666 O O . PHE A 1 344 ? -0.348 -11.494 29.483 1.00 96.75 344 PHE A O 1
ATOM 2673 N N . VAL A 1 345 ? -0.435 -10.150 31.283 1.00 93.44 345 VAL A N 1
ATOM 2674 C CA . VAL A 1 345 ? 0.972 -9.709 31.217 1.00 93.44 345 VAL A CA 1
ATOM 2675 C C . VAL A 1 345 ? 1.923 -10.902 31.117 1.00 93.44 345 VAL A C 1
ATOM 2677 O O . VAL A 1 345 ? 2.802 -10.935 30.260 1.00 93.44 345 VAL A O 1
ATOM 2680 N N . ARG A 1 346 ? 1.708 -11.939 31.941 1.00 91.44 346 ARG A N 1
ATOM 2681 C CA . ARG A 1 346 ? 2.516 -13.165 31.882 1.00 91.44 346 ARG A CA 1
ATOM 2682 C C . ARG A 1 346 ? 2.409 -13.868 30.527 1.00 91.44 346 ARG A C 1
ATOM 2684 O O . ARG A 1 346 ? 3.417 -14.342 30.029 1.00 91.44 346 ARG A O 1
ATOM 2691 N N . ARG A 1 347 ? 1.204 -13.989 29.958 1.00 90.12 347 ARG A N 1
ATOM 2692 C CA . ARG A 1 347 ? 0.991 -14.679 28.673 1.00 90.12 347 ARG A CA 1
ATOM 2693 C C . ARG A 1 347 ? 1.478 -13.857 27.484 1.00 90.12 347 ARG A C 1
ATOM 2695 O O . ARG A 1 347 ? 2.032 -14.429 26.557 1.00 90.12 347 ARG A O 1
ATOM 2702 N N . ALA A 1 348 ? 1.277 -12.543 27.506 1.00 84.75 348 ALA A N 1
ATOM 2703 C CA . ALA A 1 348 ? 1.711 -11.631 26.455 1.00 84.75 348 ALA A CA 1
ATOM 2704 C C . ALA A 1 348 ? 3.239 -11.617 26.294 1.00 84.75 348 ALA A C 1
ATOM 2706 O O . ALA A 1 348 ? 3.710 -11.432 25.176 1.00 84.75 348 ALA A O 1
ATOM 2707 N N . ASN A 1 349 ? 3.962 -11.902 27.384 1.00 79.81 349 ASN A N 1
ATOM 2708 C CA . ASN A 1 349 ? 5.417 -12.037 27.453 1.00 79.81 349 ASN A CA 1
ATOM 2709 C C . ASN A 1 349 ? 5.923 -13.499 27.408 1.00 79.81 349 ASN A C 1
ATOM 2711 O O . ASN A 1 349 ? 7.103 -13.730 27.651 1.00 79.81 349 ASN A O 1
ATOM 2715 N N . ASP A 1 350 ? 5.070 -14.496 27.136 1.00 77.56 350 ASP A N 1
ATOM 2716 C CA . ASP A 1 350 ? 5.453 -15.918 27.076 1.00 77.56 350 ASP A CA 1
ATOM 2717 C C . ASP A 1 350 ? 5.641 -16.375 25.617 1.00 77.56 350 ASP A C 1
ATOM 2719 O O . ASP A 1 350 ? 4.642 -16.614 24.928 1.00 77.56 350 ASP A O 1
ATOM 2723 N N . PRO A 1 351 ? 6.887 -16.578 25.138 1.00 70.56 351 PRO A N 1
ATOM 2724 C CA . PRO A 1 351 ? 7.144 -16.954 23.750 1.00 70.56 351 PRO A CA 1
ATOM 2725 C C . PRO A 1 351 ? 6.485 -18.266 23.317 1.00 70.56 351 PRO A C 1
ATOM 2727 O O . PRO A 1 351 ? 6.195 -18.444 22.137 1.00 70.56 351 PRO A O 1
ATOM 2730 N N . SER A 1 352 ? 6.187 -19.176 24.254 1.00 67.81 352 SER A N 1
ATOM 2731 C CA . SER A 1 352 ? 5.504 -20.442 23.943 1.00 67.81 352 SER A CA 1
ATOM 2732 C C . SER A 1 352 ? 4.036 -20.260 23.535 1.00 67.81 352 SER A C 1
ATOM 2734 O O . SER A 1 352 ? 3.410 -21.186 23.017 1.00 67.81 352 SER A O 1
ATOM 2736 N N . ARG A 1 353 ? 3.473 -19.068 23.768 1.00 67.75 353 ARG A N 1
ATOM 2737 C CA . ARG A 1 353 ? 2.097 -18.693 23.419 1.00 67.75 353 ARG A CA 1
ATOM 2738 C C . ARG A 1 353 ? 2.005 -17.929 22.107 1.00 67.75 353 ARG A C 1
ATOM 2740 O O . ARG A 1 353 ? 0.894 -17.686 21.637 1.00 67.75 353 ARG A O 1
ATOM 2747 N N . PHE A 1 354 ? 3.135 -17.539 21.528 1.00 72.06 354 PHE A N 1
ATOM 2748 C CA . PHE A 1 354 ? 3.138 -16.723 20.326 1.00 72.06 354 PHE A CA 1
ATOM 2749 C C . PHE A 1 354 ? 2.736 -17.579 19.127 1.00 72.06 354 PHE A C 1
ATOM 2751 O O . PHE A 1 354 ? 3.186 -18.712 18.954 1.00 72.06 354 PHE A O 1
ATOM 2758 N N . GLY A 1 355 ? 1.867 -17.037 18.278 1.00 45.16 355 GLY A N 1
ATOM 2759 C CA . GLY A 1 355 ? 1.675 -17.583 16.944 1.00 45.16 355 GLY A CA 1
ATOM 2760 C C . GLY A 1 355 ? 2.963 -17.426 16.138 1.00 45.16 355 GLY A C 1
ATOM 2761 O O . GLY A 1 355 ? 3.785 -16.569 16.450 1.00 45.16 355 GLY A O 1
ATOM 2762 N N . LEU A 1 356 ? 3.117 -18.228 15.082 1.00 43.75 356 LEU A N 1
ATOM 2763 C CA . LEU A 1 356 ? 4.330 -18.267 14.254 1.00 43.75 356 LEU A CA 1
ATOM 2764 C C . LEU A 1 356 ? 4.829 -16.868 13.851 1.00 43.75 356 LEU A C 1
ATOM 2766 O O . LEU A 1 356 ? 6.000 -16.566 14.044 1.00 43.75 356 LEU A O 1
ATOM 2770 N N . ALA A 1 357 ? 3.924 -16.000 13.382 1.00 44.72 357 ALA A N 1
ATOM 2771 C CA . ALA A 1 357 ? 4.250 -14.636 12.964 1.00 44.72 357 ALA A CA 1
ATOM 2772 C C . ALA A 1 357 ? 4.780 -13.763 14.118 1.00 44.72 357 ALA A C 1
ATOM 2774 O O . ALA A 1 357 ? 5.867 -13.202 14.016 1.00 44.72 357 ALA A O 1
ATOM 2775 N N . LYS A 1 358 ? 4.071 -13.698 15.254 1.00 60.22 358 LYS A N 1
ATOM 2776 C CA . LYS A 1 358 ? 4.531 -12.944 16.432 1.00 60.22 358 LYS A CA 1
ATOM 2777 C C . LYS A 1 358 ? 5.839 -13.509 16.989 1.00 60.22 358 LYS A C 1
ATOM 2779 O O . LYS A 1 358 ? 6.751 -12.752 17.296 1.00 60.22 358 LYS A O 1
ATOM 2784 N N . GLY A 1 359 ? 5.941 -14.837 17.086 1.00 55.03 359 GLY A N 1
ATOM 2785 C CA . GLY A 1 359 ? 7.148 -15.533 17.531 1.00 55.03 359 GLY A CA 1
ATOM 2786 C C . GLY A 1 359 ? 8.364 -15.134 16.711 1.00 55.03 359 GLY A C 1
ATOM 2787 O O . GLY A 1 359 ? 9.423 -14.858 17.269 1.00 55.03 359 GLY A O 1
ATOM 2788 N N . PHE A 1 360 ? 8.177 -15.023 15.400 1.00 61.38 360 PHE A N 1
ATOM 2789 C CA . PHE A 1 360 ? 9.201 -14.570 14.479 1.00 61.38 360 PHE A CA 1
ATOM 2790 C C . PHE A 1 360 ? 9.580 -13.094 14.699 1.00 61.38 360 PHE A C 1
ATOM 2792 O O . PHE A 1 360 ? 10.760 -12.789 14.871 1.00 61.38 360 PHE A O 1
ATOM 2799 N N . VAL A 1 361 ? 8.599 -12.187 14.798 1.00 61.31 361 VAL A N 1
ATOM 2800 C CA . VAL A 1 361 ? 8.845 -10.747 15.024 1.00 61.31 361 VAL A CA 1
ATOM 2801 C C . VAL A 1 361 ? 9.527 -10.466 16.361 1.00 61.31 361 VAL A C 1
ATOM 2803 O O . VAL A 1 361 ? 10.501 -9.716 16.407 1.00 61.31 361 VAL A O 1
ATOM 2806 N N . THR A 1 362 ? 9.095 -11.106 17.447 1.00 63.12 362 THR A N 1
ATOM 2807 C CA . THR A 1 362 ? 9.750 -10.936 18.750 1.00 63.12 362 THR A CA 1
ATOM 2808 C C . THR A 1 362 ? 11.183 -11.474 18.743 1.00 63.12 362 THR A C 1
ATOM 2810 O O . THR A 1 362 ? 12.056 -10.900 19.392 1.00 63.12 362 THR A O 1
ATOM 2813 N N . MET A 1 363 ? 11.464 -12.539 17.985 1.00 64.31 363 MET A N 1
ATOM 2814 C CA . MET A 1 363 ? 12.825 -13.062 17.841 1.00 64.31 363 MET A CA 1
ATOM 2815 C C . MET A 1 363 ? 13.746 -12.079 17.108 1.00 64.31 363 MET A C 1
ATOM 2817 O O . MET A 1 363 ? 14.898 -11.917 17.509 1.00 64.31 363 MET A O 1
ATOM 2821 N N . MET A 1 364 ? 13.226 -11.387 16.088 1.00 66.31 364 MET A N 1
ATOM 2822 C CA . MET A 1 364 ? 13.938 -10.304 15.402 1.00 66.31 364 MET A CA 1
ATOM 2823 C C . MET A 1 364 ? 14.253 -9.159 16.370 1.00 66.31 364 MET A C 1
ATOM 2825 O O . MET A 1 364 ? 15.418 -8.808 16.554 1.00 66.31 364 MET A O 1
ATOM 2829 N N . GLN A 1 365 ? 13.245 -8.647 17.075 1.00 67.12 365 GLN A N 1
ATOM 2830 C CA . GLN A 1 365 ? 13.426 -7.547 18.028 1.00 67.12 365 GLN A CA 1
ATOM 2831 C C . GLN A 1 365 ? 14.430 -7.896 19.141 1.00 67.12 365 GLN A C 1
ATOM 2833 O O . GLN A 1 365 ? 15.305 -7.092 19.458 1.00 67.12 365 GLN A O 1
ATOM 2838 N N . ALA A 1 366 ? 14.372 -9.114 19.692 1.00 69.12 366 ALA A N 1
ATOM 2839 C CA . ALA A 1 366 ? 15.326 -9.591 20.698 1.00 69.12 366 ALA A CA 1
ATOM 2840 C C . ALA A 1 366 ? 16.764 -9.708 20.163 1.00 69.12 366 ALA A C 1
ATOM 2842 O O . ALA A 1 366 ? 17.722 -9.548 20.919 1.00 69.12 366 ALA A O 1
ATOM 2843 N N . ALA A 1 367 ? 16.926 -9.955 18.863 1.00 70.62 367 ALA A N 1
ATOM 2844 C CA . ALA A 1 367 ? 18.218 -9.934 18.187 1.00 70.62 367 ALA A CA 1
ATOM 2845 C C . ALA A 1 367 ? 18.687 -8.513 17.816 1.00 70.62 367 ALA A C 1
ATOM 2847 O O . ALA A 1 367 ? 19.714 -8.368 17.152 1.00 70.62 367 ALA A O 1
ATOM 2848 N N . GLY A 1 368 ? 17.952 -7.472 18.229 1.00 72.81 368 GLY A N 1
ATOM 2849 C CA . GLY A 1 368 ? 18.220 -6.081 17.864 1.00 72.81 368 GLY A CA 1
ATOM 2850 C C . GLY A 1 368 ? 17.984 -5.797 16.380 1.00 72.81 368 GLY A C 1
ATOM 2851 O O . GLY A 1 368 ? 18.535 -4.838 15.846 1.00 72.81 368 GLY A O 1
ATOM 2852 N N . VAL A 1 369 ? 17.216 -6.655 15.706 1.00 66.62 369 VAL A N 1
ATOM 2853 C CA . VAL A 1 369 ? 16.832 -6.494 14.305 1.00 66.62 369 VAL A CA 1
ATOM 2854 C C . VAL A 1 369 ? 15.600 -5.609 14.273 1.00 66.62 369 VAL A C 1
ATOM 2856 O O . VAL A 1 369 ? 14.546 -5.992 14.781 1.00 66.62 369 VAL A O 1
ATOM 2859 N N . ASP A 1 370 ? 15.754 -4.426 13.690 1.00 66.69 370 ASP A N 1
ATOM 2860 C CA . ASP A 1 370 ? 14.635 -3.545 13.387 1.00 66.69 370 ASP A CA 1
ATOM 2861 C C . ASP A 1 370 ? 13.744 -4.231 12.335 1.00 66.69 370 ASP A C 1
ATOM 2863 O O . ASP A 1 370 ? 14.226 -4.511 11.235 1.00 66.69 370 ASP A O 1
ATOM 2867 N N . PRO A 1 371 ? 12.469 -4.536 12.641 1.00 50.50 371 PRO A N 1
ATOM 2868 C CA . PRO A 1 371 ? 11.557 -5.158 11.686 1.00 50.50 371 PRO A CA 1
ATOM 2869 C C . PRO A 1 371 ? 11.277 -4.298 10.445 1.00 50.50 371 PRO A C 1
ATOM 2871 O O . PRO A 1 371 ? 10.773 -4.831 9.463 1.00 50.50 371 PRO A O 1
ATOM 2874 N N . SER A 1 372 ? 11.596 -2.999 10.485 1.00 54.53 372 SER A N 1
ATOM 2875 C CA . SER A 1 372 ? 11.530 -2.087 9.336 1.00 54.53 372 SER A CA 1
ATOM 2876 C C . SER A 1 372 ? 12.834 -2.022 8.519 1.00 54.53 372 SER A C 1
ATOM 2878 O O . SER A 1 372 ? 12.842 -1.466 7.423 1.00 54.53 372 SER A O 1
ATOM 2880 N N . ASP A 1 373 ? 13.932 -2.620 9.007 1.00 61.59 373 ASP A N 1
ATOM 2881 C CA . ASP A 1 373 ? 15.195 -2.772 8.271 1.00 61.59 373 ASP A CA 1
ATOM 2882 C C . ASP A 1 373 ? 15.238 -4.139 7.577 1.00 61.59 373 ASP A C 1
ATOM 2884 O O . ASP A 1 373 ? 15.682 -5.156 8.124 1.00 61.59 373 ASP A O 1
ATOM 2888 N N . GLU A 1 374 ? 14.827 -4.155 6.314 1.00 44.66 374 GLU A N 1
ATOM 2889 C CA . GLU A 1 374 ? 14.778 -5.352 5.472 1.00 44.66 374 GLU A CA 1
ATOM 2890 C C . GLU A 1 374 ? 16.117 -6.102 5.383 1.00 44.66 374 GLU A C 1
ATOM 2892 O O . GLU A 1 374 ? 16.144 -7.334 5.301 1.00 44.66 374 GLU A O 1
ATOM 2897 N N . LYS A 1 375 ? 17.259 -5.403 5.445 1.00 51.41 375 LYS A N 1
ATOM 2898 C CA . LYS A 1 375 ? 18.591 -6.039 5.393 1.00 51.41 375 LYS A CA 1
ATOM 2899 C C . LYS A 1 375 ? 18.945 -6.706 6.709 1.00 51.41 375 LYS A C 1
ATOM 2901 O O . LYS A 1 375 ? 19.750 -7.649 6.721 1.00 51.41 375 LYS A O 1
ATOM 2906 N N . ALA A 1 376 ? 18.410 -6.213 7.815 1.00 62.91 376 ALA A N 1
ATOM 2907 C CA . ALA A 1 376 ? 18.531 -6.855 9.110 1.00 62.91 376 ALA A CA 1
ATOM 2908 C C . ALA A 1 376 ? 17.580 -8.063 9.193 1.00 62.91 376 ALA A C 1
ATOM 2910 O O . ALA A 1 376 ? 18.029 -9.154 9.553 1.00 62.91 376 ALA A O 1
ATOM 2911 N N . VAL A 1 377 ? 16.332 -7.916 8.733 1.00 53.28 377 VAL A N 1
ATOM 2912 C CA . VAL A 1 377 ? 15.303 -8.971 8.685 1.00 53.28 377 VAL A CA 1
ATOM 2913 C C . VAL A 1 377 ? 15.702 -10.131 7.766 1.00 53.28 377 VAL A C 1
ATOM 2915 O O . VAL A 1 377 ? 15.707 -11.284 8.197 1.00 53.28 377 VAL A O 1
ATOM 2918 N N . ALA A 1 378 ? 16.128 -9.869 6.527 1.00 57.00 378 ALA A N 1
ATOM 2919 C CA . ALA A 1 378 ? 16.544 -10.908 5.576 1.00 57.00 378 ALA A CA 1
ATOM 2920 C C . ALA A 1 378 ? 17.786 -11.677 6.049 1.00 57.00 378 ALA A C 1
ATOM 2922 O O . ALA A 1 378 ? 17.872 -12.900 5.912 1.00 57.00 378 ALA A O 1
ATOM 2923 N N . ARG A 1 379 ? 18.748 -10.976 6.660 1.00 65.62 379 ARG A N 1
ATOM 2924 C CA . ARG A 1 379 ? 19.945 -11.595 7.250 1.00 65.62 379 ARG A CA 1
ATOM 2925 C C . ARG A 1 379 ? 19.587 -12.456 8.452 1.00 65.62 379 ARG A C 1
ATOM 2927 O O . ARG A 1 379 ? 20.140 -13.543 8.613 1.00 65.62 379 ARG A O 1
ATOM 2934 N N . PHE A 1 380 ? 18.656 -11.984 9.272 1.00 65.50 380 PHE A N 1
ATOM 2935 C CA . PHE A 1 380 ? 18.126 -12.737 10.394 1.00 65.50 380 PHE A CA 1
ATOM 2936 C C . PHE A 1 380 ? 17.387 -13.996 9.924 1.00 65.50 380 PHE A C 1
ATOM 2938 O O . PHE A 1 380 ? 17.702 -15.082 10.404 1.00 65.50 380 PHE A O 1
ATOM 2945 N N . MET A 1 381 ? 16.512 -13.886 8.918 1.00 55.16 381 MET A N 1
ATOM 2946 C CA . MET A 1 381 ? 15.826 -15.017 8.278 1.00 55.16 381 MET A CA 1
ATOM 2947 C C . MET A 1 381 ? 16.804 -16.051 7.720 1.00 55.16 381 MET A C 1
ATOM 2949 O O . MET A 1 381 ? 16.667 -17.241 7.999 1.00 55.16 381 MET A O 1
ATOM 2953 N N . ALA A 1 382 ? 17.813 -15.617 6.962 1.00 65.94 382 ALA A N 1
ATOM 2954 C CA . ALA A 1 382 ? 18.811 -16.517 6.390 1.00 65.94 382 ALA A CA 1
ATOM 2955 C C . ALA A 1 382 ? 19.595 -17.268 7.480 1.00 65.94 382 ALA A C 1
ATOM 2957 O O . ALA A 1 382 ? 19.788 -18.482 7.382 1.00 65.94 382 ALA A O 1
ATOM 2958 N N . ASN A 1 383 ? 19.995 -16.567 8.545 1.00 67.06 383 ASN A N 1
ATOM 2959 C CA . ASN A 1 383 ? 20.702 -17.164 9.677 1.00 67.06 383 ASN A CA 1
ATOM 2960 C C . ASN A 1 383 ? 19.811 -18.125 10.476 1.00 67.06 383 ASN A C 1
ATOM 2962 O O . ASN A 1 383 ? 20.255 -19.221 10.817 1.00 67.06 383 ASN A O 1
ATOM 2966 N N . TYR A 1 384 ? 18.559 -17.744 10.730 1.00 62.31 384 TYR A N 1
ATOM 2967 C CA . TYR A 1 384 ? 17.576 -18.564 11.431 1.00 62.31 384 TYR A CA 1
ATOM 2968 C C . TYR A 1 384 ? 17.259 -19.847 10.654 1.00 62.31 384 TYR A C 1
ATOM 2970 O O . TYR A 1 384 ? 17.369 -20.942 11.201 1.00 62.31 384 TYR A O 1
ATOM 2978 N N . ASN A 1 385 ? 16.978 -19.744 9.353 1.00 61.06 385 ASN A N 1
ATOM 2979 C CA . ASN A 1 385 ? 16.716 -20.902 8.494 1.00 61.06 385 ASN A CA 1
ATOM 2980 C C . ASN A 1 385 ? 17.933 -21.831 8.403 1.00 61.06 385 ASN A C 1
ATOM 2982 O O . ASN A 1 385 ? 17.787 -23.052 8.466 1.00 61.06 385 ASN A O 1
ATOM 2986 N N . ALA A 1 386 ? 19.146 -21.273 8.317 1.00 61.75 386 ALA A N 1
ATOM 2987 C CA . ALA A 1 386 ? 20.376 -22.058 8.353 1.00 61.75 386 ALA A CA 1
ATOM 2988 C C . ALA A 1 386 ? 20.583 -22.761 9.707 1.00 61.75 386 ALA A C 1
ATOM 2990 O O . ALA A 1 386 ? 21.085 -23.886 9.738 1.00 61.75 386 ALA A O 1
ATOM 2991 N N . GLN A 1 387 ? 20.201 -22.130 10.820 1.00 60.03 387 GLN A N 1
ATOM 2992 C CA . GLN A 1 387 ? 20.263 -22.726 12.154 1.00 60.03 387 GLN A CA 1
ATOM 2993 C C . GLN A 1 387 ? 19.246 -23.860 12.311 1.00 60.03 387 GLN A C 1
ATOM 2995 O O . GLN A 1 387 ? 19.633 -24.967 12.681 1.00 60.03 387 GLN A O 1
ATOM 3000 N N . VAL A 1 388 ? 17.982 -23.629 11.953 1.00 55.28 388 VAL A N 1
ATOM 3001 C CA . VAL A 1 388 ? 16.930 -24.655 11.983 1.00 55.28 388 VAL A CA 1
ATOM 3002 C C . VAL A 1 388 ? 17.311 -25.843 11.096 1.00 55.28 388 VAL A C 1
ATOM 3004 O O . VAL A 1 388 ? 17.199 -26.988 11.525 1.00 55.28 388 VAL A O 1
ATOM 3007 N N . ALA A 1 389 ? 17.863 -25.599 9.902 1.00 55.91 389 ALA A N 1
ATOM 3008 C CA . ALA A 1 389 ? 18.355 -26.660 9.023 1.00 55.91 389 ALA A CA 1
ATOM 3009 C C . ALA A 1 389 ? 19.509 -27.476 9.642 1.00 55.91 389 ALA A C 1
ATOM 3011 O O . ALA A 1 389 ? 19.597 -28.681 9.408 1.00 55.91 389 ALA A O 1
ATOM 3012 N N . ARG A 1 390 ? 20.383 -26.851 10.446 1.00 67.44 390 ARG A N 1
ATOM 3013 C CA . ARG A 1 390 ? 21.463 -27.541 11.179 1.00 67.44 390 ARG A CA 1
ATOM 3014 C C . ARG A 1 390 ? 20.941 -28.348 12.364 1.00 67.44 390 ARG A C 1
ATOM 3016 O O . ARG A 1 390 ? 21.434 -29.445 12.597 1.00 67.44 390 ARG A O 1
ATOM 3023 N N . GLU A 1 391 ? 19.964 -27.825 13.098 1.00 55.69 391 GLU A N 1
ATOM 3024 C CA . GLU A 1 391 ? 19.353 -28.498 14.253 1.00 55.69 391 GLU A CA 1
ATOM 3025 C C . GLU A 1 391 ? 18.434 -29.655 13.833 1.00 55.69 391 GLU A C 1
ATOM 3027 O O . GLU A 1 391 ? 18.338 -30.661 14.535 1.00 55.69 391 GLU A O 1
ATOM 3032 N N . MET A 1 392 ? 17.800 -29.546 12.662 1.00 41.03 392 MET A N 1
ATOM 3033 C CA . MET A 1 392 ? 16.982 -30.600 12.053 1.00 41.03 392 MET A CA 1
ATOM 3034 C C . MET A 1 392 ? 17.793 -31.619 11.242 1.00 41.03 392 MET A C 1
ATOM 3036 O O . MET A 1 392 ? 17.238 -32.632 10.807 1.00 41.03 392 MET A O 1
ATOM 3040 N N . ALA A 1 393 ? 19.093 -31.384 11.028 1.00 51.59 393 ALA A N 1
ATOM 3041 C CA . ALA A 1 393 ? 19.948 -32.338 10.338 1.00 51.59 393 ALA A CA 1
ATOM 3042 C C . ALA A 1 393 ? 20.093 -33.615 11.192 1.00 51.59 393 ALA A C 1
ATOM 3044 O O . ALA A 1 393 ? 20.473 -33.533 12.363 1.00 51.59 393 ALA A O 1
ATOM 3045 N N . PRO A 1 394 ? 19.816 -34.813 10.641 1.00 47.03 394 PRO A N 1
ATOM 3046 C CA . PRO A 1 394 ? 20.004 -36.051 11.383 1.00 47.03 394 PRO A CA 1
ATOM 3047 C C . PRO A 1 394 ? 21.475 -36.180 11.789 1.00 47.03 394 PRO A C 1
ATOM 3049 O O . PRO A 1 394 ? 22.366 -35.995 10.958 1.00 47.03 394 PRO A O 1
ATOM 3052 N N . ALA A 1 395 ? 21.727 -36.502 13.063 1.00 48.91 395 ALA A N 1
ATOM 3053 C CA . ALA A 1 395 ? 23.072 -36.756 13.566 1.00 48.91 395 ALA A CA 1
ATOM 3054 C C . ALA A 1 395 ? 23.774 -37.753 12.634 1.00 48.91 395 ALA A C 1
ATOM 3056 O O . ALA A 1 395 ? 23.295 -38.875 12.448 1.00 48.91 395 ALA A O 1
ATOM 3057 N N . ALA A 1 396 ? 24.871 -37.319 12.009 1.00 46.38 396 ALA A N 1
ATOM 3058 C CA . ALA A 1 396 ? 25.624 -38.144 11.079 1.00 46.38 396 ALA A CA 1
ATOM 3059 C C . ALA A 1 396 ? 25.998 -39.457 11.776 1.00 46.38 396 ALA A C 1
ATOM 3061 O O . ALA A 1 396 ? 26.675 -39.456 12.808 1.00 46.38 396 ALA A O 1
ATOM 3062 N N . ALA A 1 397 ? 25.515 -40.576 11.234 1.00 44.34 397 ALA A N 1
ATOM 3063 C CA . ALA A 1 397 ? 25.886 -41.887 11.732 1.00 44.34 397 ALA A CA 1
ATOM 3064 C C . ALA A 1 397 ? 27.418 -42.028 11.650 1.00 44.34 397 ALA A C 1
ATOM 3066 O O . ALA A 1 397 ? 28.004 -41.636 10.634 1.00 44.34 397 ALA A O 1
ATOM 3067 N N . PRO A 1 398 ? 28.082 -42.568 12.688 1.00 47.03 398 PRO A N 1
ATOM 3068 C CA . PRO A 1 398 ? 29.513 -42.823 12.617 1.00 47.03 398 PRO A CA 1
ATOM 3069 C C . PRO A 1 398 ? 29.806 -43.748 11.425 1.00 47.03 398 PRO A C 1
ATOM 3071 O O . PRO A 1 398 ? 28.984 -44.619 11.113 1.00 47.03 398 PRO A O 1
ATOM 3074 N N . PRO A 1 399 ? 30.947 -43.564 10.734 1.00 40.41 399 PRO A N 1
ATOM 3075 C CA . PRO A 1 399 ? 31.262 -44.354 9.555 1.00 40.41 399 PRO A CA 1
ATOM 3076 C C . PRO A 1 399 ? 31.298 -45.846 9.918 1.00 40.41 399 PRO A C 1
ATOM 3078 O O . PRO A 1 399 ? 31.824 -46.208 10.977 1.00 40.41 399 PRO A O 1
ATOM 3081 N N . PRO A 1 400 ? 30.730 -46.723 9.074 1.00 39.72 400 PRO A N 1
ATOM 3082 C CA . PRO A 1 400 ? 30.677 -48.142 9.373 1.00 39.72 400 PRO A CA 1
ATOM 3083 C C . PRO A 1 400 ? 32.096 -48.733 9.355 1.00 39.72 400 PRO A C 1
ATOM 3085 O O . PRO A 1 400 ? 32.889 -48.389 8.474 1.00 39.72 400 PRO A O 1
ATOM 3088 N N . PRO A 1 401 ? 32.438 -49.631 10.296 1.00 39.19 401 PRO A N 1
ATOM 3089 C CA . PRO A 1 401 ? 33.704 -50.344 10.244 1.00 39.19 401 PRO A CA 1
ATOM 3090 C C . PRO A 1 401 ? 33.740 -51.257 9.010 1.00 39.19 401 PRO A C 1
ATOM 3092 O O . PRO A 1 401 ? 32.742 -51.892 8.660 1.00 39.19 401 PRO A O 1
ATOM 3095 N N . LEU A 1 402 ? 34.901 -51.304 8.350 1.00 36.56 402 LEU A N 1
ATOM 3096 C CA . LEU A 1 402 ? 35.185 -52.203 7.230 1.00 36.56 402 LEU A CA 1
ATOM 3097 C C . LEU A 1 402 ? 34.923 -53.650 7.677 1.00 36.56 402 LEU A C 1
ATOM 3099 O O . LEU A 1 402 ? 35.502 -54.117 8.654 1.00 36.56 402 LEU A O 1
ATOM 3103 N N . GLY A 1 403 ? 33.968 -54.302 7.013 1.00 32.53 403 GLY A N 1
ATOM 3104 C CA . GLY A 1 403 ? 33.347 -55.530 7.497 1.00 32.53 403 GLY A CA 1
ATOM 3105 C C . GLY A 1 403 ? 34.179 -56.799 7.323 1.00 32.53 403 GLY A C 1
ATOM 3106 O O . GLY A 1 403 ? 35.014 -56.902 6.430 1.00 32.53 403 GLY A O 1
ATOM 3107 N N . GLU A 1 404 ? 33.821 -57.807 8.118 1.00 27.41 404 GLU A N 1
ATOM 3108 C CA . GLU A 1 404 ? 34.021 -59.222 7.805 1.00 27.41 404 GLU A CA 1
ATOM 3109 C C . GLU A 1 404 ? 32.688 -59.993 7.925 1.00 27.41 404 GLU A C 1
ATOM 3111 O O . GLU A 1 404 ? 31.759 -59.535 8.598 1.00 27.41 404 GLU A O 1
ATOM 3116 N N . PRO A 1 405 ? 32.537 -61.116 7.197 1.00 38.16 405 PRO A N 1
ATOM 3117 C CA . PRO A 1 405 ? 31.251 -61.560 6.680 1.00 38.16 405 PRO A CA 1
ATOM 3118 C C . PRO A 1 405 ? 30.552 -62.557 7.607 1.00 38.16 405 PRO A C 1
ATOM 3120 O O . PRO A 1 405 ? 31.063 -63.636 7.898 1.00 38.16 405 PRO A O 1
ATOM 3123 N N . GLY A 1 406 ? 29.312 -62.254 7.987 1.00 32.62 406 GLY A N 1
ATOM 3124 C CA . GLY A 1 406 ? 28.463 -63.236 8.648 1.00 32.62 406 GLY A CA 1
ATOM 3125 C C . GLY A 1 406 ? 27.111 -62.688 9.083 1.00 32.62 406 GLY A C 1
ATOM 3126 O O . GLY A 1 406 ? 27.038 -61.762 9.874 1.00 32.62 406 GLY A O 1
ATOM 3127 N N . ALA A 1 407 ? 26.057 -63.359 8.616 1.00 31.34 407 ALA A N 1
ATOM 3128 C CA . ALA A 1 407 ? 24.689 -63.355 9.144 1.00 31.34 407 ALA A CA 1
ATOM 3129 C C . ALA A 1 407 ? 23.716 -62.229 8.711 1.00 31.34 407 ALA A C 1
ATOM 3131 O O . ALA A 1 407 ? 23.595 -61.173 9.317 1.00 31.34 407 ALA A O 1
ATOM 3132 N N . SER A 1 408 ? 22.883 -62.592 7.724 1.00 43.47 408 SER A N 1
ATOM 3133 C CA . SER A 1 408 ? 21.413 -62.461 7.738 1.00 43.47 408 SER A CA 1
ATOM 3134 C C . SER A 1 408 ? 20.815 -61.110 8.176 1.00 43.47 408 SER A C 1
ATOM 3136 O O . SER A 1 408 ? 20.365 -60.959 9.316 1.00 43.47 408 SER A O 1
ATOM 3138 N N . SER A 1 409 ? 20.620 -60.190 7.226 1.00 35.62 409 SER A N 1
ATOM 3139 C CA . SER A 1 409 ? 19.688 -59.069 7.393 1.00 35.62 409 SER A CA 1
ATOM 3140 C C . SER A 1 409 ? 18.302 -59.414 6.824 1.00 35.62 409 SER A C 1
ATOM 3142 O O . SER A 1 409 ? 18.121 -59.766 5.658 1.00 35.62 409 SER A O 1
ATOM 3144 N N . ARG A 1 410 ? 17.284 -59.337 7.690 1.00 39.34 410 ARG A N 1
ATOM 3145 C CA . ARG A 1 410 ? 15.865 -59.386 7.316 1.00 39.34 410 ARG A CA 1
ATOM 3146 C C . ARG A 1 410 ? 15.532 -58.133 6.504 1.00 39.34 410 ARG A C 1
ATOM 3148 O O . ARG A 1 410 ? 15.511 -57.039 7.056 1.00 39.34 410 ARG A O 1
ATOM 3155 N N . ALA A 1 411 ? 15.244 -58.302 5.216 1.00 36.53 411 ALA A N 1
ATOM 3156 C CA . ALA A 1 411 ? 14.827 -57.210 4.344 1.00 36.53 411 ALA A CA 1
ATOM 3157 C C . ALA A 1 411 ? 13.468 -56.625 4.775 1.00 36.53 411 ALA A C 1
ATOM 3159 O O . ALA A 1 411 ? 12.472 -57.341 4.932 1.00 36.53 411 ALA A O 1
ATOM 3160 N N . ALA A 1 412 ? 13.447 -55.305 4.954 1.00 36.53 412 ALA A N 1
ATOM 3161 C CA . ALA A 1 412 ? 12.255 -54.505 5.191 1.00 36.53 412 ALA A CA 1
ATOM 3162 C C . ALA A 1 412 ? 11.324 -54.536 3.961 1.00 36.53 412 ALA A C 1
ATOM 3164 O O . ALA A 1 412 ? 11.768 -54.500 2.816 1.00 36.53 412 ALA A O 1
ATOM 3165 N N . ARG A 1 413 ? 10.013 -54.646 4.207 1.00 38.91 413 ARG A N 1
ATOM 3166 C CA . ARG A 1 413 ? 8.969 -54.793 3.179 1.00 38.91 413 ARG A CA 1
ATOM 3167 C C . ARG A 1 413 ? 8.659 -53.456 2.506 1.00 38.91 413 ARG A C 1
ATOM 3169 O O . ARG A 1 413 ? 8.233 -52.527 3.184 1.00 38.91 413 ARG A O 1
ATOM 3176 N N . SER A 1 414 ? 8.764 -53.418 1.180 1.00 44.78 414 SER A N 1
ATOM 3177 C CA . SER A 1 414 ? 8.236 -52.342 0.338 1.00 44.78 414 SER A CA 1
ATOM 3178 C C . SER A 1 414 ? 6.691 -52.349 0.279 1.00 44.78 414 SER A C 1
ATOM 3180 O O . SER A 1 414 ? 6.058 -53.378 0.567 1.00 44.78 414 SER A O 1
ATOM 3182 N N . PRO A 1 415 ? 6.046 -51.219 -0.079 1.00 45.75 415 PRO A N 1
ATOM 3183 C CA . PRO A 1 415 ? 4.591 -51.123 -0.202 1.00 45.75 415 PRO A CA 1
ATOM 3184 C C . PRO A 1 415 ? 4.066 -52.032 -1.324 1.00 45.75 415 PRO A C 1
ATOM 3186 O O . PRO A 1 415 ? 4.643 -52.119 -2.405 1.00 45.75 415 PRO A O 1
ATOM 3189 N N . ARG A 1 416 ? 2.964 -52.747 -1.064 1.00 56.31 416 ARG A N 1
ATOM 3190 C CA . ARG A 1 416 ? 2.456 -53.820 -1.936 1.00 56.31 416 ARG A CA 1
ATOM 3191 C C . ARG A 1 416 ? 1.765 -53.276 -3.191 1.00 56.31 416 ARG A C 1
ATOM 3193 O O . ARG A 1 416 ? 0.601 -52.892 -3.114 1.00 56.31 416 ARG A O 1
ATOM 3200 N N . GLN A 1 417 ? 2.407 -53.371 -4.353 1.00 62.66 417 GLN A N 1
ATOM 3201 C CA . GLN A 1 417 ? 1.693 -53.313 -5.633 1.00 62.66 417 GLN A CA 1
ATOM 3202 C C . GLN A 1 417 ? 0.900 -54.614 -5.851 1.00 62.66 417 GLN A C 1
ATOM 3204 O O . GLN A 1 417 ? 1.400 -55.725 -5.646 1.00 62.66 417 GLN A O 1
ATOM 3209 N N . ARG A 1 418 ? -0.381 -54.483 -6.208 1.00 70.38 418 ARG A N 1
ATOM 3210 C CA . ARG A 1 418 ? -1.272 -55.618 -6.482 1.00 70.38 418 ARG A CA 1
ATOM 3211 C C . ARG A 1 418 ? -0.914 -56.181 -7.864 1.00 70.38 418 ARG A C 1
ATOM 3213 O O . ARG A 1 418 ? -0.878 -55.429 -8.828 1.00 70.38 418 ARG A O 1
ATOM 3220 N N . TRP A 1 419 ? -0.640 -57.484 -7.962 1.00 77.94 419 TRP A N 1
ATOM 3221 C CA . TRP A 1 419 ? -0.332 -58.112 -9.253 1.00 77.94 419 TRP A CA 1
ATOM 3222 C C . TRP A 1 419 ? -1.591 -58.209 -10.117 1.00 77.94 419 TRP A C 1
ATOM 3224 O O . TRP A 1 419 ? -2.626 -58.680 -9.638 1.00 77.94 419 TRP A O 1
ATOM 3234 N N . THR A 1 420 ? -1.479 -57.782 -11.371 1.00 76.94 420 THR A N 1
ATOM 3235 C CA . THR A 1 420 ? -2.524 -57.837 -12.397 1.00 76.94 420 THR A CA 1
ATOM 3236 C C . THR A 1 420 ? -2.071 -58.770 -13.527 1.00 76.94 420 THR A C 1
ATOM 3238 O O . THR A 1 420 ? -0.961 -58.596 -14.034 1.00 76.94 420 THR A O 1
ATOM 3241 N N . PRO A 1 421 ? -2.882 -59.773 -13.914 1.00 80.25 421 PRO A N 1
ATOM 3242 C CA . PRO A 1 421 ? -2.564 -60.654 -15.036 1.00 80.25 421 PRO A CA 1
ATOM 3243 C C . PRO A 1 421 ? -2.597 -59.880 -16.357 1.00 80.25 421 PRO A C 1
ATOM 3245 O O . PRO A 1 421 ? -3.408 -58.966 -16.527 1.00 80.25 421 PRO A O 1
ATOM 3248 N N . ARG A 1 422 ? -1.748 -60.266 -17.314 1.00 78.31 422 ARG A N 1
ATOM 3249 C CA . ARG A 1 422 ? -1.832 -59.747 -18.684 1.00 78.31 422 ARG A CA 1
ATOM 3250 C C . ARG A 1 422 ? -3.005 -60.409 -19.427 1.00 78.31 422 ARG A C 1
ATOM 3252 O O . ARG A 1 422 ? -3.332 -61.560 -19.128 1.00 78.31 422 ARG A O 1
ATOM 3259 N N . PRO A 1 423 ? -3.648 -59.724 -20.392 1.00 64.50 423 PRO A N 1
ATOM 3260 C CA . PRO A 1 423 ? -4.746 -60.304 -21.164 1.00 64.50 423 PRO A CA 1
ATOM 3261 C C . PRO A 1 423 ? -4.340 -61.631 -21.827 1.00 64.50 423 PRO A C 1
ATOM 3263 O O . PRO A 1 423 ? -3.353 -61.681 -22.555 1.00 64.50 423 PRO A O 1
ATOM 3266 N N . GLY A 1 424 ? -5.099 -62.699 -21.563 1.00 73.06 424 GLY A N 1
ATOM 3267 C CA . GLY A 1 424 ? -4.876 -64.038 -22.129 1.00 73.06 424 GLY A CA 1
ATOM 3268 C C . GLY A 1 424 ? -3.970 -64.971 -21.313 1.00 73.06 424 GLY A C 1
ATOM 3269 O O . GLY A 1 424 ? -3.855 -66.143 -21.665 1.00 73.06 424 GLY A O 1
ATOM 3270 N N . GLU A 1 425 ? -3.359 -64.505 -20.219 1.00 79.25 425 GLU A N 1
ATOM 3271 C CA . GLU A 1 425 ? -2.518 -65.349 -19.362 1.00 79.25 425 GLU A CA 1
ATOM 3272 C C . GLU A 1 425 ? -3.367 -66.130 -18.334 1.00 79.25 425 GLU A C 1
ATOM 3274 O O . GLU A 1 425 ? -4.248 -65.546 -17.691 1.00 79.25 425 GLU A O 1
ATOM 3279 N N . PRO A 1 426 ? -3.142 -67.447 -18.149 1.00 74.69 426 PRO A N 1
ATOM 3280 C CA . PRO A 1 426 ? -3.887 -68.227 -17.168 1.00 74.69 426 PRO A CA 1
ATOM 3281 C C . PRO A 1 426 ? -3.589 -67.748 -15.743 1.00 74.69 426 PRO A C 1
ATOM 3283 O O . PRO A 1 426 ? -2.439 -67.535 -15.358 1.00 74.69 426 PRO A O 1
ATOM 3286 N N . LEU A 1 427 ? -4.639 -67.607 -14.931 1.00 81.38 427 LEU A N 1
ATOM 3287 C CA . LEU A 1 427 ? -4.489 -67.200 -13.536 1.00 81.38 427 LEU A CA 1
ATOM 3288 C C . LEU A 1 427 ? -3.706 -68.260 -12.736 1.00 81.38 427 LEU A C 1
ATOM 3290 O O . LEU A 1 427 ? -3.944 -69.459 -12.913 1.00 81.38 427 LEU A O 1
ATOM 3294 N N . PRO A 1 428 ? -2.825 -67.851 -11.801 1.00 84.75 428 PRO A N 1
ATOM 3295 C CA . PRO A 1 428 ? -2.143 -68.786 -10.916 1.00 84.75 428 PRO A CA 1
ATOM 3296 C C . PRO A 1 428 ? -3.137 -69.627 -10.1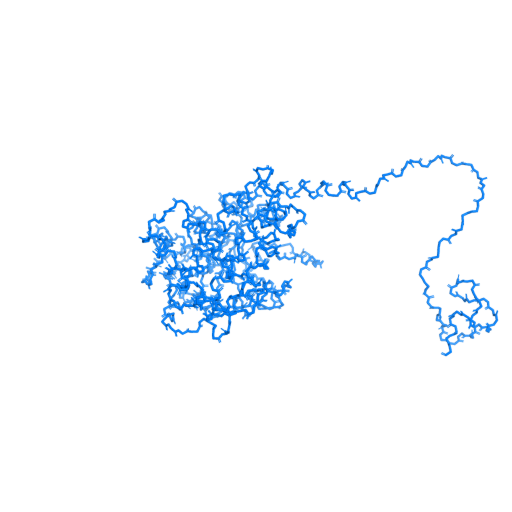07 1.00 84.75 428 PRO A C 1
ATOM 3298 O O . PRO A 1 428 ? -4.191 -69.142 -9.685 1.00 84.75 428 PRO A O 1
ATOM 3301 N N . ALA A 1 429 ? -2.782 -70.880 -9.817 1.00 79.19 429 ALA A N 1
ATOM 3302 C CA . ALA A 1 429 ? -3.606 -71.730 -8.967 1.00 79.19 429 ALA A CA 1
ATOM 3303 C C . ALA A 1 429 ? -3.810 -71.079 -7.576 1.00 79.19 429 ALA A C 1
ATOM 3305 O O . ALA A 1 429 ? -2.863 -70.548 -6.995 1.00 79.19 429 ALA A O 1
ATOM 3306 N N . PRO A 1 430 ? -5.001 -71.160 -6.953 1.00 80.81 430 PRO A N 1
ATOM 3307 C CA . PRO A 1 430 ? -5.276 -70.506 -5.665 1.00 80.81 430 PRO A CA 1
ATOM 3308 C C . PRO A 1 430 ? -4.281 -70.849 -4.537 1.00 80.81 430 PRO A C 1
ATOM 3310 O O . PRO A 1 430 ? -4.099 -70.079 -3.587 1.00 80.81 430 PRO A O 1
ATOM 3313 N N . THR A 1 431 ? -3.656 -72.025 -4.606 1.00 81.25 431 THR A N 1
ATOM 3314 C CA . THR A 1 431 ? -2.691 -72.532 -3.624 1.00 81.25 431 THR A CA 1
ATOM 3315 C C . THR A 1 431 ? -1.237 -72.166 -3.917 1.00 81.25 431 THR A C 1
ATOM 3317 O O . THR A 1 431 ? -0.431 -72.284 -2.991 1.00 81.25 431 THR A O 1
ATOM 3320 N N . SER A 1 432 ? -0.897 -71.707 -5.126 1.00 84.19 432 SER A N 1
ATOM 3321 C CA . SER A 1 432 ? 0.473 -71.328 -5.486 1.00 84.19 432 SER A CA 1
ATOM 3322 C C . SER A 1 432 ? 0.886 -70.009 -4.828 1.00 84.19 432 SER A C 1
ATOM 3324 O O . SER A 1 432 ? 0.053 -69.263 -4.302 1.00 84.19 432 SER A O 1
ATOM 3326 N N . LEU A 1 433 ? 2.190 -69.721 -4.818 1.00 82.31 433 LEU A N 1
ATOM 3327 C CA . LEU A 1 433 ? 2.709 -68.439 -4.340 1.00 82.31 433 LEU A CA 1
ATOM 3328 C C . LEU A 1 433 ? 2.236 -67.290 -5.240 1.00 82.31 433 LEU A C 1
ATOM 3330 O O . LEU A 1 433 ? 2.087 -67.444 -6.450 1.00 82.31 433 LEU A O 1
ATOM 3334 N N . CYS A 1 434 ? 1.960 -66.143 -4.624 1.00 81.19 434 CYS A N 1
ATOM 3335 C CA . CYS A 1 434 ? 1.423 -64.972 -5.298 1.00 81.19 434 CYS A CA 1
ATOM 3336 C C . CYS A 1 434 ? 2.518 -64.274 -6.123 1.00 81.19 434 CYS A C 1
ATOM 3338 O O . CYS A 1 434 ? 3.545 -63.912 -5.539 1.00 81.19 434 CYS A O 1
ATOM 3340 N N . PRO A 1 435 ? 2.285 -63.986 -7.418 1.00 82.38 435 PRO A N 1
ATOM 3341 C CA . PRO A 1 435 ? 3.302 -63.383 -8.284 1.00 82.38 435 PRO A CA 1
ATOM 3342 C C . PRO A 1 435 ? 3.744 -61.965 -7.889 1.00 82.38 435 PRO A C 1
ATOM 3344 O O . PRO A 1 435 ? 4.780 -61.502 -8.341 1.00 82.38 435 PRO A O 1
ATOM 3347 N N . CYS A 1 436 ? 3.018 -61.275 -7.000 1.00 79.56 436 CYS A N 1
ATOM 3348 C CA . CYS A 1 436 ? 3.402 -59.945 -6.500 1.00 79.56 436 CYS A CA 1
ATOM 3349 C C . CYS A 1 436 ? 4.645 -59.927 -5.585 1.00 79.56 436 CYS A C 1
ATOM 3351 O O . CYS A 1 436 ? 4.923 -58.910 -4.956 1.00 79.56 436 CYS A O 1
ATOM 3353 N N . GLY A 1 437 ? 5.334 -61.058 -5.401 1.00 76.19 437 GLY A N 1
ATOM 3354 C CA . GLY A 1 437 ? 6.519 -61.145 -4.541 1.00 76.19 437 GLY A CA 1
ATOM 3355 C C . GLY A 1 437 ? 6.226 -61.085 -3.036 1.00 76.19 437 GLY A C 1
ATOM 3356 O O . GLY A 1 437 ? 7.144 -61.043 -2.226 1.00 76.19 437 GLY A O 1
ATOM 3357 N N . SER A 1 438 ? 4.955 -61.125 -2.615 1.00 75.56 438 SER A N 1
ATOM 3358 C CA . SER A 1 438 ? 4.586 -61.005 -1.191 1.00 75.56 438 SER A CA 1
ATOM 3359 C C . SER A 1 438 ? 4.932 -62.219 -0.318 1.00 75.56 438 SER A C 1
ATOM 3361 O O . SER A 1 438 ? 4.786 -62.145 0.908 1.00 75.56 438 SER A O 1
ATOM 3363 N N . GLY A 1 439 ? 5.292 -63.351 -0.933 1.00 77.62 439 GLY A N 1
ATOM 3364 C CA . GLY A 1 439 ? 5.528 -64.634 -0.261 1.00 77.62 439 GLY A CA 1
ATOM 3365 C C . GLY A 1 439 ? 4.264 -65.343 0.256 1.00 77.62 439 GLY A C 1
ATOM 3366 O O . GLY A 1 439 ? 4.365 -66.378 0.909 1.00 77.62 439 GLY A O 1
ATOM 3367 N N . LYS A 1 440 ? 3.058 -64.816 -0.005 1.00 79.94 440 LYS A N 1
ATOM 3368 C CA . LYS A 1 440 ? 1.774 -65.431 0.396 1.00 79.94 440 LYS A CA 1
ATOM 3369 C C . LYS A 1 440 ? 1.173 -66.278 -0.729 1.00 79.94 440 LYS A C 1
ATOM 3371 O O . LYS A 1 440 ? 1.488 -66.063 -1.891 1.00 79.94 440 LYS A O 1
ATOM 3376 N N . ARG A 1 441 ? 0.245 -67.193 -0.404 1.00 82.12 441 ARG A N 1
ATOM 3377 C CA . ARG A 1 441 ? -0.548 -67.919 -1.421 1.00 82.12 441 ARG A CA 1
ATOM 3378 C C . ARG A 1 441 ? -1.471 -66.962 -2.183 1.00 82.12 441 ARG A C 1
ATOM 3380 O O . ARG A 1 441 ? -2.064 -66.081 -1.554 1.00 82.12 441 ARG A O 1
ATOM 3387 N N . TYR A 1 442 ? -1.638 -67.169 -3.488 1.00 82.12 442 TYR A N 1
ATOM 3388 C CA . TYR A 1 442 ? -2.389 -66.289 -4.390 1.00 82.12 442 TYR A CA 1
ATOM 3389 C C . TYR A 1 442 ? -3.810 -65.988 -3.880 1.00 82.12 442 TYR A C 1
ATOM 3391 O O . TYR A 1 442 ? -4.178 -64.814 -3.774 1.00 82.12 442 TYR A O 1
ATOM 3399 N N . LYS A 1 443 ? -4.536 -67.006 -3.381 1.00 80.38 443 LYS A N 1
ATOM 3400 C CA . LYS A 1 443 ? -5.885 -66.852 -2.790 1.00 80.38 443 LYS A CA 1
ATOM 3401 C C . LYS A 1 443 ? -5.987 -65.970 -1.543 1.00 80.38 443 LYS A C 1
ATOM 3403 O O . LYS A 1 443 ? -7.082 -65.597 -1.150 1.00 80.38 443 LYS A O 1
ATOM 3408 N N . LYS A 1 444 ? -4.873 -65.725 -0.848 1.00 79.06 444 LYS A N 1
ATOM 3409 C CA . LYS A 1 444 ? -4.815 -64.910 0.381 1.00 79.06 444 LYS A CA 1
ATOM 3410 C C . LYS A 1 444 ? -4.131 -63.558 0.144 1.00 79.06 444 LYS A C 1
ATOM 3412 O O . LYS A 1 444 ? -3.764 -62.890 1.113 1.00 79.06 444 LYS A O 1
ATOM 3417 N N . CYS A 1 445 ? -3.874 -63.198 -1.115 1.00 82.12 445 CYS A N 1
ATOM 3418 C CA . CYS A 1 445 ? -3.135 -61.990 -1.462 1.00 82.12 445 CYS A CA 1
ATOM 3419 C C . CYS A 1 445 ? -3.812 -61.175 -2.569 1.00 82.12 445 CYS A C 1
ATOM 3421 O O . CYS A 1 445 ? -4.485 -60.202 -2.250 1.00 82.12 445 CYS A O 1
ATOM 3423 N N . CYS A 1 446 ? -3.604 -61.524 -3.842 1.00 80.44 446 CYS A N 1
ATOM 3424 C CA . CYS A 1 446 ? -4.076 -60.713 -4.973 1.00 80.44 446 CYS A CA 1
ATOM 3425 C C . CYS A 1 446 ? -5.358 -61.243 -5.626 1.00 80.44 446 CYS A C 1
ATOM 3427 O O . CYS A 1 446 ? -5.988 -60.496 -6.364 1.00 80.44 446 CYS A O 1
ATOM 3429 N N . LEU A 1 447 ? -5.770 -62.480 -5.333 1.00 78.44 447 LEU A N 1
ATOM 3430 C CA . LEU A 1 447 ? -7.088 -62.986 -5.715 1.00 78.44 447 LEU A CA 1
ATOM 3431 C C . LEU A 1 447 ? -8.126 -62.417 -4.731 1.00 78.44 447 LEU A C 1
ATOM 3433 O O . LEU A 1 447 ? -8.291 -62.929 -3.622 1.00 78.44 447 LEU A O 1
ATOM 3437 N N . VAL A 1 448 ? -8.734 -61.292 -5.099 1.00 61.41 448 VAL A N 1
ATOM 3438 C CA . VAL A 1 448 ? -9.829 -60.648 -4.354 1.00 61.41 448 VAL A CA 1
ATOM 3439 C C . VAL A 1 448 ? -11.100 -61.477 -4.578 1.00 61.41 448 VAL A C 1
ATOM 3441 O O . VAL A 1 448 ? -11.281 -61.992 -5.679 1.00 61.41 448 VAL A O 1
ATOM 3444 N N . ARG A 1 449 ? -11.934 -61.660 -3.547 1.00 49.75 449 ARG A N 1
ATOM 3445 C CA . ARG A 1 449 ? -13.293 -62.190 -3.741 1.00 49.75 449 ARG A CA 1
ATOM 3446 C C . ARG A 1 449 ? -14.183 -61.136 -4.367 1.00 49.75 449 ARG A C 1
ATOM 3448 O O . ARG A 1 449 ? -14.081 -59.984 -3.891 1.00 49.75 449 ARG A O 1
#

Sequence (449 aa):
MAEHVHGEGDEAESYLEAGRVSVETVTAFFEVAAGLYRVAPWKLAWDSQVLALDVPAYGVQQACLSIIGRLGESLGFLLFESFEKYRAFQAMAKQHDESGRSPENLGTSLLSLDFDRGADIPPTMRKEIAAHGWEVAGPEAYPRVLLTEPDVLARPLTDRDVRLVTVAAAAVTAFVKQHEDVFEAWSPVPRSHEVAVKIGTEQVTARVTAPHPGLEGEEDGDEDESEGGRERKVVNQLMRAFLAAEAQAGQKEPWLSMAGFVCESLYGYKLDYGDGEVDGFTAVAVEEYLLDYFPRKVTADDEVIQATPDILTRHFNWLGATGKLAQKKVESICKRIEAKRSSFVRRANDPSRFGLAKGFVTMMQAAGVDPSDEKAVARFMANYNAQVAREMAPAAAPPPPLGEPGASSRAARSPRQRWTPRPGEPLPAPTSLCPCGSGKRYKKCCLVR

Radius of gyration: 30.76 Å; Cα contacts (8 Å, |Δi|>4): 589; chains: 1; bounding box: 60×93×68 Å